Protein AF-A0A8J4TSK2-F1 (afdb_monomer_lite)

Organism: Clarias magur (NCBI:txid1594786)

pLDDT: mean 74.2, std 23.14, range [19.8, 95.62]

Secondary structure (DSSP, 8-state):
-EEEE-SS-EEEEEEEE-TTS-EEEEEEEEE-S---SSGGG-EEE--HHHHHHHHH-SSPPPBTTB-----EEETTS-HHHHHHHHHHTB---S-GGG--THHHHHHHHHHHTT-B----TTSS-HHHHHHHHHHHHHHHH--SHHHHHHHHHHHHHHH-TT-HHHHHHHHHHHHHHHHHH--TT-HHHHHHHHHHHHHHHHHHHHTTS----GGG----PPPPTT---SS------------------------------------------------------SSSHHHHHHHHHHHHTTGGGTTTTSTT-S-SHHHHHHHHHHHHHHHHHHHHHHTSPPP--HHHHHHHHHHHHHHHHHHHHHHHHHHHHTT--SSSPPP--S--HHHHHHHHHHHHHHHHHHHTHHHHHHHHHTT-GGG--HHHHHHHHHHHHHHHHHHHH--STTHHHHHHHHHHHHHHHHHHHHHHHH-HHHHTT-TTHHHHHHHH-

Foldseek 3Di:
DDADDDPQFGKDWDWDDDPQLDIDIDIGGPGDPDQDDWLLGQKDKDCPQVVVCCVVCVDDDDDPVRDTDIDMDGPQPDPVVSVVCNVQLETDHPCLLPDALCVLLVVLVSVLVVRYHDQDPPDPGVLLVSLLNNLVRNCVNQVDLVSLLVVLVVSCSNPQRVNLVSLLVSLVSSLVSLVRRYDPPCVPVSVSSNVSSVVSSVVSVCVVPPPDDPPPDDDDDDDDPPDPDDDDPDDDDPDDDDDDDDDDDDDDDDDDDDDDDDDDDDDDDDDDDDDDDDDDDDDDDPPPVVVVVVVVVVVVVVLLPLCCPPPPLVDCVVLVVLLVVLVVCVVVLLVVCPPDAADPCLVVLLVLLVVLLVLLVVLLVLLVVLCVVVVADLPFWAFDSDPDPSSSSLLVSLVSLLVSLSSCSVVVVNCSSRVVCVVVDPCNSCCSSVVNSVSSVCSSPPSDTNVSNVSNLVSVLSSVVSVLSSQPSVDPVSVVVSPCPVVSVVSVD

Structure (mmCIF, N/CA/C/O backbone):
data_AF-A0A8J4TSK2-F1
#
_entry.id   AF-A0A8J4TSK2-F1
#
loop_
_atom_site.group_PDB
_atom_site.id
_atom_site.type_symbol
_atom_site.label_atom_id
_atom_site.label_alt_id
_atom_site.label_comp_id
_atom_site.label_asym_id
_atom_site.label_entity_id
_atom_site.label_seq_id
_atom_site.pdbx_PDB_ins_code
_atom_site.Cartn_x
_atom_site.Cartn_y
_atom_site.Cartn_z
_atom_site.occupancy
_atom_site.B_iso_or_equiv
_atom_site.auth_seq_id
_atom_site.auth_comp_id
_atom_site.auth_asym_id
_atom_site.auth_atom_id
_atom_site.pdbx_PDB_model_num
ATOM 1 N N . MET A 1 1 ? 19.609 20.188 -20.836 1.00 82.44 1 MET A N 1
ATOM 2 C CA . MET A 1 1 ? 21.041 19.849 -20.684 1.00 82.44 1 MET A CA 1
ATOM 3 C C . MET A 1 1 ? 21.299 19.488 -19.230 1.00 82.44 1 MET A C 1
ATOM 5 O O . MET A 1 1 ? 20.788 20.181 -18.360 1.00 82.44 1 MET A O 1
ATOM 9 N N . VAL A 1 2 ? 22.039 18.411 -18.973 1.00 88.75 2 VAL A N 1
ATOM 10 C CA . VAL A 1 2 ? 22.407 17.943 -17.626 1.00 88.75 2 VAL A CA 1
ATOM 11 C C . VAL A 1 2 ? 23.926 17.802 -17.558 1.00 88.75 2 VAL A C 1
ATOM 13 O O . VAL A 1 2 ? 24.539 17.287 -18.491 1.00 88.75 2 VAL A O 1
ATOM 16 N N . LYS A 1 3 ? 24.533 18.256 -16.459 1.00 92.75 3 LYS A N 1
ATOM 17 C CA . LYS A 1 3 ? 25.964 18.100 -16.175 1.00 92.75 3 LYS A CA 1
ATOM 18 C C . LYS A 1 3 ? 26.123 17.514 -14.776 1.00 92.75 3 LYS A C 1
ATOM 20 O O . LYS A 1 3 ? 25.557 18.057 -13.831 1.00 92.75 3 LYS A O 1
ATOM 25 N N . VAL A 1 4 ? 26.893 16.436 -14.654 1.00 89.69 4 VAL A N 1
ATOM 26 C CA . VAL A 1 4 ? 27.194 15.767 -13.383 1.00 89.69 4 VAL A CA 1
ATOM 27 C C . VAL A 1 4 ? 28.707 15.653 -13.240 1.00 89.69 4 VAL A C 1
ATOM 29 O O . VAL A 1 4 ? 29.391 15.209 -14.160 1.00 89.69 4 VAL A O 1
ATOM 32 N N . CYS A 1 5 ? 29.234 16.110 -12.106 1.00 92.38 5 CYS A N 1
ATOM 33 C CA . CYS A 1 5 ? 30.663 16.101 -11.816 1.00 92.38 5 CYS A CA 1
ATOM 34 C C . CYS A 1 5 ? 30.876 15.893 -10.313 1.00 92.38 5 CYS A C 1
ATOM 36 O O . CYS A 1 5 ? 31.034 16.856 -9.566 1.00 92.38 5 CYS A O 1
ATOM 38 N N . ASN A 1 6 ? 30.860 14.629 -9.900 1.00 90.19 6 ASN A N 1
ATOM 39 C CA . ASN A 1 6 ? 31.092 14.169 -8.534 1.00 90.19 6 ASN A CA 1
ATOM 40 C C . ASN A 1 6 ? 32.278 13.184 -8.518 1.00 90.19 6 ASN A C 1
ATOM 42 O O . ASN A 1 6 ? 32.716 12.731 -9.574 1.00 90.19 6 ASN A O 1
ATOM 46 N N . ASP A 1 7 ? 32.743 12.784 -7.331 1.00 85.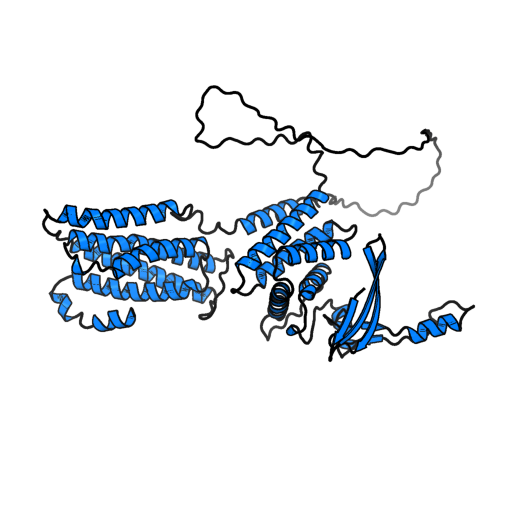81 7 ASP A N 1
ATOM 47 C CA . ASP A 1 7 ? 33.896 11.873 -7.179 1.00 85.81 7 ASP A CA 1
ATOM 48 C C . ASP A 1 7 ? 33.697 10.496 -7.837 1.00 85.81 7 ASP A C 1
ATOM 50 O O . ASP A 1 7 ? 34.663 9.832 -8.197 1.00 85.81 7 ASP A O 1
ATOM 54 N N . SER A 1 8 ? 32.442 10.064 -8.005 1.00 84.44 8 SER A N 1
ATOM 55 C CA . SER A 1 8 ? 32.084 8.765 -8.599 1.00 84.44 8 SER A CA 1
ATOM 56 C C . SER A 1 8 ? 31.408 8.849 -9.969 1.00 84.44 8 SER A C 1
ATOM 58 O O . SER A 1 8 ? 31.419 7.860 -10.693 1.00 84.44 8 SER A O 1
ATOM 60 N N . ASP A 1 9 ? 30.843 10.002 -10.339 1.00 89.69 9 ASP A N 1
ATOM 61 C CA . ASP A 1 9 ? 30.072 10.178 -11.574 1.00 89.69 9 ASP A CA 1
ATOM 62 C C . ASP A 1 9 ? 30.518 11.459 -12.293 1.00 89.69 9 ASP A C 1
ATOM 64 O O . ASP A 1 9 ? 30.344 12.567 -11.775 1.00 89.69 9 ASP A O 1
ATOM 68 N N . ARG A 1 10 ? 31.036 11.320 -13.516 1.00 93.25 10 ARG A N 1
ATOM 69 C CA . ARG A 1 10 ? 31.421 12.423 -14.403 1.00 93.25 10 ARG A CA 1
ATOM 70 C C . ARG A 1 10 ? 30.858 12.203 -15.805 1.00 93.25 10 ARG A C 1
ATOM 72 O O . ARG A 1 10 ? 31.369 11.398 -16.580 1.00 93.25 10 ARG A O 1
ATOM 79 N N . TRP A 1 11 ? 29.791 12.927 -16.131 1.00 94.19 11 TRP A N 1
ATOM 80 C CA . TRP A 1 11 ? 29.119 12.821 -17.426 1.00 94.19 11 TRP A CA 1
ATOM 81 C C . TRP A 1 11 ? 28.260 14.053 -17.741 1.00 94.19 11 TRP A C 1
ATOM 83 O O . TRP A 1 11 ? 27.876 14.827 -16.857 1.00 94.19 11 TRP A O 1
ATOM 93 N N . SER A 1 12 ? 27.935 14.238 -19.018 1.00 94.19 12 SER A N 1
ATOM 94 C CA . SER A 1 12 ? 26.994 15.252 -19.495 1.00 94.19 12 SER A CA 1
ATOM 95 C C . SER A 1 12 ? 25.954 14.638 -20.433 1.00 94.19 12 SER A C 1
ATOM 97 O O . SER A 1 12 ? 26.185 13.601 -21.053 1.00 94.19 12 SER A O 1
ATOM 99 N N . LEU A 1 13 ? 24.772 15.252 -20.499 1.00 92.75 13 LEU A N 1
ATOM 100 C CA . LEU A 1 13 ? 23.679 14.809 -21.360 1.00 92.75 13 LEU A CA 1
ATOM 101 C C . LEU A 1 13 ? 22.985 15.998 -22.019 1.00 92.75 13 LEU A C 1
ATOM 103 O O . LEU A 1 13 ? 22.557 16.958 -21.363 1.00 92.75 13 LEU A O 1
ATOM 107 N N . ILE A 1 14 ? 22.834 15.899 -23.333 1.00 91.56 14 ILE A N 1
ATOM 108 C CA . ILE A 1 14 ? 22.077 16.819 -24.174 1.00 91.56 14 ILE A CA 1
ATOM 109 C C . ILE A 1 14 ? 20.924 16.016 -24.772 1.00 91.56 14 ILE A C 1
ATOM 111 O O . ILE A 1 14 ? 21.148 14.997 -25.410 1.00 91.56 14 ILE A O 1
ATOM 115 N N . SER A 1 15 ? 19.691 16.455 -24.533 1.00 88.06 15 SER A N 1
ATOM 116 C CA . SER A 1 15 ? 18.493 15.803 -25.065 1.00 88.06 15 SER A CA 1
ATOM 117 C C . SER A 1 15 ? 17.885 16.706 -26.128 1.00 88.06 15 SER A C 1
ATOM 119 O O . SER A 1 15 ? 17.655 17.891 -25.871 1.00 88.06 15 SER A O 1
ATOM 121 N N . LEU A 1 16 ? 17.679 16.149 -27.316 1.00 86.56 16 LEU A N 1
ATOM 122 C CA . LEU A 1 16 ? 17.013 16.771 -28.450 1.00 86.56 16 LEU A CA 1
ATOM 123 C C . LEU A 1 16 ? 15.651 16.092 -28.599 1.00 86.56 16 LEU A C 1
ATOM 125 O O . LEU A 1 16 ? 15.584 14.884 -28.819 1.00 86.56 16 LEU A O 1
ATOM 129 N N . SER A 1 17 ? 14.572 16.852 -28.449 1.00 78.25 17 SER A N 1
ATOM 130 C CA . SER A 1 17 ? 13.204 16.340 -28.571 1.00 78.25 17 SER A CA 1
ATOM 131 C C . SER A 1 17 ? 12.635 16.682 -29.943 1.00 78.25 17 SER A C 1
ATOM 133 O O . SER A 1 17 ? 12.805 17.806 -30.417 1.00 78.25 17 SER A O 1
ATOM 135 N N . ASN A 1 18 ? 11.968 15.720 -30.579 1.00 75.94 18 ASN A N 1
ATOM 136 C CA . ASN A 1 18 ? 11.147 15.957 -31.762 1.00 75.94 18 ASN A CA 1
ATOM 137 C C . ASN A 1 18 ? 9.663 16.036 -31.357 1.00 75.94 18 ASN A C 1
ATOM 139 O O . ASN A 1 18 ? 9.217 15.313 -30.465 1.00 75.94 18 ASN A O 1
ATOM 143 N N . ASN A 1 19 ? 8.866 16.820 -32.089 1.00 70.56 19 ASN A N 1
ATOM 144 C CA . ASN A 1 19 ? 7.416 16.971 -31.899 1.00 70.56 19 ASN A CA 1
ATOM 145 C C . ASN A 1 19 ? 6.633 15.648 -32.052 1.00 70.56 19 ASN A C 1
ATOM 147 O O . ASN A 1 19 ? 5.446 15.591 -31.751 1.00 70.56 19 ASN A O 1
ATOM 151 N N . SER A 1 20 ? 7.289 14.572 -32.499 1.00 68.19 20 SER A N 1
ATOM 152 C CA . SER A 1 20 ? 6.730 13.223 -32.615 1.00 68.19 20 SER A CA 1
ATOM 153 C C . SER A 1 20 ? 6.949 12.335 -31.375 1.00 68.19 20 SER A C 1
ATOM 155 O O . SER A 1 20 ? 6.785 11.120 -31.474 1.00 68.19 20 SER A O 1
ATOM 157 N N . GLY A 1 21 ? 7.433 12.879 -30.250 1.00 63.09 21 GLY A N 1
ATOM 158 C CA . GLY A 1 21 ? 7.692 12.116 -29.017 1.00 63.09 21 GLY A CA 1
ATOM 159 C C . GLY A 1 21 ? 8.953 11.244 -29.030 1.00 63.09 21 GLY A C 1
ATOM 160 O O . GLY A 1 21 ? 9.181 10.470 -28.103 1.00 63.09 21 GLY A O 1
ATOM 161 N N . LYS A 1 22 ? 9.782 11.341 -30.077 1.00 76.19 22 LYS A N 1
ATOM 162 C CA . LYS A 1 22 ? 11.091 10.677 -30.135 1.00 76.19 22 LYS A CA 1
ATOM 163 C C . LYS A 1 22 ? 12.159 11.650 -29.656 1.00 76.19 22 LYS A C 1
ATOM 165 O O . LYS A 1 22 ? 12.255 12.756 -30.186 1.00 76.19 22 LYS A O 1
ATOM 170 N N . ASN A 1 23 ? 12.981 11.202 -28.713 1.00 81.62 23 ASN A N 1
ATOM 171 C CA . ASN A 1 23 ? 14.086 11.984 -28.171 1.00 81.62 23 ASN A CA 1
ATOM 172 C C . ASN A 1 23 ? 15.417 11.359 -28.595 1.00 81.62 23 ASN A C 1
ATOM 174 O O . ASN A 1 23 ? 15.590 10.144 -28.499 1.00 81.62 23 ASN A O 1
ATOM 178 N N . VAL A 1 24 ? 16.351 12.191 -29.046 1.00 88.00 24 VAL A N 1
ATOM 179 C CA . VAL A 1 24 ? 17.747 11.817 -29.278 1.00 88.00 24 VAL A CA 1
ATOM 180 C C . VAL A 1 24 ? 18.565 12.350 -28.112 1.00 88.00 24 VAL A C 1
ATOM 182 O O . VAL A 1 24 ? 18.636 13.558 -27.889 1.00 88.00 24 VAL A O 1
ATOM 185 N N . GLU A 1 25 ? 19.177 11.448 -27.352 1.00 90.06 25 GLU A N 1
ATOM 186 C CA . GLU A 1 25 ? 20.007 11.803 -26.204 1.00 90.06 25 GLU A CA 1
ATOM 187 C C . GLU A 1 25 ? 21.483 11.599 -26.536 1.00 90.06 25 GLU A C 1
ATOM 189 O O . GLU A 1 25 ? 21.943 10.484 -26.769 1.00 90.06 25 GLU A O 1
ATOM 194 N N . LEU A 1 26 ? 22.235 12.696 -26.538 1.00 92.31 26 LEU A N 1
ATOM 195 C CA . LEU A 1 26 ? 23.684 12.702 -26.671 1.00 92.31 26 LEU A CA 1
ATOM 196 C C . LEU A 1 26 ? 24.284 12.710 -25.266 1.00 92.31 26 LEU A C 1
ATOM 198 O O . LEU A 1 26 ? 24.243 13.727 -24.564 1.00 92.31 26 LEU A O 1
ATOM 202 N N . LYS A 1 27 ? 24.800 11.557 -24.839 1.00 93.25 27 LYS A N 1
ATOM 203 C CA . LYS A 1 27 ? 25.384 11.358 -23.511 1.00 93.25 27 LYS A CA 1
ATOM 204 C C . LYS A 1 27 ? 26.897 11.191 -23.625 1.00 93.25 27 LYS A C 1
ATOM 206 O O . LYS A 1 27 ? 27.367 10.272 -24.284 1.00 93.25 27 LYS A O 1
ATOM 211 N N . PHE A 1 28 ? 27.646 12.054 -22.948 1.00 93.75 28 PHE A N 1
ATOM 212 C CA . PHE A 1 28 ? 29.107 12.021 -22.901 1.00 93.75 28 PHE A CA 1
ATOM 213 C C . PHE A 1 28 ? 29.527 11.521 -21.523 1.00 93.75 28 PHE A C 1
ATOM 215 O O . PHE A 1 28 ? 29.271 12.189 -20.518 1.00 93.75 28 PHE A O 1
ATOM 222 N N . VAL A 1 29 ? 30.115 10.329 -21.463 1.00 92.50 29 VAL A N 1
ATOM 223 C CA . VAL A 1 29 ? 30.443 9.645 -20.208 1.00 92.50 29 VAL A CA 1
ATOM 224 C C . VAL A 1 29 ? 31.956 9.529 -20.070 1.00 92.50 29 VAL A C 1
ATOM 226 O O . VAL A 1 29 ? 32.592 8.937 -20.931 1.00 92.50 29 VAL A O 1
ATOM 229 N N . ASP A 1 30 ? 32.505 10.079 -18.985 1.00 92.94 30 ASP A N 1
ATOM 230 C CA . ASP A 1 30 ? 33.890 9.833 -18.558 1.00 92.94 30 ASP A CA 1
ATOM 231 C C . ASP A 1 30 ? 33.914 8.730 -17.490 1.00 92.94 30 ASP A C 1
ATOM 233 O O . ASP A 1 30 ? 34.530 7.685 -17.666 1.00 92.94 30 ASP A O 1
ATOM 237 N N . SER A 1 31 ? 33.125 8.905 -16.425 1.00 89.25 31 SER A N 1
ATOM 238 C CA . SER A 1 31 ? 32.892 7.878 -15.407 1.00 89.25 31 SER A CA 1
ATOM 239 C C . SER A 1 31 ? 31.420 7.844 -15.008 1.00 89.25 31 SER A C 1
ATOM 241 O O . SER A 1 31 ? 30.785 8.887 -14.824 1.00 89.25 31 SER A O 1
ATOM 243 N N . LEU A 1 32 ? 30.854 6.646 -14.890 1.00 85.25 32 LEU A N 1
ATOM 244 C CA . LEU A 1 32 ? 29.464 6.454 -14.495 1.00 85.25 32 LEU A CA 1
ATOM 245 C C . LEU A 1 32 ? 29.337 5.184 -13.660 1.00 85.25 32 LEU A C 1
ATOM 247 O O . LEU A 1 32 ? 29.484 4.074 -14.176 1.00 85.25 32 LEU A O 1
ATOM 251 N N . ARG A 1 33 ? 29.008 5.361 -12.380 1.00 80.44 33 ARG A N 1
ATOM 252 C CA . ARG A 1 33 ? 28.820 4.270 -11.423 1.00 80.44 33 ARG A CA 1
ATOM 253 C C . ARG A 1 33 ? 27.643 3.370 -11.798 1.00 80.44 33 ARG A C 1
ATOM 255 O O . ARG A 1 33 ? 27.711 2.166 -11.586 1.00 80.44 33 ARG A O 1
ATOM 262 N N . ARG A 1 34 ? 26.559 3.942 -12.339 1.00 75.31 34 ARG A N 1
ATOM 263 C CA . ARG A 1 34 ? 25.338 3.210 -12.729 1.00 75.31 34 ARG A CA 1
ATOM 264 C C . ARG A 1 34 ? 25.056 3.346 -14.212 1.00 75.31 34 ARG A C 1
ATOM 266 O O . ARG A 1 34 ? 24.604 4.396 -14.664 1.00 75.31 34 ARG A O 1
ATOM 273 N N . GLN A 1 35 ? 25.294 2.270 -14.952 1.00 77.12 35 GLN A N 1
ATOM 274 C CA . GLN A 1 35 ? 25.146 2.261 -16.408 1.00 77.12 35 GLN A CA 1
ATOM 275 C C . GLN A 1 35 ? 23.835 1.629 -16.897 1.00 77.12 35 GLN A C 1
ATOM 277 O O . GLN A 1 35 ? 23.458 1.864 -18.040 1.00 77.12 35 GLN A O 1
ATOM 282 N N . PHE A 1 36 ? 23.127 0.884 -16.042 1.00 82.94 36 PHE A N 1
ATOM 283 C CA . PHE A 1 36 ? 21.859 0.228 -16.371 1.00 82.94 36 PHE A CA 1
ATOM 284 C C . PHE A 1 36 ? 20.908 0.202 -15.167 1.00 82.94 36 PHE A C 1
ATOM 286 O O . PHE A 1 36 ? 21.326 0.404 -14.025 1.00 82.94 36 PHE A O 1
ATOM 293 N N . GLU A 1 37 ? 19.625 -0.047 -15.430 1.00 82.75 37 GLU A N 1
ATOM 294 C CA . GLU A 1 37 ? 18.598 -0.230 -14.392 1.00 82.75 37 GLU A CA 1
ATOM 295 C C . GLU A 1 37 ? 18.103 -1.684 -14.367 1.00 82.75 37 GLU A C 1
ATOM 297 O O . GLU A 1 37 ? 17.981 -2.287 -13.295 1.00 82.75 37 GLU A O 1
ATOM 302 N N . PHE A 1 38 ? 17.888 -2.273 -15.548 1.00 90.38 38 PHE A N 1
ATOM 303 C CA . PHE A 1 38 ? 17.500 -3.669 -15.741 1.00 90.38 38 PHE A CA 1
ATOM 304 C C . PHE A 1 38 ? 18.377 -4.333 -16.806 1.00 90.38 38 PHE A C 1
ATOM 306 O O . PHE A 1 38 ? 18.846 -3.690 -17.735 1.00 90.38 38 PHE A O 1
ATOM 313 N N . SER A 1 39 ? 18.538 -5.654 -16.741 1.00 90.81 39 SER A N 1
ATOM 314 C CA . SER A 1 39 ? 19.278 -6.420 -17.767 1.00 90.81 39 SER A CA 1
ATOM 315 C C . SER A 1 39 ? 18.786 -6.187 -19.204 1.00 90.81 39 SER A C 1
ATOM 317 O O . SER A 1 39 ? 19.554 -6.269 -20.152 1.00 90.81 39 SER A O 1
ATOM 319 N N . VAL A 1 40 ? 17.508 -5.856 -19.391 1.00 90.44 40 VAL A N 1
ATOM 320 C CA . VAL A 1 40 ? 16.924 -5.609 -20.720 1.00 90.44 40 VAL A CA 1
ATOM 321 C C . VAL A 1 40 ? 17.323 -4.259 -21.328 1.00 90.44 40 VAL A C 1
ATOM 323 O O . VAL A 1 40 ? 17.083 -4.036 -22.511 1.00 90.44 40 VAL A O 1
ATOM 326 N N . ASP A 1 41 ? 17.915 -3.360 -20.538 1.00 87.81 41 ASP A N 1
ATOM 327 C CA . ASP A 1 41 ? 18.386 -2.038 -20.969 1.00 87.81 41 ASP A CA 1
ATOM 328 C C . ASP A 1 41 ? 19.909 -1.866 -20.888 1.00 87.81 41 ASP A C 1
ATOM 330 O O . ASP A 1 41 ? 20.417 -0.767 -21.102 1.00 87.81 41 ASP A O 1
ATOM 334 N N . SER A 1 42 ? 20.646 -2.950 -20.635 1.00 91.69 42 SER A N 1
ATOM 335 C CA . SER A 1 42 ? 22.096 -2.917 -20.431 1.00 91.69 42 SER A CA 1
ATOM 336 C C . SER A 1 42 ? 22.931 -3.084 -21.705 1.00 91.69 42 SER A C 1
ATOM 338 O O . SER A 1 42 ? 24.155 -3.163 -21.617 1.00 91.69 42 SER A O 1
ATOM 340 N N . PHE A 1 43 ? 22.316 -3.182 -22.883 1.00 94.38 43 PHE A N 1
ATOM 341 C CA . PHE A 1 43 ? 23.045 -3.403 -24.134 1.00 94.38 43 PHE A CA 1
ATOM 342 C C . PHE A 1 43 ? 23.649 -2.106 -24.676 1.00 94.38 43 PHE A C 1
ATOM 344 O O . PHE A 1 43 ? 22.948 -1.110 -24.856 1.00 94.38 43 PHE A O 1
ATOM 351 N N . GLN A 1 44 ? 24.938 -2.145 -25.002 1.00 93.56 44 GLN A N 1
ATOM 352 C CA . GLN A 1 44 ? 25.667 -1.071 -25.668 1.00 93.56 44 GLN A CA 1
ATOM 353 C C . GLN A 1 44 ? 26.290 -1.617 -26.952 1.00 93.56 44 GLN A C 1
ATOM 355 O O . GLN A 1 44 ? 27.037 -2.591 -26.929 1.00 93.56 44 GLN A O 1
ATOM 360 N N . ILE A 1 45 ? 25.960 -1.008 -28.089 1.00 94.94 45 ILE A N 1
ATOM 361 C CA . ILE A 1 45 ? 26.471 -1.412 -29.402 1.00 94.94 45 ILE A CA 1
ATOM 362 C C . ILE A 1 45 ? 27.531 -0.397 -29.817 1.00 94.94 45 ILE A C 1
ATOM 364 O O . ILE A 1 45 ? 27.230 0.793 -29.921 1.00 94.94 45 ILE A O 1
ATOM 368 N N . ARG A 1 46 ? 28.765 -0.853 -30.053 1.00 94.06 46 ARG A N 1
ATOM 369 C CA . ARG A 1 46 ? 29.852 0.016 -30.513 1.00 94.06 46 ARG A CA 1
ATOM 370 C C . ARG A 1 46 ? 29.667 0.331 -31.989 1.00 94.06 46 ARG A C 1
ATOM 372 O O . ARG A 1 46 ? 29.606 -0.574 -32.817 1.00 94.06 46 ARG A O 1
ATOM 379 N N . LEU A 1 47 ? 29.582 1.617 -32.314 1.00 94.94 47 LEU A N 1
ATOM 380 C CA . LEU A 1 47 ? 29.297 2.077 -33.674 1.00 94.94 47 LEU A CA 1
ATOM 381 C C . LEU A 1 47 ? 30.563 2.363 -34.494 1.00 94.94 47 LEU A C 1
ATOM 383 O O . LEU A 1 47 ? 30.445 2.578 -35.693 1.00 94.94 47 LEU A O 1
ATOM 387 N N . ASP A 1 48 ? 31.757 2.312 -33.900 1.00 93.94 48 ASP A N 1
ATOM 388 C CA . ASP A 1 48 ? 33.027 2.686 -34.547 1.00 93.94 48 ASP A CA 1
ATOM 389 C C . ASP A 1 48 ? 33.253 1.948 -35.876 1.00 93.94 48 ASP A C 1
ATOM 391 O O . ASP A 1 48 ? 33.516 2.565 -36.905 1.00 93.94 48 ASP A O 1
ATOM 395 N N . SER A 1 49 ? 33.069 0.624 -35.883 1.00 92.38 49 SER A N 1
ATOM 396 C CA . SER A 1 49 ? 33.223 -0.207 -37.084 1.00 92.38 49 SER A CA 1
ATOM 397 C C . SER A 1 49 ? 32.183 0.109 -38.163 1.00 92.38 49 SER A C 1
ATOM 399 O O . SER A 1 49 ? 32.464 -0.030 -39.351 1.00 92.38 49 SER A O 1
ATOM 401 N N . LEU A 1 50 ? 30.984 0.536 -37.756 1.00 91.88 50 LEU A N 1
ATOM 402 C CA . LEU A 1 50 ? 29.909 0.925 -38.665 1.00 91.88 50 LEU A CA 1
ATOM 403 C C . LEU A 1 50 ? 30.178 2.301 -39.284 1.00 91.88 50 LEU A C 1
ATOM 405 O O . LEU A 1 50 ? 29.970 2.484 -40.480 1.00 91.88 50 LEU A O 1
ATOM 409 N N . LEU A 1 51 ? 30.654 3.252 -38.481 1.00 91.81 51 LEU A N 1
ATOM 410 C CA . LEU A 1 51 ? 31.015 4.593 -38.935 1.00 91.81 51 LEU A CA 1
ATOM 411 C C . LEU A 1 51 ? 32.195 4.535 -39.913 1.00 91.81 51 LEU A C 1
ATOM 413 O O . LEU A 1 51 ? 32.093 5.080 -41.009 1.00 91.81 51 LEU A O 1
ATOM 417 N N . LEU A 1 52 ? 33.244 3.771 -39.584 1.00 90.88 52 LEU A N 1
ATOM 418 C CA . LEU A 1 52 ? 34.395 3.558 -40.468 1.00 90.88 52 LEU A CA 1
ATOM 419 C C . LEU A 1 52 ? 33.986 2.920 -41.805 1.00 90.88 52 LEU A C 1
ATOM 421 O O . LEU A 1 52 ? 34.493 3.293 -42.860 1.00 90.88 52 LEU A O 1
ATOM 425 N N . PHE A 1 53 ? 33.047 1.970 -41.777 1.00 89.88 53 PHE A N 1
ATOM 426 C CA . PHE A 1 53 ? 32.525 1.359 -42.997 1.00 89.88 53 PHE A CA 1
ATOM 427 C C . PHE A 1 53 ? 31.886 2.397 -43.926 1.00 89.88 53 PHE A C 1
ATOM 429 O O . PHE A 1 53 ? 32.169 2.382 -45.120 1.00 89.88 53 PHE A O 1
ATOM 436 N N . TYR A 1 54 ? 31.072 3.315 -43.397 1.00 87.75 54 TYR A N 1
ATOM 437 C CA . TYR A 1 54 ? 30.454 4.371 -44.205 1.00 87.75 54 TYR A CA 1
ATOM 438 C C . TYR A 1 54 ? 31.447 5.432 -44.689 1.00 87.75 54 TYR A C 1
ATOM 440 O O . TYR A 1 54 ? 31.250 5.990 -45.764 1.00 87.75 54 TYR A O 1
ATOM 448 N N . GLU A 1 55 ? 32.519 5.696 -43.940 1.00 88.56 55 GLU A N 1
ATOM 449 C CA . GLU A 1 55 ? 33.585 6.602 -44.383 1.00 88.56 55 GLU A CA 1
ATOM 450 C C . GLU A 1 55 ? 34.410 6.010 -45.535 1.00 88.56 55 GLU A C 1
ATOM 452 O O . GLU A 1 55 ? 34.804 6.732 -46.449 1.00 88.56 55 GLU A O 1
ATOM 457 N N . CYS A 1 56 ? 34.662 4.697 -45.518 1.00 86.56 56 CYS A N 1
ATOM 458 C CA . CYS A 1 56 ? 35.496 4.033 -46.522 1.00 86.56 56 CYS A CA 1
ATOM 459 C C . CYS A 1 56 ? 34.714 3.459 -47.719 1.00 86.56 56 CYS A C 1
ATOM 461 O O . CYS A 1 56 ? 35.271 3.343 -48.809 1.00 86.56 56 CYS A O 1
ATOM 463 N N . SER A 1 57 ? 33.446 3.076 -47.541 1.00 79.38 57 SER A N 1
ATOM 464 C CA . SER A 1 57 ? 32.611 2.435 -48.568 1.00 79.38 57 SER A CA 1
ATOM 465 C C . SER A 1 57 ? 31.574 3.413 -49.125 1.00 79.38 57 SER A C 1
ATOM 467 O O . SER A 1 57 ? 30.386 3.318 -48.824 1.00 79.38 57 SER A O 1
ATOM 469 N N . LEU A 1 58 ? 32.032 4.359 -49.952 1.00 69.56 58 LEU A N 1
ATOM 470 C CA . LEU A 1 58 ? 31.181 5.393 -50.564 1.00 69.56 58 LEU A CA 1
ATOM 471 C C . LEU A 1 58 ? 30.295 4.868 -51.711 1.00 69.56 58 LEU A C 1
ATOM 473 O O . LEU A 1 58 ? 29.244 5.443 -51.977 1.00 69.56 58 LEU A O 1
ATOM 477 N N . GLU A 1 59 ? 30.700 3.783 -52.382 1.00 69.75 59 GLU A N 1
ATOM 478 C CA . GLU A 1 59 ? 30.011 3.259 -53.577 1.00 69.75 59 GLU A CA 1
ATOM 479 C C . GLU A 1 59 ? 29.241 1.951 -53.333 1.00 69.75 59 GLU A C 1
ATOM 481 O O . GLU A 1 59 ? 28.236 1.693 -53.995 1.00 69.75 59 GLU A O 1
ATOM 486 N N . ASN A 1 60 ? 29.670 1.124 -52.373 1.00 77.06 60 ASN A N 1
ATOM 487 C CA . ASN A 1 60 ? 29.042 -0.170 -52.108 1.00 77.06 60 ASN A CA 1
ATOM 488 C C . ASN A 1 60 ? 28.059 -0.081 -50.939 1.00 77.06 60 ASN A C 1
ATOM 490 O O . ASN A 1 60 ? 28.435 0.238 -49.808 1.00 77.06 60 ASN A O 1
ATOM 494 N N . VAL A 1 61 ? 26.799 -0.423 -51.214 1.00 81.88 61 VAL A N 1
ATOM 495 C CA . VAL A 1 61 ? 25.741 -0.515 -50.204 1.00 81.88 61 VAL A CA 1
ATOM 496 C C . VAL A 1 61 ? 25.936 -1.780 -49.367 1.00 81.88 61 VAL A C 1
ATOM 498 O O . VAL A 1 61 ? 26.304 -2.840 -49.879 1.00 81.88 61 VAL A O 1
ATOM 501 N N . MET A 1 62 ? 25.672 -1.672 -48.066 1.00 88.56 62 MET A N 1
ATOM 502 C CA . MET A 1 62 ? 25.743 -2.800 -47.141 1.00 88.56 62 MET A CA 1
ATOM 503 C C . MET A 1 62 ? 24.828 -3.948 -47.589 1.00 88.56 62 MET A C 1
ATOM 505 O O . MET A 1 62 ? 23.656 -3.740 -47.905 1.00 88.56 62 MET A O 1
ATOM 509 N N . SER A 1 63 ? 25.357 -5.171 -47.577 1.00 87.81 63 SER A N 1
ATOM 510 C CA . SER A 1 63 ? 24.623 -6.389 -47.931 1.00 87.81 63 SER A CA 1
ATOM 511 C C . SER A 1 63 ? 24.944 -7.529 -46.963 1.00 87.81 63 SER A C 1
ATOM 513 O O . SER A 1 63 ? 25.879 -7.447 -46.171 1.00 87.81 63 SER A O 1
ATOM 515 N N . VAL A 1 64 ? 24.184 -8.625 -47.029 1.00 88.88 64 VAL A N 1
ATOM 516 C CA . VAL A 1 64 ? 24.384 -9.801 -46.156 1.00 88.88 64 VAL A CA 1
ATOM 517 C C . VAL A 1 64 ? 25.778 -10.420 -46.326 1.00 88.88 64 VAL A C 1
ATOM 519 O O . VAL A 1 64 ? 26.323 -10.968 -45.378 1.00 88.88 64 VAL A O 1
ATOM 522 N N . SER A 1 65 ? 26.378 -10.312 -47.512 1.00 89.38 65 SER A N 1
ATOM 523 C CA . SER A 1 65 ? 27.746 -10.772 -47.785 1.00 89.38 65 SER A CA 1
ATOM 524 C C . SER A 1 65 ? 28.814 -9.695 -47.570 1.00 89.38 65 SER A C 1
ATOM 526 O O . SER A 1 65 ? 30.001 -9.999 -47.637 1.00 89.38 65 SER A O 1
ATOM 528 N N . PHE A 1 66 ? 28.413 -8.439 -47.355 1.00 87.50 66 PHE A N 1
ATOM 529 C CA . PHE A 1 66 ? 29.316 -7.297 -47.243 1.00 87.50 66 PHE A CA 1
ATOM 530 C C . PHE A 1 66 ? 28.811 -6.318 -46.180 1.00 87.50 66 PHE A C 1
ATOM 532 O O . PHE A 1 66 ? 28.075 -5.370 -46.467 1.00 87.50 66 PHE A O 1
ATOM 539 N N . HIS A 1 67 ? 29.201 -6.580 -44.934 1.00 90.00 67 HIS A N 1
ATOM 540 C CA . HIS A 1 67 ? 28.874 -5.759 -43.776 1.00 90.00 67 HIS A CA 1
ATOM 541 C C . HIS A 1 67 ? 30.044 -5.744 -42.781 1.00 90.00 67 HIS A C 1
ATOM 543 O O . HIS A 1 67 ? 30.809 -6.712 -42.714 1.00 90.00 67 HIS A O 1
ATOM 549 N N . PRO A 1 68 ? 30.197 -4.675 -41.981 1.00 91.88 68 PRO A N 1
ATOM 550 C CA . PRO A 1 68 ? 31.194 -4.656 -40.922 1.00 91.88 68 PRO A CA 1
ATOM 551 C C . PRO A 1 68 ? 30.807 -5.619 -39.792 1.00 91.88 68 PRO A C 1
ATOM 553 O O . PRO A 1 68 ? 29.627 -5.893 -39.547 1.00 91.88 68 PRO A O 1
ATOM 556 N N . SER A 1 69 ? 31.809 -6.107 -39.065 1.00 92.38 69 SER A N 1
ATOM 557 C CA . SER A 1 69 ? 31.599 -6.774 -37.779 1.00 92.38 69 SER A CA 1
ATOM 558 C C . SER A 1 69 ? 31.343 -5.717 -36.708 1.00 92.38 69 SER A C 1
ATOM 560 O O . SER A 1 69 ? 32.155 -4.812 -36.533 1.00 92.38 69 SER A O 1
ATOM 562 N N . VAL A 1 70 ? 30.224 -5.829 -35.991 1.00 94.31 70 VAL A N 1
ATOM 563 C CA . VAL A 1 70 ? 29.819 -4.880 -34.944 1.00 94.31 70 VAL A CA 1
ATOM 564 C C . VAL A 1 70 ? 29.897 -5.562 -33.583 1.00 94.31 70 VAL A C 1
ATOM 566 O O . VAL A 1 70 ? 29.361 -6.656 -33.402 1.00 94.31 70 VAL A O 1
ATOM 569 N N . LEU A 1 71 ? 30.553 -4.912 -32.621 1.00 93.81 71 LEU A N 1
ATOM 570 C CA . LEU A 1 71 ? 30.658 -5.405 -31.250 1.00 93.81 71 LEU A CA 1
ATOM 571 C C . LEU A 1 71 ? 29.496 -4.875 -30.402 1.00 93.81 71 LEU A C 1
ATOM 573 O O . LEU A 1 71 ? 29.251 -3.668 -30.356 1.00 93.81 71 LEU A O 1
ATOM 577 N N . ALA A 1 72 ? 28.812 -5.775 -29.700 1.00 93.38 72 ALA A N 1
ATOM 578 C CA . ALA A 1 72 ? 27.815 -5.435 -28.694 1.00 93.38 72 ALA A CA 1
ATOM 579 C C . ALA A 1 72 ? 28.261 -5.961 -27.326 1.00 93.38 72 ALA A C 1
ATOM 581 O O . ALA A 1 72 ? 28.673 -7.112 -27.198 1.00 93.38 72 ALA A O 1
ATOM 582 N N . GLU A 1 73 ? 28.162 -5.114 -26.310 1.00 93.12 73 GLU A N 1
ATOM 583 C CA . GLU A 1 73 ? 28.544 -5.401 -24.930 1.00 93.12 73 GLU A CA 1
ATOM 584 C C . GLU A 1 73 ? 27.315 -5.247 -24.022 1.00 93.12 73 GLU A C 1
ATOM 586 O O . GLU A 1 73 ? 26.386 -4.494 -24.325 1.00 93.12 73 GLU A O 1
ATOM 591 N N . SER A 1 74 ? 27.281 -5.984 -22.911 1.00 93.44 74 SER A N 1
ATOM 592 C CA . SER A 1 74 ? 26.230 -5.857 -21.898 1.00 93.44 74 SER A CA 1
ATOM 593 C C . SER A 1 74 ? 26.843 -5.378 -20.594 1.00 93.44 74 SER A C 1
ATOM 595 O O . SER A 1 74 ? 27.625 -6.094 -19.972 1.00 93.44 74 SER A O 1
ATOM 597 N N . VAL A 1 75 ? 26.445 -4.192 -20.135 1.00 90.44 75 VAL A N 1
ATOM 598 C CA . VAL A 1 75 ? 26.933 -3.635 -18.860 1.00 90.44 75 VAL A CA 1
ATOM 599 C C . VAL A 1 75 ? 26.304 -4.298 -17.631 1.00 90.44 75 VAL A C 1
ATOM 601 O O . VAL A 1 75 ? 26.679 -3.981 -16.508 1.00 90.44 75 VAL A O 1
ATOM 604 N N . TYR A 1 76 ? 25.371 -5.234 -17.836 1.00 87.81 76 TYR A N 1
ATOM 605 C CA . TYR A 1 76 ? 24.830 -6.102 -16.787 1.00 87.81 76 TYR A CA 1
ATOM 606 C C . TYR A 1 76 ? 25.871 -7.123 -16.297 1.00 87.81 76 TYR A C 1
ATOM 608 O O . TYR A 1 76 ? 25.781 -7.580 -15.164 1.00 87.81 76 TYR A O 1
ATOM 616 N N . GLY A 1 77 ? 26.882 -7.437 -17.118 1.00 87.38 77 GLY A N 1
ATOM 617 C CA . GLY A 1 77 ? 27.941 -8.400 -16.813 1.00 87.38 77 GLY A CA 1
ATOM 618 C C . GLY A 1 77 ? 28.019 -9.480 -17.887 1.00 87.38 77 GLY A C 1
ATOM 619 O O . GLY A 1 77 ? 28.915 -9.450 -18.726 1.00 87.38 77 GLY A O 1
ATOM 620 N N . ASP A 1 78 ? 27.059 -10.408 -17.893 1.00 91.38 78 ASP A N 1
ATOM 621 C CA . ASP A 1 78 ? 26.973 -11.471 -18.901 1.00 91.38 78 ASP A CA 1
ATOM 622 C C . ASP A 1 78 ? 26.024 -11.077 -20.049 1.00 91.38 78 ASP A C 1
ATOM 624 O O . ASP A 1 78 ? 24.835 -10.791 -19.855 1.00 91.38 78 ASP A O 1
ATOM 628 N N . PHE A 1 79 ? 26.557 -11.059 -21.274 1.00 93.62 79 PHE A N 1
ATOM 629 C CA . PHE A 1 79 ? 25.794 -10.763 -22.485 1.00 93.62 79 PHE A CA 1
ATOM 630 C C . PHE A 1 79 ? 24.768 -11.853 -22.812 1.00 93.62 79 PHE A C 1
ATOM 632 O O . PHE A 1 79 ? 23.648 -11.534 -23.214 1.00 93.62 79 PHE A O 1
ATOM 639 N N . ALA A 1 80 ? 25.122 -13.129 -22.640 1.00 94.62 80 ALA A N 1
ATOM 640 C CA . ALA A 1 80 ? 24.240 -14.247 -22.954 1.00 94.62 80 ALA A CA 1
ATOM 641 C C . ALA A 1 80 ? 23.057 -14.306 -21.979 1.00 94.62 80 ALA A C 1
ATOM 643 O O . ALA A 1 80 ? 21.923 -14.518 -22.414 1.00 94.62 80 ALA A O 1
ATOM 644 N N . GLU A 1 81 ? 23.301 -14.048 -20.691 1.00 92.88 81 GLU A N 1
ATOM 645 C CA . GLU A 1 81 ? 22.250 -13.967 -19.669 1.00 92.88 81 GLU A CA 1
ATOM 646 C C . GLU A 1 81 ? 21.290 -12.801 -19.946 1.00 92.88 81 GLU A C 1
ATOM 648 O O . GLU A 1 81 ? 20.075 -12.995 -20.012 1.00 92.88 81 GLU A O 1
ATOM 653 N N . ALA A 1 82 ? 21.817 -11.596 -20.193 1.00 93.00 82 ALA A N 1
ATOM 654 C CA . ALA A 1 82 ? 20.987 -10.437 -20.526 1.00 93.00 82 ALA A CA 1
ATOM 655 C C . ALA A 1 82 ? 20.161 -10.672 -21.803 1.00 93.00 82 ALA A C 1
ATOM 657 O O . ALA A 1 82 ? 18.993 -10.277 -21.885 1.00 93.00 82 ALA A O 1
ATOM 658 N N . LEU A 1 83 ? 20.737 -11.352 -22.801 1.00 94.19 83 LEU A N 1
ATOM 659 C CA . LEU A 1 83 ? 20.039 -11.701 -24.037 1.00 94.19 83 LEU A CA 1
ATOM 660 C C . LEU A 1 83 ? 18.935 -12.740 -23.803 1.00 94.19 83 LEU A C 1
ATOM 662 O O . LEU A 1 83 ? 17.867 -12.636 -24.410 1.00 94.19 83 LEU A O 1
ATOM 666 N N . ASP A 1 84 ? 19.150 -13.715 -22.916 1.00 94.06 84 ASP A N 1
ATOM 667 C CA . ASP A 1 84 ? 18.107 -14.655 -22.495 1.00 94.06 84 ASP A CA 1
ATOM 668 C C . ASP A 1 84 ? 16.971 -13.928 -21.761 1.00 94.06 84 ASP A C 1
ATOM 670 O O . ASP A 1 84 ? 15.800 -14.137 -22.089 1.00 94.06 84 ASP A O 1
ATOM 674 N N . HIS A 1 85 ? 17.290 -12.985 -20.868 1.00 93.38 85 HIS A N 1
ATOM 675 C CA . HIS A 1 85 ? 16.289 -12.140 -20.214 1.00 93.38 85 HIS A CA 1
ATOM 676 C C . HIS A 1 85 ? 15.468 -11.332 -21.222 1.00 93.38 85 HIS A C 1
ATOM 678 O O . HIS A 1 85 ? 14.241 -11.282 -21.111 1.00 93.38 85 HIS A O 1
ATOM 684 N N . LEU A 1 86 ? 16.105 -10.756 -22.244 1.00 93.31 86 LEU A N 1
ATOM 685 C CA . LEU A 1 86 ? 15.403 -10.035 -23.304 1.00 93.31 86 LEU A CA 1
ATOM 686 C C . LEU A 1 86 ? 14.483 -10.963 -24.115 1.00 93.31 86 LEU A C 1
ATOM 688 O O . LEU A 1 86 ? 13.322 -10.626 -24.349 1.00 93.31 86 LEU A O 1
ATOM 692 N N . ARG A 1 87 ? 14.963 -12.156 -24.494 1.00 93.19 87 ARG A N 1
ATOM 693 C CA . ARG A 1 87 ? 14.186 -13.157 -25.251 1.00 93.19 87 ARG A CA 1
ATOM 694 C C . ARG A 1 87 ? 12.985 -13.682 -24.467 1.00 93.19 87 ARG A C 1
ATOM 696 O O . ARG A 1 87 ? 11.905 -13.837 -25.031 1.00 93.19 87 ARG A O 1
ATOM 703 N N . ARG A 1 88 ? 13.160 -13.932 -23.169 1.00 91.19 88 ARG A N 1
ATOM 704 C CA . ARG A 1 88 ? 12.115 -14.450 -22.270 1.00 91.19 88 ARG A CA 1
ATOM 705 C C . ARG A 1 88 ? 11.250 -13.362 -21.640 1.00 91.19 88 ARG A C 1
ATOM 707 O O . ARG A 1 88 ? 10.311 -13.685 -20.917 1.00 91.19 88 ARG A O 1
ATOM 714 N N . ARG A 1 89 ? 11.538 -12.088 -21.921 1.00 91.19 89 ARG A N 1
ATOM 715 C CA . ARG A 1 89 ? 10.867 -10.919 -21.337 1.00 91.19 89 ARG A CA 1
ATOM 716 C C . ARG A 1 89 ? 10.932 -10.902 -19.804 1.00 91.19 89 ARG A C 1
ATOM 718 O O . ARG A 1 89 ? 9.924 -10.694 -19.131 1.00 91.19 89 ARG A O 1
ATOM 725 N N . LEU A 1 90 ? 12.118 -11.124 -19.247 1.00 91.12 90 LEU A N 1
ATOM 726 C CA . LEU A 1 90 ? 12.355 -11.129 -17.805 1.00 91.12 90 LEU A CA 1
ATOM 727 C C . LEU A 1 90 ? 12.806 -9.755 -17.299 1.00 91.12 90 LEU A C 1
ATOM 729 O O . LEU A 1 90 ? 13.593 -9.067 -17.943 1.00 91.12 90 LEU A O 1
ATOM 733 N N . ILE A 1 91 ? 12.320 -9.366 -16.119 1.00 91.69 91 ILE A N 1
ATOM 734 C CA . ILE A 1 91 ? 12.751 -8.158 -15.407 1.00 91.69 91 ILE A CA 1
ATOM 735 C C . ILE A 1 91 ? 13.702 -8.575 -14.290 1.00 91.69 91 ILE A C 1
ATOM 737 O O . ILE A 1 91 ? 13.265 -9.065 -13.247 1.00 91.69 91 ILE A O 1
ATOM 741 N N . VAL A 1 92 ? 15.001 -8.378 -14.517 1.00 90.56 92 VAL A N 1
ATOM 742 C CA . VAL A 1 92 ? 16.061 -8.750 -13.571 1.00 90.56 92 VAL A CA 1
ATOM 743 C C . VAL A 1 92 ? 17.048 -7.604 -13.405 1.00 90.56 92 VAL A C 1
ATOM 745 O O . VAL A 1 92 ? 17.428 -6.954 -14.382 1.00 90.56 92 VAL A O 1
ATOM 748 N N . THR A 1 93 ? 17.459 -7.381 -12.160 1.00 89.62 93 THR A N 1
ATOM 749 C CA . THR A 1 93 ? 18.502 -6.439 -11.746 1.00 89.62 93 THR A CA 1
ATOM 750 C C . THR A 1 93 ? 19.360 -7.074 -10.645 1.00 89.62 93 THR A C 1
ATOM 752 O O . THR A 1 93 ? 18.831 -7.825 -9.815 1.00 89.62 93 THR A O 1
ATOM 755 N N . HIS A 1 94 ? 20.665 -6.785 -10.628 1.00 84.62 94 HIS A N 1
ATOM 756 C CA . HIS A 1 94 ? 21.586 -7.281 -9.597 1.00 84.62 94 HIS A CA 1
ATOM 757 C C . HIS A 1 94 ? 21.451 -6.517 -8.274 1.00 84.62 94 HIS A C 1
ATOM 759 O O . HIS A 1 94 ? 21.492 -7.127 -7.208 1.00 84.62 94 HIS A O 1
ATOM 765 N N . ASN A 1 95 ? 21.244 -5.200 -8.350 1.00 83.06 95 ASN A N 1
ATOM 766 C CA . ASN A 1 95 ? 21.280 -4.287 -7.208 1.00 83.06 95 ASN A CA 1
ATOM 767 C C . ASN A 1 95 ? 19.992 -3.443 -7.140 1.00 83.06 95 ASN A C 1
ATOM 769 O O . ASN A 1 95 ? 19.980 -2.283 -7.562 1.00 83.06 95 ASN A O 1
ATOM 773 N N . PRO A 1 96 ? 18.871 -3.992 -6.640 1.00 83.81 96 PRO A N 1
ATOM 774 C CA . PRO A 1 96 ? 17.599 -3.266 -6.564 1.00 83.81 96 PRO A CA 1
ATOM 775 C C . PRO A 1 96 ? 17.661 -2.005 -5.683 1.00 83.81 96 PRO A C 1
ATOM 777 O O . PRO A 1 96 ? 16.949 -1.036 -5.940 1.00 83.81 96 PRO A O 1
ATOM 780 N N . GLU A 1 97 ? 18.534 -1.974 -4.676 1.00 80.81 97 GLU A N 1
ATOM 781 C CA . GLU A 1 97 ? 18.813 -0.814 -3.819 1.00 80.81 97 GLU A CA 1
ATOM 782 C C . GLU A 1 97 ? 19.433 0.369 -4.574 1.00 80.81 97 GLU A C 1
ATOM 784 O O . GLU A 1 97 ? 19.386 1.518 -4.124 1.00 80.81 97 GLU A O 1
ATOM 789 N N . GLU A 1 98 ? 20.011 0.087 -5.739 1.00 83.56 98 GLU A N 1
ATOM 790 C CA . GLU A 1 98 ? 20.626 1.068 -6.610 1.00 83.56 98 GLU A CA 1
ATOM 791 C C . GLU A 1 98 ? 19.644 1.680 -7.623 1.00 83.56 98 GLU A C 1
ATOM 793 O O . GLU A 1 98 ? 19.969 2.630 -8.339 1.00 83.56 98 GLU A O 1
ATOM 798 N N . ILE A 1 99 ? 18.396 1.230 -7.646 1.00 84.50 99 ILE A N 1
ATOM 799 C CA . ILE A 1 99 ? 17.380 1.814 -8.516 1.00 84.50 99 ILE A CA 1
ATOM 800 C C . ILE A 1 99 ? 16.898 3.139 -7.917 1.00 84.50 99 ILE A C 1
ATOM 802 O O . ILE A 1 99 ? 16.603 3.220 -6.728 1.00 84.50 99 ILE A O 1
ATOM 806 N N . ARG A 1 100 ? 16.844 4.203 -8.732 1.00 86.94 100 ARG A N 1
ATOM 807 C CA . ARG A 1 100 ? 16.278 5.519 -8.360 1.00 86.94 100 ARG A CA 1
ATOM 808 C C . ARG A 1 100 ? 14.759 5.530 -8.533 1.00 86.94 100 ARG A C 1
ATOM 810 O O . ARG A 1 100 ? 14.198 4.645 -9.168 1.00 86.94 100 ARG A O 1
ATOM 817 N N . GLY A 1 101 ? 14.079 6.560 -8.031 1.00 81.44 101 GLY A N 1
ATOM 818 C CA . GLY A 1 101 ? 12.617 6.666 -8.085 1.00 81.44 101 GLY A CA 1
ATOM 819 C C . GLY A 1 101 ? 12.018 6.504 -9.491 1.00 81.44 101 GLY A C 1
ATOM 820 O O . GLY A 1 101 ? 10.951 5.919 -9.641 1.00 81.44 101 GLY A O 1
ATOM 821 N N . GLY A 1 102 ? 12.726 6.935 -10.542 1.00 86.31 102 GLY A N 1
ATOM 822 C CA . GLY A 1 102 ? 12.301 6.731 -11.935 1.00 86.31 102 GLY A CA 1
ATOM 823 C C . GLY A 1 102 ? 12.199 5.261 -12.370 1.00 86.31 102 GLY A C 1
ATOM 824 O O . GLY A 1 102 ? 11.402 4.947 -13.254 1.00 86.31 102 GLY A O 1
ATOM 825 N N . GLY A 1 103 ? 12.924 4.352 -11.713 1.00 89.69 103 GLY A N 1
ATOM 826 C CA . GLY A 1 103 ? 12.900 2.927 -12.031 1.00 89.69 103 GLY A CA 1
ATOM 827 C C . GLY A 1 103 ? 11.549 2.264 -11.769 1.00 89.69 103 GLY A C 1
ATOM 828 O O . GLY A 1 103 ? 11.199 1.334 -12.487 1.00 89.69 103 GLY A O 1
ATOM 829 N N . LEU A 1 104 ? 10.737 2.790 -10.838 1.00 91.75 104 LEU A N 1
ATOM 830 C CA . LEU A 1 104 ? 9.351 2.339 -10.642 1.00 91.75 104 LEU A CA 1
ATOM 831 C C . LEU A 1 104 ? 8.505 2.549 -11.907 1.00 91.75 104 LEU A C 1
ATOM 833 O O . LEU A 1 104 ? 7.727 1.679 -12.298 1.00 91.75 104 LEU A O 1
ATOM 837 N N . LEU A 1 105 ? 8.667 3.706 -12.554 1.00 93.19 105 LEU A N 1
ATOM 838 C CA . LEU A 1 105 ? 7.918 4.060 -13.761 1.00 93.19 105 LEU A CA 1
ATOM 839 C C . LEU A 1 105 ? 8.319 3.146 -14.922 1.00 93.19 105 LEU A C 1
ATOM 841 O O . LEU A 1 105 ? 7.474 2.562 -15.599 1.00 93.19 105 LEU A O 1
ATOM 845 N N . LYS A 1 106 ? 9.627 2.932 -15.087 1.00 91.50 106 LYS A N 1
ATOM 846 C CA . LYS A 1 106 ? 10.163 2.014 -16.095 1.00 91.50 106 LYS A CA 1
ATOM 847 C C . LYS A 1 106 ? 9.749 0.566 -15.846 1.00 91.50 106 LYS A C 1
ATOM 849 O O . LYS A 1 106 ? 9.379 -0.121 -16.790 1.00 91.50 106 LYS A O 1
ATOM 854 N N . TYR A 1 107 ? 9.744 0.123 -14.592 1.00 92.50 107 TYR A N 1
ATOM 855 C CA . TYR A 1 107 ? 9.252 -1.196 -14.205 1.00 92.50 107 TYR A CA 1
ATOM 856 C C . TYR A 1 107 ? 7.799 -1.410 -14.646 1.00 92.50 107 TYR A C 1
ATOM 858 O O . TYR A 1 107 ? 7.501 -2.390 -15.326 1.00 92.50 107 TYR A O 1
ATOM 866 N N . CYS A 1 108 ? 6.908 -0.460 -14.347 1.00 91.19 108 CYS A N 1
ATOM 867 C CA . CYS A 1 108 ? 5.504 -0.537 -14.763 1.00 91.19 108 CYS A CA 1
ATOM 868 C C . CYS A 1 108 ? 5.352 -0.513 -16.292 1.00 91.19 108 CYS A C 1
ATOM 870 O O . CYS A 1 108 ? 4.494 -1.196 -16.845 1.00 91.19 108 CYS A O 1
ATOM 872 N N . HIS A 1 109 ? 6.218 0.222 -16.993 1.00 89.12 109 HIS A N 1
ATOM 873 C CA . HIS A 1 109 ? 6.243 0.242 -18.454 1.00 89.12 109 HIS A CA 1
ATOM 874 C C . HIS A 1 109 ? 6.677 -1.119 -19.027 1.00 89.12 109 HIS A C 1
ATOM 876 O O . HIS A 1 109 ? 6.069 -1.622 -19.970 1.00 89.12 109 HIS A O 1
ATOM 882 N N . LEU A 1 110 ? 7.690 -1.761 -18.438 1.00 88.50 110 LEU A N 1
ATOM 883 C CA . LEU A 1 110 ? 8.109 -3.109 -18.824 1.00 88.50 110 LEU A CA 1
ATOM 884 C C . LEU A 1 110 ? 6.986 -4.131 -18.589 1.00 88.50 110 LEU A C 1
ATOM 886 O O . LEU A 1 110 ? 6.706 -4.930 -19.484 1.00 88.50 110 LEU A O 1
ATOM 890 N N . LEU A 1 111 ? 6.289 -4.056 -17.450 1.00 87.69 111 LEU A N 1
ATOM 891 C CA . LEU A 1 111 ? 5.125 -4.906 -17.179 1.00 87.69 111 LEU A CA 1
ATOM 892 C C . LEU A 1 111 ? 4.022 -4.727 -18.235 1.00 87.69 111 LEU A C 1
ATOM 894 O O . LEU A 1 111 ? 3.495 -5.716 -18.744 1.00 87.69 111 LEU A O 1
ATOM 898 N N . LEU A 1 112 ? 3.725 -3.484 -18.635 1.00 85.19 112 LEU A N 1
ATOM 899 C CA . LEU A 1 112 ? 2.739 -3.196 -19.683 1.00 85.19 112 LEU A CA 1
ATOM 900 C C . LEU A 1 112 ? 3.125 -3.813 -21.039 1.00 85.19 112 LEU A C 1
ATOM 902 O O . LEU A 1 112 ? 2.259 -4.243 -21.795 1.00 85.19 112 LEU A O 1
ATOM 906 N N . ARG A 1 113 ? 4.427 -3.912 -21.337 1.00 82.88 113 ARG A N 1
ATOM 907 C CA . ARG A 1 113 ? 4.963 -4.571 -22.546 1.00 82.88 113 ARG A CA 1
ATOM 908 C C . ARG A 1 113 ? 5.014 -6.105 -22.439 1.00 82.88 113 ARG A C 1
ATOM 910 O O . ARG A 1 113 ? 5.510 -6.776 -23.348 1.00 82.88 113 ARG A O 1
ATOM 917 N N . GLY A 1 114 ? 4.503 -6.673 -21.347 1.00 81.81 114 GLY A N 1
ATOM 918 C CA . GLY A 1 114 ? 4.457 -8.114 -21.106 1.00 81.81 114 GLY A CA 1
ATOM 919 C C . GLY A 1 114 ? 5.767 -8.701 -20.580 1.00 81.81 114 GLY A C 1
ATOM 920 O O . GLY A 1 114 ? 5.981 -9.906 -20.709 1.00 81.81 114 GLY A O 1
ATOM 921 N N . PHE A 1 115 ? 6.654 -7.876 -20.019 1.00 87.88 115 PHE A N 1
ATOM 922 C CA . PHE A 1 115 ? 7.777 -8.384 -19.236 1.00 87.88 115 PHE A CA 1
ATOM 923 C C . PHE A 1 115 ? 7.302 -8.793 -17.841 1.00 87.88 115 PHE A C 1
ATOM 925 O O . PHE A 1 115 ? 6.326 -8.255 -17.325 1.00 87.88 115 PHE A O 1
ATOM 932 N N . HIS A 1 116 ? 7.986 -9.746 -17.218 1.00 86.19 116 HIS A N 1
ATOM 933 C CA . HIS A 1 116 ? 7.626 -10.254 -15.897 1.00 86.19 116 HIS A CA 1
ATOM 934 C C . HIS A 1 116 ? 8.863 -10.529 -15.043 1.00 86.19 116 HIS A C 1
ATOM 936 O O . HIS A 1 116 ? 9.946 -10.818 -15.546 1.00 86.19 116 HIS A O 1
ATOM 942 N N . ALA A 1 117 ? 8.712 -10.421 -13.725 1.00 86.44 117 ALA A N 1
ATOM 943 C CA . ALA A 1 117 ? 9.769 -10.809 -12.799 1.00 86.44 117 ALA A CA 1
ATOM 944 C C . ALA A 1 117 ? 9.882 -12.349 -12.742 1.00 86.44 117 ALA A C 1
ATOM 946 O O . ALA A 1 117 ? 8.854 -13.031 -12.799 1.00 86.44 117 ALA A O 1
ATOM 947 N N . PRO A 1 118 ? 11.096 -12.914 -12.613 1.00 83.00 118 PRO A N 1
ATOM 948 C CA . PRO A 1 118 ? 11.279 -14.357 -12.515 1.00 83.00 118 PRO A CA 1
ATOM 949 C C . PRO A 1 118 ? 10.614 -14.919 -11.250 1.00 83.00 118 PRO A C 1
ATOM 951 O O . PRO A 1 118 ? 10.821 -14.418 -10.143 1.00 83.00 118 PRO A O 1
ATOM 954 N N . HIS A 1 119 ? 9.836 -15.992 -11.407 1.00 67.00 119 HIS A N 1
ATOM 955 C CA . HIS A 1 119 ? 9.170 -16.665 -10.294 1.00 67.00 119 HIS A CA 1
ATOM 956 C C . HIS A 1 119 ? 10.130 -17.677 -9.655 1.00 67.00 119 HIS A C 1
ATOM 958 O O . HIS A 1 119 ? 10.366 -18.756 -10.200 1.00 67.00 119 HIS A O 1
ATOM 964 N N . ARG A 1 120 ? 10.733 -17.326 -8.513 1.00 61.47 120 ARG A N 1
ATOM 965 C CA . ARG A 1 120 ? 11.683 -18.202 -7.810 1.00 61.47 120 ARG A CA 1
ATOM 966 C C . ARG A 1 120 ? 10.999 -18.831 -6.597 1.00 61.47 120 ARG A C 1
ATOM 968 O O . ARG A 1 120 ? 10.640 -18.135 -5.660 1.00 61.47 120 ARG A O 1
ATOM 975 N N . ARG A 1 121 ? 10.837 -20.158 -6.615 1.00 50.66 121 ARG A N 1
ATOM 976 C CA . ARG A 1 121 ? 10.095 -20.939 -5.601 1.00 50.66 121 ARG A CA 1
ATOM 977 C C . ARG A 1 121 ? 10.724 -20.967 -4.196 1.00 50.66 121 ARG A C 1
ATOM 979 O O . ARG A 1 121 ? 10.062 -21.429 -3.279 1.00 50.66 121 ARG A O 1
ATOM 986 N N . ASP A 1 122 ? 11.971 -20.515 -4.041 1.00 48.66 122 ASP A N 1
ATOM 987 C CA . ASP A 1 122 ? 12.831 -20.887 -2.898 1.00 48.66 122 ASP A CA 1
ATOM 988 C C . ASP A 1 122 ? 13.380 -19.695 -2.078 1.00 48.66 122 ASP A C 1
ATOM 990 O O . ASP A 1 122 ? 14.044 -19.852 -1.059 1.00 48.66 122 ASP A O 1
ATOM 994 N N . LYS A 1 123 ? 13.096 -18.462 -2.503 1.00 46.06 123 LYS A N 1
ATOM 995 C CA . LYS A 1 123 ? 13.352 -17.222 -1.751 1.00 46.06 123 LYS A CA 1
ATOM 996 C C . LYS A 1 123 ? 12.128 -16.343 -1.966 1.00 46.06 123 LYS A C 1
ATOM 998 O O . LYS A 1 123 ? 11.643 -16.316 -3.092 1.00 46.06 123 LYS A O 1
ATOM 1003 N N . GLY A 1 124 ? 11.624 -15.692 -0.912 1.00 56.16 124 GLY A N 1
ATOM 1004 C CA . GLY A 1 124 ? 10.409 -14.861 -0.952 1.00 56.16 124 GLY A CA 1
ATOM 1005 C C . GLY A 1 124 ? 10.290 -14.021 -2.230 1.00 56.16 124 GLY A C 1
ATOM 1006 O O . GLY A 1 124 ? 11.310 -13.612 -2.784 1.00 56.16 124 GLY A O 1
ATOM 1007 N N . ASP A 1 125 ? 9.056 -13.829 -2.707 1.00 72.94 125 ASP A N 1
ATOM 1008 C CA . ASP A 1 125 ? 8.730 -13.389 -4.071 1.00 72.94 125 ASP A CA 1
ATOM 1009 C C . ASP A 1 125 ? 9.627 -12.213 -4.522 1.00 72.94 125 ASP A C 1
ATOM 1011 O O . ASP A 1 125 ? 9.474 -11.077 -4.071 1.00 72.94 125 ASP A O 1
ATOM 1015 N N . TYR A 1 126 ? 10.616 -12.487 -5.391 1.00 82.38 126 TYR A N 1
ATOM 1016 C CA . TYR A 1 126 ? 11.601 -11.503 -5.889 1.00 82.38 126 TYR A CA 1
ATOM 1017 C C . TYR A 1 126 ? 10.913 -10.250 -6.445 1.00 82.38 126 TYR A C 1
ATOM 1019 O O . TYR A 1 126 ? 11.412 -9.132 -6.308 1.00 82.38 126 TYR A O 1
ATOM 1027 N N . ARG A 1 127 ? 9.721 -10.444 -7.015 1.00 84.88 127 ARG A N 1
ATOM 1028 C CA . ARG A 1 127 ? 8.818 -9.390 -7.464 1.00 84.88 127 ARG A CA 1
ATOM 1029 C C . ARG A 1 127 ? 8.427 -8.431 -6.338 1.00 84.88 127 ARG A C 1
ATOM 1031 O O . ARG A 1 127 ? 8.576 -7.226 -6.514 1.00 84.88 127 ARG A O 1
ATOM 1038 N N . GLU A 1 128 ? 7.963 -8.941 -5.199 1.00 83.69 128 GLU A N 1
ATOM 1039 C CA . GLU A 1 128 ? 7.547 -8.120 -4.053 1.00 83.69 128 GLU A CA 1
ATOM 1040 C C . GLU A 1 128 ? 8.730 -7.333 -3.483 1.00 83.69 128 GLU A C 1
ATOM 1042 O O . GLU A 1 128 ? 8.605 -6.146 -3.174 1.00 83.69 128 GLU A O 1
ATOM 1047 N N . LEU A 1 129 ? 9.904 -7.969 -3.398 1.00 85.06 129 LEU A N 1
ATOM 1048 C CA . LEU A 1 129 ? 11.133 -7.307 -2.962 1.00 85.06 129 LEU A CA 1
ATOM 1049 C C . LEU A 1 129 ? 11.469 -6.122 -3.877 1.00 85.06 129 LEU A C 1
ATOM 1051 O O . LEU A 1 129 ? 11.683 -5.005 -3.404 1.00 85.06 129 LEU A O 1
ATOM 1055 N N . LEU A 1 130 ? 11.483 -6.366 -5.187 1.00 86.75 130 LEU A N 1
ATOM 1056 C CA . LEU A 1 130 ? 11.817 -5.375 -6.201 1.00 86.75 130 LEU A CA 1
ATOM 1057 C C . LEU A 1 130 ? 10.849 -4.184 -6.161 1.00 86.75 130 LEU A C 1
ATOM 1059 O O . LEU A 1 130 ? 11.282 -3.030 -6.096 1.00 86.75 130 LEU A O 1
ATOM 1063 N N . GLN A 1 131 ? 9.544 -4.461 -6.126 1.00 88.56 131 GLN A N 1
ATOM 1064 C CA . GLN A 1 131 ? 8.524 -3.420 -6.071 1.00 88.56 131 GLN A CA 1
ATOM 1065 C C . GLN A 1 131 ? 8.611 -2.605 -4.773 1.00 88.56 131 GLN A C 1
ATOM 1067 O O . GLN A 1 131 ? 8.516 -1.377 -4.809 1.00 88.56 131 GLN A O 1
ATOM 1072 N N . ARG A 1 132 ? 8.876 -3.250 -3.628 1.00 86.50 132 ARG A N 1
ATOM 1073 C CA . ARG A 1 132 ? 9.049 -2.570 -2.336 1.00 86.50 132 ARG A CA 1
ATOM 1074 C C . ARG A 1 132 ? 10.195 -1.556 -2.364 1.00 86.50 132 ARG A C 1
ATOM 1076 O O . ARG A 1 132 ? 10.014 -0.428 -1.896 1.00 86.50 132 ARG A O 1
ATOM 1083 N N . TYR A 1 133 ? 11.357 -1.930 -2.907 1.00 87.50 133 TYR A N 1
ATOM 1084 C CA . TYR A 1 133 ? 12.503 -1.020 -3.028 1.00 87.50 133 TYR A CA 1
ATOM 1085 C C . TYR A 1 133 ? 12.203 0.148 -3.968 1.00 87.50 133 TYR A C 1
ATOM 1087 O O . TYR A 1 133 ? 12.432 1.301 -3.600 1.00 87.50 133 TYR A O 1
ATOM 1095 N N . MET A 1 134 ? 11.629 -0.129 -5.141 1.00 89.56 134 MET A N 1
ATOM 1096 C CA . MET A 1 134 ? 11.279 0.907 -6.117 1.00 89.56 134 MET A CA 1
ATOM 1097 C C . MET A 1 134 ? 10.250 1.895 -5.576 1.00 89.56 134 MET A C 1
ATOM 1099 O O . MET A 1 134 ? 10.437 3.103 -5.709 1.00 89.56 134 MET A O 1
ATOM 1103 N N . CYS A 1 135 ? 9.187 1.403 -4.932 1.00 89.06 135 CYS A N 1
ATOM 1104 C CA . CYS A 1 135 ? 8.180 2.256 -4.311 1.00 89.06 135 CYS A CA 1
ATOM 1105 C C . CYS A 1 135 ? 8.794 3.107 -3.200 1.00 89.06 135 CYS A C 1
ATOM 1107 O O . CYS A 1 135 ? 8.616 4.322 -3.205 1.00 89.06 135 CYS A O 1
ATOM 1109 N N . SER A 1 136 ? 9.572 2.511 -2.290 1.00 87.62 136 SER A N 1
ATOM 1110 C CA . SER A 1 136 ? 10.245 3.268 -1.228 1.00 87.62 136 SER A CA 1
ATOM 1111 C C . SER A 1 136 ? 11.157 4.356 -1.800 1.00 87.62 136 SER A C 1
ATOM 1113 O O . SER A 1 136 ? 11.095 5.503 -1.358 1.00 87.62 136 SER A O 1
ATOM 1115 N N . ARG A 1 137 ? 11.950 4.036 -2.829 1.00 89.00 137 ARG A N 1
ATOM 1116 C CA . ARG A 1 137 ? 12.841 5.005 -3.465 1.00 89.00 137 ARG A CA 1
ATOM 1117 C C . ARG A 1 137 ? 12.086 6.105 -4.209 1.00 89.00 137 ARG A C 1
ATOM 1119 O O . ARG A 1 137 ? 12.518 7.251 -4.168 1.00 89.00 137 ARG A O 1
ATOM 1126 N N . PHE A 1 138 ? 10.957 5.789 -4.842 1.00 90.56 138 PHE A N 1
ATOM 1127 C CA . PHE A 1 138 ? 10.099 6.782 -5.488 1.00 90.56 138 PHE A CA 1
ATOM 1128 C C . PHE A 1 138 ? 9.627 7.850 -4.497 1.00 90.56 138 PHE A C 1
ATOM 1130 O O . PHE A 1 138 ? 9.740 9.035 -4.794 1.00 90.56 138 PHE A O 1
ATOM 1137 N N . PHE A 1 139 ? 9.184 7.457 -3.299 1.00 88.69 139 PHE A N 1
ATOM 1138 C CA . PHE A 1 139 ? 8.777 8.423 -2.274 1.00 88.69 139 PHE A CA 1
ATOM 1139 C C . PHE A 1 139 ? 9.952 9.215 -1.683 1.00 88.69 139 PHE A C 1
ATOM 1141 O O . PHE A 1 139 ? 9.787 10.384 -1.351 1.00 88.69 139 PHE A O 1
ATOM 1148 N N . ILE A 1 140 ? 11.138 8.606 -1.573 1.00 87.62 140 ILE A N 1
ATOM 1149 C CA . ILE A 1 140 ? 12.350 9.292 -1.092 1.00 87.62 140 ILE A CA 1
ATOM 1150 C C . ILE A 1 140 ? 12.830 10.338 -2.103 1.00 87.62 140 ILE A C 1
ATOM 1152 O O . ILE A 1 140 ? 13.172 11.453 -1.720 1.00 87.62 140 ILE A O 1
ATOM 1156 N N . ASP A 1 141 ? 12.879 9.973 -3.385 1.00 88.75 141 ASP A N 1
ATOM 1157 C CA . ASP A 1 141 ? 13.386 10.851 -4.438 1.00 88.75 141 ASP A CA 1
ATOM 1158 C C . ASP A 1 141 ? 12.335 11.917 -4.842 1.00 88.75 141 ASP A C 1
ATOM 1160 O O . ASP A 1 141 ? 12.713 12.994 -5.301 1.00 88.75 141 ASP A O 1
ATOM 1164 N N . PHE A 1 142 ? 11.034 11.653 -4.633 1.00 89.94 142 PHE A N 1
ATOM 1165 C CA . PHE A 1 142 ? 9.921 12.584 -4.884 1.00 89.94 142 PHE A CA 1
ATOM 1166 C C . PHE A 1 142 ? 8.987 12.688 -3.660 1.00 89.94 142 PHE A C 1
ATOM 1168 O O . PHE A 1 142 ? 7.904 12.093 -3.649 1.00 89.94 142 PHE A O 1
ATOM 1175 N N . PRO A 1 143 ? 9.360 13.446 -2.615 1.00 87.44 143 PRO A N 1
ATOM 1176 C CA . PRO A 1 143 ? 8.597 13.502 -1.365 1.00 87.44 143 PRO A CA 1
ATOM 1177 C C . PRO A 1 143 ? 7.298 14.316 -1.467 1.00 87.44 143 PRO A C 1
ATOM 1179 O O . PRO A 1 143 ? 6.377 14.133 -0.670 1.00 87.44 143 PRO A O 1
ATOM 1182 N N . ARG A 1 144 ? 7.191 15.244 -2.429 1.00 89.38 144 ARG A N 1
ATOM 1183 C CA . ARG A 1 144 ? 6.024 16.131 -2.568 1.00 89.38 144 ARG A CA 1
ATOM 1184 C C . ARG A 1 144 ? 5.053 15.646 -3.641 1.00 89.38 144 ARG A C 1
ATOM 1186 O O . ARG A 1 144 ? 5.454 15.282 -4.741 1.00 89.38 144 ARG A O 1
ATOM 1193 N N . ALA A 1 145 ? 3.756 15.779 -3.360 1.00 85.81 145 ALA A N 1
ATOM 1194 C CA . ALA A 1 145 ? 2.672 15.448 -4.291 1.00 85.81 145 ALA A CA 1
ATOM 1195 C C . ALA A 1 145 ? 2.770 16.193 -5.637 1.00 85.81 145 ALA A C 1
ATOM 1197 O O . ALA A 1 145 ? 2.527 15.609 -6.689 1.00 85.81 145 ALA A O 1
ATOM 1198 N N . SER A 1 146 ? 3.171 17.468 -5.622 1.00 89.38 146 SER A N 1
ATOM 1199 C CA . SER A 1 146 ? 3.372 18.260 -6.843 1.00 89.38 146 SER A CA 1
ATOM 1200 C C . SER A 1 146 ? 4.530 17.740 -7.699 1.00 89.38 146 SER A C 1
ATOM 1202 O O . SER A 1 146 ? 4.428 17.702 -8.923 1.00 89.38 146 SER A O 1
ATOM 1204 N N . GLU A 1 147 ? 5.621 17.297 -7.068 1.00 90.56 147 GLU A N 1
ATOM 1205 C CA . GLU A 1 147 ? 6.773 16.708 -7.757 1.00 90.56 147 GLU A CA 1
ATOM 1206 C C . GLU A 1 147 ? 6.415 15.348 -8.362 1.00 90.56 147 GLU A C 1
ATOM 1208 O O . GLU A 1 147 ? 6.761 15.090 -9.514 1.00 90.56 147 GLU A O 1
ATOM 1213 N N . GLN A 1 148 ? 5.663 14.525 -7.625 1.00 90.44 148 GLN A N 1
ATOM 1214 C CA . GLN A 1 148 ? 5.141 13.243 -8.102 1.00 90.44 148 GLN A CA 1
ATOM 1215 C C . GLN A 1 148 ? 4.212 13.434 -9.306 1.00 90.44 148 GLN A C 1
ATOM 1217 O O . GLN A 1 148 ? 4.412 12.788 -10.332 1.00 90.44 148 GLN A O 1
ATOM 1222 N N . HIS A 1 149 ? 3.247 14.358 -9.217 1.00 91.44 149 HIS A N 1
ATOM 1223 C CA . HIS A 1 149 ? 2.327 14.664 -10.313 1.00 91.44 149 HIS A CA 1
ATOM 1224 C C . HIS A 1 149 ? 3.074 15.131 -11.566 1.00 91.44 149 HIS A C 1
ATOM 1226 O O . HIS A 1 149 ? 2.926 14.524 -12.624 1.00 91.44 149 HIS A O 1
ATOM 1232 N N . ARG A 1 150 ? 3.960 16.129 -11.432 1.00 91.31 150 ARG A N 1
ATOM 1233 C CA . ARG A 1 150 ? 4.769 16.643 -12.548 1.00 91.31 150 ARG A CA 1
ATOM 1234 C C . ARG A 1 150 ? 5.638 15.553 -13.173 1.00 91.31 150 ARG A C 1
ATOM 1236 O O . ARG A 1 150 ? 5.807 15.512 -14.389 1.00 91.31 150 ARG A O 1
ATOM 1243 N N . LYS A 1 151 ? 6.218 14.669 -12.353 1.00 91.50 151 LYS A N 1
ATOM 1244 C CA . LYS A 1 151 ? 7.064 13.580 -12.852 1.00 91.50 151 LYS A CA 1
ATOM 1245 C C . LYS A 1 151 ? 6.250 12.542 -13.622 1.00 91.50 151 LYS A C 1
ATOM 1247 O O . LYS A 1 151 ? 6.714 12.094 -14.668 1.00 91.50 151 LYS A O 1
ATOM 1252 N N . LEU A 1 152 ? 5.065 12.184 -13.129 1.00 91.88 152 LEU A N 1
ATOM 1253 C CA . LEU A 1 152 ? 4.144 11.275 -13.813 1.00 91.88 152 LEU A CA 1
ATOM 1254 C C . LEU A 1 152 ? 3.645 11.871 -15.128 1.00 91.88 152 LEU A C 1
ATOM 1256 O O . LEU A 1 152 ? 3.712 11.203 -16.153 1.00 91.88 152 LEU A O 1
ATOM 1260 N N . GLU A 1 153 ? 3.214 13.129 -15.120 1.00 90.44 153 GLU A N 1
ATOM 1261 C CA . GLU A 1 153 ? 2.737 13.831 -16.312 1.00 90.44 153 GLU A CA 1
ATOM 1262 C C . GLU A 1 153 ? 3.826 13.914 -17.387 1.00 90.44 153 GLU A C 1
ATOM 1264 O O . GLU A 1 153 ? 3.612 13.483 -18.519 1.00 90.44 153 GLU A O 1
ATOM 1269 N N . SER A 1 154 ? 5.032 14.349 -17.008 1.00 87.81 154 SER A N 1
ATOM 1270 C CA . SER A 1 154 ? 6.187 14.389 -17.910 1.00 87.81 154 SER A CA 1
ATOM 1271 C C . SER A 1 154 ? 6.535 13.003 -18.468 1.00 87.81 154 SER A C 1
ATOM 1273 O O . SER A 1 154 ? 6.862 12.882 -19.650 1.00 87.81 154 SER A O 1
ATOM 1275 N N . TYR A 1 155 ? 6.434 11.943 -17.655 1.00 89.31 155 TYR A N 1
ATOM 1276 C CA . TYR A 1 155 ? 6.675 10.571 -18.112 1.00 89.31 155 TYR A CA 1
ATOM 1277 C C . TYR A 1 155 ? 5.625 10.122 -19.134 1.00 89.31 155 TYR A C 1
ATOM 1279 O O . TYR A 1 155 ? 5.980 9.563 -20.171 1.00 89.31 155 TYR A O 1
ATOM 1287 N N . LEU A 1 156 ? 4.343 10.402 -18.879 1.00 88.06 156 LEU A N 1
ATOM 1288 C CA . LEU A 1 156 ? 3.255 10.053 -19.792 1.00 88.06 156 LEU A CA 1
ATOM 1289 C C . LEU A 1 156 ? 3.382 10.776 -21.133 1.00 88.06 156 LEU A C 1
ATOM 1291 O O . LEU A 1 156 ? 3.270 10.147 -22.183 1.00 88.06 156 LEU A O 1
ATOM 1295 N N . GLN A 1 157 ? 3.669 12.077 -21.091 1.00 83.81 157 GLN A N 1
ATOM 1296 C CA . GLN A 1 157 ? 3.888 12.895 -22.283 1.00 83.81 157 GLN A CA 1
ATOM 1297 C C . GLN A 1 157 ? 5.114 12.442 -23.080 1.00 83.81 157 GLN A C 1
ATOM 1299 O O . GLN A 1 157 ? 5.112 12.554 -24.296 1.00 83.81 157 GLN A O 1
ATOM 1304 N N . SER A 1 158 ? 6.148 11.904 -22.427 1.00 82.94 158 SER A N 1
ATOM 1305 C CA . SER A 1 158 ? 7.365 11.457 -23.121 1.00 82.94 158 SER A CA 1
ATOM 1306 C C . SER A 1 158 ? 7.233 10.060 -23.734 1.00 82.94 158 SER A C 1
ATOM 1308 O O . SER A 1 158 ? 7.849 9.781 -24.756 1.00 82.94 158 SER A O 1
ATOM 1310 N N . HIS A 1 159 ? 6.471 9.159 -23.107 1.00 80.94 159 HIS A N 1
ATOM 1311 C CA . HIS A 1 159 ? 6.448 7.741 -23.485 1.00 80.94 159 HIS A CA 1
ATOM 1312 C C . HIS A 1 159 ? 5.183 7.285 -24.221 1.00 80.94 159 HIS A C 1
ATOM 1314 O O . HIS A 1 159 ? 5.216 6.220 -24.833 1.00 80.94 159 HIS A O 1
ATOM 1320 N N . PHE A 1 160 ? 4.095 8.060 -24.180 1.00 80.12 160 PHE A N 1
ATOM 1321 C CA . PHE A 1 160 ? 2.787 7.660 -24.717 1.00 80.12 160 PHE A CA 1
ATOM 1322 C C . PHE A 1 160 ? 2.186 8.702 -25.678 1.00 80.12 160 PHE A C 1
ATOM 1324 O O . PHE A 1 160 ? 0.971 8.895 -25.713 1.00 80.12 160 PHE A O 1
ATOM 1331 N N . VAL A 1 161 ? 3.024 9.388 -26.464 1.00 73.88 161 VAL A N 1
ATOM 1332 C CA . VAL A 1 161 ? 2.565 10.343 -27.491 1.00 73.88 161 VAL A CA 1
ATOM 1333 C C . VAL A 1 161 ? 1.719 9.618 -28.540 1.00 73.88 161 VAL A C 1
ATOM 1335 O O . VAL A 1 161 ? 2.195 8.682 -29.180 1.00 73.88 161 VAL A O 1
ATOM 1338 N N . GLY A 1 162 ? 0.458 10.033 -28.699 1.00 65.50 162 GLY A N 1
ATOM 1339 C CA . GLY A 1 162 ? -0.489 9.427 -29.643 1.00 65.50 162 GLY A CA 1
ATOM 1340 C C . GLY A 1 162 ? -1.001 8.035 -29.244 1.00 65.50 162 GLY A C 1
ATOM 1341 O O . GLY A 1 162 ? -1.667 7.386 -30.043 1.00 65.50 162 GLY A O 1
ATOM 1342 N N . GLN A 1 163 ? -0.698 7.565 -28.027 1.00 70.06 163 GLN A N 1
ATOM 1343 C CA . GLN A 1 163 ? -1.140 6.272 -27.489 1.00 70.06 163 GLN A CA 1
ATOM 1344 C C . GLN A 1 163 ? -1.893 6.466 -26.174 1.00 70.06 163 GLN A C 1
ATOM 1346 O O . GLN A 1 163 ? -1.486 5.980 -25.115 1.00 70.06 163 GLN A O 1
ATOM 1351 N N . GLU A 1 164 ? -2.997 7.198 -26.245 1.00 70.25 164 GLU A N 1
ATOM 1352 C CA . GLU A 1 164 ? -3.826 7.504 -25.083 1.00 70.25 164 GLU A CA 1
ATOM 1353 C C . GLU A 1 164 ? -4.322 6.203 -24.382 1.00 70.25 164 GLU A C 1
ATOM 1355 O O . GLU A 1 164 ? -4.384 6.144 -23.150 1.00 70.25 164 GLU A O 1
ATOM 1360 N N . GLU A 1 165 ? -4.559 5.101 -25.126 1.00 68.75 165 GLU A N 1
ATOM 1361 C CA . GLU A 1 165 ? -5.183 3.886 -24.552 1.00 68.75 165 GLU A CA 1
ATOM 1362 C C . GLU A 1 165 ? -4.189 3.188 -23.622 1.00 68.75 165 GLU A C 1
ATOM 1364 O O . GLU A 1 165 ? -4.517 2.673 -22.544 1.00 68.75 165 GLU A O 1
ATOM 1369 N N . CYS A 1 166 ? -2.922 3.253 -24.027 1.00 75.25 166 CYS A N 1
ATOM 1370 C CA . CYS A 1 166 ? -1.789 2.775 -23.268 1.00 75.25 166 CYS A CA 1
ATOM 1371 C C . CYS A 1 166 ? -1.554 3.621 -22.009 1.00 75.25 166 CYS A C 1
ATOM 1373 O O . CYS A 1 166 ? -1.082 3.063 -21.018 1.00 75.25 166 CYS A O 1
ATOM 1375 N N . LYS A 1 167 ? -1.918 4.918 -21.985 1.00 82.75 167 LYS A N 1
ATOM 1376 C CA . LYS A 1 167 ? -1.793 5.755 -20.775 1.00 82.75 167 LYS A CA 1
ATOM 1377 C C . LYS A 1 167 ? -2.702 5.259 -19.662 1.00 82.75 167 LYS A C 1
ATOM 1379 O O . LYS A 1 167 ? -2.246 5.111 -18.529 1.00 82.75 167 LYS A O 1
ATOM 1384 N N . PHE A 1 168 ? -3.965 4.959 -19.973 1.00 82.31 168 PHE A N 1
ATOM 1385 C CA . PHE A 1 168 ? -4.898 4.424 -18.979 1.00 82.31 168 PHE A CA 1
ATOM 1386 C C . PHE A 1 168 ? -4.426 3.065 -18.447 1.00 82.31 168 PHE A C 1
ATOM 1388 O O . PHE A 1 168 ? -4.380 2.851 -17.234 1.00 82.31 168 PHE A O 1
ATOM 1395 N N . ALA A 1 169 ? -4.014 2.160 -19.342 1.00 78.94 169 ALA A N 1
ATOM 1396 C CA . ALA A 1 169 ? -3.500 0.847 -18.958 1.00 78.94 169 ALA A CA 1
ATOM 1397 C C . ALA A 1 169 ? -2.226 0.946 -18.096 1.00 78.94 169 ALA A C 1
ATOM 1399 O O . ALA A 1 169 ? -2.109 0.253 -17.084 1.00 78.94 169 ALA A O 1
ATOM 1400 N N . TYR A 1 170 ? -1.307 1.847 -18.453 1.00 88.06 170 TYR A N 1
ATOM 1401 C CA . TYR A 1 170 ? -0.096 2.133 -17.686 1.00 88.06 170 TYR A CA 1
ATOM 1402 C C . TYR A 1 170 ? -0.412 2.671 -16.287 1.00 88.06 170 TYR A C 1
ATOM 1404 O O . TYR A 1 170 ? 0.138 2.186 -15.299 1.00 88.06 170 TYR A O 1
ATOM 1412 N N . LEU A 1 171 ? -1.316 3.652 -16.184 1.00 89.94 171 LEU A N 1
ATOM 1413 C CA . LEU A 1 171 ? -1.712 4.235 -14.902 1.00 89.94 171 LEU A CA 1
ATOM 1414 C C . LEU A 1 171 ? -2.420 3.216 -14.007 1.00 89.94 171 LEU A C 1
ATOM 1416 O O . LEU A 1 171 ? -2.167 3.195 -12.805 1.00 89.94 171 LEU A O 1
ATOM 1420 N N . GLY A 1 172 ? -3.236 2.329 -14.583 1.00 86.00 172 GLY A N 1
ATOM 1421 C CA . GLY A 1 172 ? -3.816 1.195 -13.861 1.00 86.00 172 GLY A CA 1
ATOM 1422 C C . GLY A 1 172 ? -2.745 0.254 -13.302 1.00 86.00 172 GLY A C 1
ATOM 1423 O O . GLY A 1 172 ? -2.778 -0.084 -12.121 1.00 86.00 172 GLY A O 1
ATOM 1424 N N . MET A 1 173 ? -1.745 -0.098 -14.115 1.00 87.19 173 MET A N 1
ATOM 1425 C CA . MET A 1 173 ? -0.632 -0.950 -13.686 1.00 87.19 173 MET A CA 1
ATOM 1426 C C . MET A 1 173 ? 0.197 -0.307 -12.570 1.00 87.19 173 MET A C 1
ATOM 1428 O O . MET A 1 173 ? 0.503 -0.954 -11.570 1.00 87.19 173 MET A O 1
ATOM 1432 N N . LEU A 1 174 ? 0.516 0.982 -12.705 1.00 91.44 174 LEU A N 1
ATOM 1433 C CA . LEU A 1 174 ? 1.230 1.739 -11.682 1.00 91.44 174 LEU A CA 1
ATOM 1434 C C . LEU A 1 174 ? 0.423 1.831 -10.380 1.00 91.44 174 LEU A C 1
ATOM 1436 O O . LEU A 1 174 ? 0.984 1.665 -9.298 1.00 91.44 174 LEU A O 1
ATOM 1440 N N . HIS A 1 175 ? -0.888 2.066 -10.476 1.00 90.62 175 HIS A N 1
ATOM 1441 C CA . HIS A 1 175 ? -1.782 2.089 -9.322 1.00 90.62 175 HIS A CA 1
ATOM 1442 C C . HIS A 1 175 ? -1.762 0.749 -8.575 1.00 90.62 175 HIS A C 1
ATOM 1444 O O . HIS A 1 175 ? -1.628 0.732 -7.351 1.00 90.62 175 HIS A O 1
ATOM 1450 N N . ASP A 1 176 ? -1.862 -0.370 -9.294 1.00 87.88 176 ASP A N 1
ATOM 1451 C CA . ASP A 1 176 ? -1.853 -1.706 -8.698 1.00 87.88 176 ASP A CA 1
ATOM 1452 C C . ASP A 1 176 ? -0.511 -2.018 -8.013 1.00 87.88 176 ASP A C 1
ATOM 1454 O O . ASP A 1 176 ? -0.505 -2.410 -6.845 1.00 87.88 176 ASP A O 1
ATOM 1458 N N . VAL A 1 177 ? 0.622 -1.727 -8.667 1.00 88.56 177 VAL A N 1
ATOM 1459 C CA . VAL A 1 177 ? 1.962 -1.918 -8.079 1.00 88.56 177 VAL A CA 1
ATOM 1460 C C . VAL A 1 177 ? 2.141 -1.072 -6.814 1.00 88.56 177 VAL A C 1
ATOM 1462 O O . VAL A 1 177 ? 2.579 -1.586 -5.785 1.00 88.56 177 VAL A O 1
ATOM 1465 N N . VAL A 1 178 ? 1.770 0.214 -6.840 1.00 88.50 178 VAL A N 1
ATOM 1466 C CA . VAL A 1 178 ? 1.886 1.099 -5.664 1.00 88.50 178 VAL A CA 1
ATOM 1467 C C . VAL A 1 178 ? 0.952 0.655 -4.534 1.00 88.50 178 VAL A C 1
ATOM 1469 O O . VAL A 1 178 ? 1.318 0.765 -3.363 1.00 88.50 178 VAL A O 1
ATOM 1472 N N . ARG A 1 179 ? -0.237 0.133 -4.861 1.00 85.75 179 ARG A N 1
ATOM 1473 C CA . ARG A 1 179 ? -1.199 -0.379 -3.876 1.00 85.75 179 ARG A CA 1
ATOM 1474 C C . ARG A 1 179 ? -0.670 -1.617 -3.150 1.00 85.75 179 ARG A C 1
ATOM 1476 O O . ARG A 1 179 ? -0.898 -1.722 -1.946 1.00 85.75 179 ARG A O 1
ATOM 1483 N N . GLU A 1 180 ? -0.012 -2.525 -3.867 1.00 82.31 180 GLU A N 1
ATOM 1484 C CA . GLU A 1 180 ? 0.461 -3.820 -3.353 1.00 82.31 180 GLU A CA 1
ATOM 1485 C C . GLU A 1 180 ? 1.793 -3.724 -2.591 1.00 82.31 180 GLU A C 1
ATOM 1487 O O . GLU A 1 180 ? 2.004 -4.449 -1.622 1.00 82.31 180 GLU A O 1
ATOM 1492 N N . SER A 1 181 ? 2.674 -2.795 -2.969 1.00 74.25 181 SER A N 1
ATOM 1493 C CA . SER A 1 181 ? 4.106 -2.861 -2.605 1.00 74.25 181 SER A CA 1
ATOM 1494 C C . SER A 1 181 ? 4.538 -1.914 -1.485 1.00 74.25 181 SER A C 1
ATOM 1496 O O . SER A 1 181 ? 5.685 -1.913 -1.030 1.00 74.25 181 SER A O 1
ATOM 1498 N N . SER A 1 182 ? 3.641 -1.037 -1.057 1.00 63.31 182 SER A N 1
ATOM 1499 C CA . SER A 1 182 ? 3.936 0.031 -0.109 1.00 63.31 182 SER A CA 1
ATOM 1500 C C . SER A 1 182 ? 4.009 -0.481 1.333 1.00 63.31 182 SER A C 1
ATOM 1502 O O . SER A 1 182 ? 3.027 -0.963 1.896 1.00 63.31 182 SER A O 1
ATOM 1504 N N . VAL A 1 183 ? 5.179 -0.306 1.945 1.00 58.56 183 VAL A N 1
ATOM 1505 C CA . VAL A 1 183 ? 5.469 -0.597 3.355 1.00 58.56 183 VAL A CA 1
ATOM 1506 C C . VAL A 1 183 ? 4.492 0.139 4.287 1.00 58.56 183 VAL A C 1
ATOM 1508 O O . VAL A 1 183 ? 4.171 1.305 4.057 1.00 58.56 183 VAL A O 1
ATOM 1511 N N . CYS A 1 184 ? 4.086 -0.507 5.389 1.00 53.06 184 CYS A N 1
ATOM 1512 C CA . CYS A 1 184 ? 3.121 -0.010 6.387 1.00 53.06 184 CYS A CA 1
ATOM 1513 C C . CYS A 1 184 ? 3.391 1.405 6.955 1.00 53.06 184 CYS A C 1
ATOM 1515 O O . CYS A 1 184 ? 2.501 1.994 7.564 1.00 53.06 184 CYS A O 1
ATOM 1517 N N . LEU A 1 185 ? 4.592 1.961 6.769 1.00 50.09 185 LEU A N 1
ATOM 1518 C CA . LEU A 1 185 ? 5.035 3.239 7.338 1.00 50.09 185 LEU A CA 1
ATOM 1519 C C . LEU A 1 185 ? 4.599 4.491 6.549 1.00 50.09 185 LEU A C 1
ATOM 1521 O O . LEU A 1 185 ? 4.703 5.585 7.091 1.00 50.09 185 LEU A O 1
ATOM 1525 N N . MET A 1 186 ? 4.083 4.367 5.318 1.00 63.59 186 MET A N 1
ATOM 1526 C CA . MET A 1 186 ? 3.797 5.527 4.440 1.00 63.59 186 MET A CA 1
ATOM 1527 C C . MET A 1 186 ? 2.336 5.598 3.970 1.00 63.59 186 MET A C 1
ATOM 1529 O O . MET A 1 186 ? 2.038 5.951 2.831 1.00 63.59 186 MET A O 1
ATOM 1533 N N . ASN A 1 187 ? 1.381 5.249 4.838 1.00 69.62 187 ASN A N 1
ATOM 1534 C CA . ASN A 1 187 ? -0.011 5.055 4.416 1.00 69.62 187 ASN A CA 1
ATOM 1535 C C . ASN A 1 187 ? -0.675 6.337 3.860 1.00 69.62 187 ASN A C 1
ATOM 1537 O O . ASN A 1 187 ? -1.422 6.279 2.888 1.00 69.62 187 ASN A O 1
ATOM 1541 N N . ARG A 1 188 ? -0.358 7.513 4.420 1.00 75.12 188 ARG A N 1
ATOM 1542 C CA . ARG A 1 188 ? -0.898 8.805 3.953 1.00 75.12 188 ARG A CA 1
ATOM 1543 C C . ARG A 1 188 ? -0.310 9.245 2.608 1.00 75.12 188 ARG A C 1
ATOM 1545 O O . ARG A 1 188 ? -1.046 9.751 1.765 1.00 75.12 188 ARG A O 1
ATOM 1552 N N . GLU A 1 189 ? 0.995 9.080 2.409 1.00 75.88 189 GLU A N 1
ATOM 1553 C CA . GLU A 1 189 ? 1.666 9.416 1.141 1.00 75.88 189 GLU A CA 1
ATOM 1554 C C . GLU A 1 189 ? 1.235 8.467 0.028 1.00 75.88 189 GLU A C 1
ATOM 1556 O O . GLU A 1 189 ? 0.976 8.902 -1.092 1.00 75.88 189 GLU A O 1
ATOM 1561 N N . ARG A 1 190 ? 1.040 7.192 0.372 1.00 78.81 190 ARG A N 1
ATOM 1562 C CA . ARG A 1 190 ? 0.455 6.191 -0.512 1.00 78.81 190 ARG A CA 1
ATOM 1563 C C . ARG A 1 190 ? -0.943 6.579 -0.980 1.00 78.81 190 ARG A C 1
ATOM 1565 O O . ARG A 1 190 ? -1.164 6.612 -2.184 1.00 78.81 190 ARG A O 1
ATOM 1572 N N . CYS A 1 191 ? -1.872 6.886 -0.068 1.00 81.06 191 CYS A N 1
ATOM 1573 C CA . CYS A 1 191 ? -3.232 7.273 -0.464 1.00 81.06 191 CYS A CA 1
ATOM 1574 C C . CYS A 1 191 ? -3.219 8.489 -1.400 1.00 81.06 191 CYS A C 1
ATOM 1576 O O . CYS A 1 191 ? -3.887 8.468 -2.426 1.00 81.06 191 CYS A O 1
ATOM 1578 N N . ARG A 1 192 ? -2.380 9.493 -1.113 1.00 82.69 192 ARG A N 1
ATOM 1579 C CA . ARG A 1 192 ? -2.229 10.676 -1.974 1.00 82.69 192 ARG A CA 1
ATOM 1580 C C . ARG A 1 192 ? -1.708 10.341 -3.369 1.00 82.69 192 ARG A C 1
ATOM 1582 O O . ARG A 1 192 ? -2.233 10.857 -4.347 1.00 82.69 192 ARG A O 1
ATOM 1589 N N .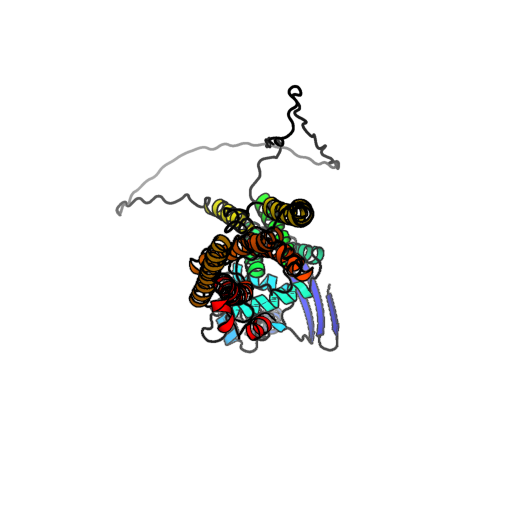 VAL A 1 193 ? -0.687 9.490 -3.484 1.00 85.31 193 VAL A N 1
ATOM 1590 C CA . VAL A 1 193 ? -0.173 9.073 -4.800 1.00 85.31 193 VAL A CA 1
ATOM 1591 C C . VAL A 1 193 ? -1.212 8.272 -5.571 1.00 85.31 193 VAL A C 1
ATOM 1593 O O . VAL A 1 193 ? -1.390 8.510 -6.762 1.00 85.31 193 VAL A O 1
ATOM 1596 N N . LEU A 1 194 ? -1.933 7.367 -4.907 1.00 87.12 194 LEU A N 1
ATOM 1597 C CA . LEU A 1 194 ? -3.010 6.604 -5.539 1.00 87.12 194 LEU A CA 1
ATOM 1598 C C . LEU A 1 194 ? -4.133 7.524 -6.041 1.00 87.12 194 LEU A C 1
ATOM 1600 O O . LEU A 1 194 ? -4.601 7.336 -7.160 1.00 87.12 194 LEU A O 1
ATOM 1604 N N . GLU A 1 195 ? -4.506 8.556 -5.276 1.00 85.38 195 GLU A N 1
ATOM 1605 C CA . GLU A 1 195 ? -5.462 9.588 -5.704 1.00 85.38 195 GLU A CA 1
ATOM 1606 C C . GLU A 1 195 ? -4.968 10.360 -6.936 1.00 85.38 195 GLU A C 1
ATOM 1608 O O . GLU A 1 195 ? -5.733 10.554 -7.879 1.00 85.38 195 GLU A O 1
ATOM 1613 N N . ILE A 1 196 ? -3.688 10.754 -6.972 1.00 87.31 196 ILE A N 1
ATOM 1614 C CA . ILE A 1 196 ? -3.087 11.434 -8.132 1.00 87.31 196 ILE A CA 1
ATOM 1615 C C . ILE A 1 196 ? -3.137 10.532 -9.369 1.00 87.31 196 ILE A C 1
ATOM 1617 O O . ILE A 1 196 ? -3.579 10.974 -10.430 1.00 87.31 196 ILE A O 1
ATOM 1621 N N . ILE A 1 197 ? -2.716 9.270 -9.241 1.00 89.75 197 ILE A N 1
ATOM 1622 C CA . ILE A 1 197 ? -2.716 8.306 -10.350 1.00 89.75 197 ILE A CA 1
ATOM 1623 C C . ILE A 1 197 ? -4.146 8.073 -10.849 1.00 89.75 197 ILE A C 1
ATOM 1625 O O . ILE A 1 197 ? -4.385 8.101 -12.055 1.00 89.75 197 ILE A O 1
ATOM 1629 N N . ALA A 1 198 ? -5.107 7.897 -9.938 1.00 85.94 198 ALA A N 1
ATOM 1630 C CA . ALA A 1 198 ? -6.511 7.705 -10.284 1.00 85.94 198 ALA A CA 1
ATOM 1631 C C . ALA A 1 198 ? -7.100 8.931 -10.997 1.00 85.94 198 ALA A C 1
ATOM 1633 O O . ALA A 1 198 ? -7.772 8.781 -12.017 1.00 85.94 198 ALA A O 1
ATOM 1634 N N . ALA A 1 199 ? -6.810 10.144 -10.520 1.00 85.38 199 ALA A N 1
ATOM 1635 C CA . ALA A 1 199 ? -7.259 11.378 -11.159 1.00 85.38 199 ALA A CA 1
ATOM 1636 C C . ALA A 1 199 ? -6.688 11.528 -12.579 1.00 85.38 199 ALA A C 1
ATOM 1638 O O . ALA A 1 199 ? -7.416 11.884 -13.504 1.00 85.38 199 ALA A O 1
ATOM 1639 N N . MET A 1 200 ? -5.404 11.209 -12.771 1.00 87.81 200 MET A N 1
ATOM 1640 C CA . MET A 1 200 ? -4.775 11.207 -14.095 1.00 87.81 200 MET A CA 1
ATOM 1641 C C . MET A 1 200 ? -5.371 10.134 -15.015 1.00 87.81 200 MET A C 1
ATOM 1643 O O . MET A 1 200 ? -5.569 10.393 -16.198 1.00 87.81 200 MET A O 1
ATOM 1647 N N . ALA A 1 201 ? -5.714 8.957 -14.480 1.00 85.75 201 ALA A N 1
ATOM 1648 C CA . ALA A 1 201 ? -6.332 7.883 -15.255 1.00 85.75 201 ALA A CA 1
ATOM 1649 C C . ALA A 1 201 ? -7.742 8.262 -15.730 1.00 85.75 201 ALA A C 1
ATOM 1651 O O . ALA A 1 201 ? -8.105 7.982 -16.868 1.00 85.75 201 ALA A O 1
ATOM 1652 N N . VAL A 1 202 ? -8.526 8.940 -14.884 1.00 82.38 202 VAL A N 1
ATOM 1653 C CA . VAL A 1 202 ? -9.851 9.454 -15.261 1.00 82.38 202 VAL A CA 1
ATOM 1654 C C . VAL A 1 202 ? -9.739 10.512 -16.358 1.00 82.38 202 VAL A C 1
ATOM 1656 O O . VAL A 1 202 ? -10.516 10.463 -17.306 1.00 82.38 202 VAL A O 1
ATOM 1659 N N . ARG A 1 203 ? -8.762 11.427 -16.273 1.00 84.00 203 ARG A N 1
ATOM 1660 C CA . ARG A 1 203 ? -8.509 12.420 -17.333 1.00 84.00 203 ARG A CA 1
ATOM 1661 C C . ARG A 1 203 ? -8.151 11.758 -18.661 1.00 84.00 203 ARG A C 1
ATOM 1663 O O . ARG A 1 203 ? -8.805 12.038 -19.655 1.00 84.00 203 ARG A O 1
ATOM 1670 N N . ALA A 1 204 ? -7.213 10.809 -18.647 1.00 78.94 204 ALA A N 1
ATOM 1671 C CA . ALA A 1 204 ? -6.817 10.072 -19.849 1.00 78.94 204 ALA A CA 1
ATOM 1672 C C . ALA A 1 204 ? -7.990 9.306 -20.489 1.00 78.94 204 ALA A C 1
ATOM 1674 O O . ALA A 1 204 ? -8.039 9.140 -21.700 1.00 78.94 204 ALA A O 1
ATOM 1675 N N . LEU A 1 205 ? -8.957 8.845 -19.687 1.00 77.62 205 LEU A N 1
ATOM 1676 C CA . LEU A 1 205 ? -10.159 8.185 -20.196 1.00 77.62 205 LEU A CA 1
ATOM 1677 C C . LEU A 1 205 ? -11.202 9.171 -20.748 1.00 77.62 205 LEU A C 1
ATOM 1679 O O . LEU A 1 205 ? -11.905 8.843 -21.704 1.00 77.62 205 LEU A O 1
ATOM 1683 N N . ALA A 1 206 ? -11.311 10.356 -20.145 1.00 74.62 206 ALA A N 1
ATOM 1684 C CA . ALA A 1 206 ? -12.208 11.424 -20.583 1.00 74.62 206 ALA A CA 1
ATOM 1685 C C . ALA A 1 206 ? -11.740 12.089 -21.886 1.00 74.62 206 ALA A C 1
ATOM 1687 O O . ALA A 1 206 ? -12.569 12.479 -22.690 1.00 74.62 206 ALA A O 1
ATOM 1688 N N . GLU A 1 207 ? -10.429 12.177 -22.114 1.00 70.88 207 GLU A N 1
ATOM 1689 C CA . GLU A 1 207 ? -9.850 12.625 -23.393 1.00 70.88 207 GLU A CA 1
ATOM 1690 C C . GLU A 1 207 ? -10.073 11.603 -24.519 1.00 70.88 207 GLU A C 1
ATOM 1692 O O . GLU A 1 207 ? -10.027 11.934 -25.698 1.00 70.88 207 GLU A O 1
ATOM 1697 N N . HIS A 1 208 ? -10.325 10.351 -24.144 1.00 63.53 208 HIS A N 1
ATOM 1698 C CA . HIS A 1 208 ? -10.481 9.227 -25.055 1.00 63.53 208 HIS A CA 1
ATOM 1699 C C . HIS A 1 208 ? -11.902 8.930 -25.485 1.00 63.53 208 HIS A C 1
ATOM 1701 O O . HIS A 1 208 ? -12.157 8.486 -26.602 1.00 63.53 208 HIS A O 1
ATOM 1707 N N . SER A 1 209 ? -12.808 9.059 -24.527 1.00 53.72 209 SER A N 1
ATOM 1708 C CA . SER A 1 209 ? -14.227 8.922 -24.759 1.00 53.72 209 SER A CA 1
ATOM 1709 C C . SER A 1 209 ? -14.663 10.327 -25.116 1.00 53.72 209 SER A C 1
ATOM 1711 O O . SER A 1 209 ? -14.740 11.132 -24.197 1.00 53.72 209 SER A O 1
ATOM 1713 N N . ASP A 1 210 ? -14.884 10.645 -26.394 1.00 44.16 210 ASP A N 1
ATOM 1714 C CA . ASP A 1 210 ? -15.576 11.880 -26.779 1.00 44.16 210 ASP A CA 1
ATOM 1715 C C . ASP A 1 210 ? -16.824 12.007 -25.894 1.00 44.16 210 ASP A C 1
ATOM 1717 O O . ASP A 1 210 ? -17.843 11.346 -26.111 1.00 44.16 210 ASP A O 1
ATOM 1721 N N . VAL A 1 211 ? -16.731 12.802 -24.828 1.00 40.38 211 VAL A N 1
ATOM 1722 C CA . VAL A 1 211 ? -17.902 13.206 -24.071 1.00 40.38 211 VAL A CA 1
ATOM 1723 C C . VAL A 1 211 ? -18.626 14.124 -25.044 1.00 40.38 211 VAL A C 1
ATOM 1725 O O . VAL A 1 211 ? -18.034 15.130 -25.446 1.00 40.38 211 VAL A O 1
ATOM 1728 N N . PRO A 1 212 ? -19.852 13.791 -25.488 1.00 36.00 212 PRO A N 1
ATOM 1729 C CA . PRO A 1 212 ? -20.567 14.665 -26.396 1.00 36.00 212 PRO A CA 1
ATOM 1730 C C . PRO A 1 212 ? -20.645 16.040 -25.739 1.00 36.00 212 PRO A C 1
ATOM 1732 O O . PRO A 1 212 ? -20.957 16.138 -24.551 1.00 36.00 212 PRO A O 1
ATOM 1735 N N . ASN A 1 213 ? -20.280 17.051 -26.527 1.00 35.69 213 ASN A N 1
ATOM 1736 C CA . ASN A 1 213 ? -20.387 18.480 -26.266 1.00 35.69 213 ASN A CA 1
ATOM 1737 C C . ASN A 1 213 ? -21.292 18.801 -25.055 1.00 35.69 213 ASN A C 1
ATOM 1739 O O . ASN A 1 213 ? -22.484 18.483 -25.055 1.00 35.69 213 ASN A O 1
ATOM 1743 N N . VAL A 1 214 ? -20.713 19.419 -24.019 1.00 41.41 214 VAL A N 1
ATOM 1744 C CA . VAL A 1 214 ? -21.303 19.648 -22.680 1.00 41.41 214 VAL A CA 1
ATOM 1745 C C . VAL A 1 214 ? -22.545 20.564 -22.710 1.00 41.41 214 VAL A C 1
ATOM 1747 O O . VAL A 1 214 ? -23.137 20.854 -21.676 1.00 41.41 214 VAL A O 1
ATOM 1750 N N . GLU A 1 215 ? -23.020 20.969 -23.885 1.00 40.47 215 GLU A N 1
ATOM 1751 C CA . GLU A 1 215 ? -24.233 21.771 -24.050 1.00 40.47 215 GLU A CA 1
ATOM 1752 C C . GLU A 1 215 ? -25.529 21.044 -23.644 1.00 40.47 215 GLU A C 1
ATOM 1754 O O . GLU A 1 215 ? -26.493 21.715 -23.292 1.00 40.47 215 GLU A O 1
ATOM 1759 N N . ASN A 1 216 ? -25.562 19.702 -23.596 1.00 39.75 216 ASN A N 1
ATOM 1760 C CA . ASN A 1 216 ? -26.806 18.948 -23.343 1.00 39.75 216 ASN A CA 1
ATOM 1761 C C . ASN A 1 216 ? -26.782 17.968 -22.152 1.00 39.75 216 ASN A C 1
ATOM 1763 O O . ASN A 1 216 ? -27.654 17.103 -22.051 1.00 39.75 216 ASN A O 1
ATOM 1767 N N . VAL A 1 217 ? -25.840 18.086 -21.208 1.00 35.88 217 VAL A N 1
ATOM 1768 C CA . VAL A 1 217 ? -25.875 17.261 -19.983 1.00 35.88 217 VAL A CA 1
ATOM 1769 C C . VAL A 1 217 ? -26.605 18.005 -18.864 1.00 35.88 217 VAL A C 1
ATOM 1771 O O . VAL A 1 217 ? -26.003 18.670 -18.023 1.00 35.88 217 VAL A O 1
ATOM 1774 N N . THR A 1 218 ? -27.931 17.871 -18.817 1.00 36.94 218 THR A N 1
ATOM 1775 C CA . THR A 1 218 ? -28.724 18.257 -17.641 1.00 36.94 218 THR A CA 1
ATOM 1776 C C . THR A 1 218 ? -28.454 17.287 -16.489 1.00 36.94 218 THR A C 1
ATOM 1778 O O . THR A 1 218 ? -29.000 16.185 -16.438 1.00 36.94 218 THR A O 1
ATOM 1781 N N . CYS A 1 219 ? -27.607 17.692 -15.543 1.00 35.12 219 CYS A N 1
ATOM 1782 C CA . CYS A 1 219 ? -27.417 16.985 -14.279 1.00 35.12 219 CYS A CA 1
ATOM 1783 C C . CYS A 1 219 ? -28.611 17.235 -13.346 1.00 35.12 219 CYS A C 1
ATOM 1785 O O . CYS A 1 219 ? -28.769 18.328 -12.803 1.00 35.12 219 CYS A O 1
ATOM 1787 N N . TYR A 1 220 ? -29.434 16.213 -13.113 1.00 31.27 220 TYR A N 1
ATOM 1788 C CA . TYR A 1 220 ? -30.475 16.259 -12.087 1.00 31.27 220 TYR A CA 1
ATOM 1789 C C . TYR A 1 220 ? -29.850 16.060 -10.701 1.00 31.27 220 TYR A C 1
ATOM 1791 O O . TYR A 1 220 ? -29.461 14.950 -10.340 1.00 31.27 220 TYR A O 1
ATOM 1799 N N . TYR A 1 221 ? -29.764 17.130 -9.910 1.00 33.09 221 TYR A N 1
ATOM 1800 C CA . TYR A 1 221 ? -29.483 17.038 -8.477 1.00 33.09 221 TYR A CA 1
ATOM 1801 C C . TYR A 1 221 ? -30.810 17.016 -7.713 1.00 33.09 221 TYR A C 1
ATOM 1803 O O . TYR A 1 221 ? -31.604 17.949 -7.823 1.00 33.09 221 TYR A O 1
ATOM 1811 N N . GLN A 1 222 ? -31.059 15.971 -6.922 1.00 31.09 222 GLN A N 1
ATOM 1812 C CA . GLN A 1 222 ? -32.107 16.024 -5.902 1.00 31.09 222 GLN A CA 1
ATOM 1813 C C . GLN A 1 222 ? -31.576 16.808 -4.690 1.00 31.09 222 GLN A C 1
ATOM 1815 O O . GLN A 1 222 ? -30.500 16.473 -4.185 1.00 31.09 222 GLN A O 1
ATOM 1820 N N . PRO A 1 223 ? -32.285 17.843 -4.207 1.00 34.34 223 PRO A N 1
ATOM 1821 C CA . PRO A 1 223 ? -31.866 18.570 -3.017 1.00 34.34 223 PRO A CA 1
ATOM 1822 C C . PRO A 1 223 ? -32.014 17.707 -1.755 1.00 34.34 223 PRO A C 1
ATOM 1824 O O . PRO A 1 223 ? -32.816 16.773 -1.695 1.00 34.34 223 PRO A O 1
ATOM 1827 N N . ALA A 1 224 ? -31.207 18.020 -0.740 1.00 34.94 224 ALA A N 1
ATOM 1828 C CA . ALA A 1 224 ? -31.142 17.271 0.509 1.00 34.94 224 ALA A CA 1
ATOM 1829 C C . ALA A 1 224 ? -32.470 17.313 1.310 1.00 34.94 224 ALA A C 1
ATOM 1831 O O . ALA A 1 224 ? -33.203 18.302 1.233 1.00 34.94 224 ALA A O 1
ATOM 1832 N N . PRO A 1 225 ? -32.774 16.289 2.139 1.00 40.88 225 PRO A N 1
ATOM 1833 C CA . PRO A 1 225 ? -34.130 16.006 2.644 1.00 40.88 225 PRO A CA 1
ATOM 1834 C C . PRO A 1 225 ? -34.725 17.002 3.657 1.00 40.88 225 PRO A C 1
ATOM 1836 O O . PRO A 1 225 ? -35.814 16.759 4.175 1.00 40.88 225 PRO A O 1
ATOM 1839 N N . TYR A 1 226 ? -34.022 18.083 3.997 1.00 40.94 226 TYR A N 1
ATOM 1840 C CA . TYR A 1 226 ? -34.405 19.014 5.067 1.00 40.94 226 TYR A CA 1
ATOM 1841 C C . TYR A 1 226 ? -34.899 20.381 4.573 1.00 40.94 226 TYR A C 1
ATOM 1843 O O . TYR A 1 226 ? -35.242 21.226 5.394 1.00 40.94 226 TYR A O 1
ATOM 1851 N N . VAL A 1 227 ? -34.996 20.599 3.258 1.00 41.41 227 VAL A N 1
ATOM 1852 C CA . VAL A 1 227 ? -35.645 21.795 2.700 1.00 41.41 227 VAL A CA 1
ATOM 1853 C C . VAL A 1 227 ? -37.107 21.456 2.403 1.00 41.41 227 VAL A C 1
ATOM 1855 O O . VAL A 1 227 ? -37.433 20.907 1.354 1.00 41.41 227 VAL A O 1
ATOM 1858 N N . LYS A 1 228 ? -37.996 21.735 3.360 1.00 47.19 228 LYS A N 1
ATOM 1859 C CA . LYS A 1 228 ? -39.450 21.7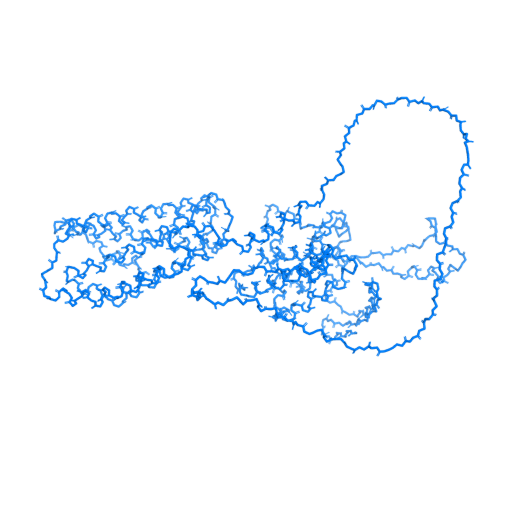34 3.149 1.00 47.19 228 LYS A CA 1
ATOM 1860 C C . LYS A 1 228 ? -39.941 23.176 3.104 1.00 47.19 228 LYS A C 1
ATOM 1862 O O . LYS A 1 228 ? -40.551 23.636 4.058 1.00 47.19 228 LYS A O 1
ATOM 1867 N N . ASP A 1 229 ? -39.704 23.852 1.986 1.00 37.06 229 ASP A N 1
ATOM 1868 C CA . ASP A 1 229 ? -40.410 25.093 1.668 1.00 37.06 229 ASP A CA 1
ATOM 1869 C C . ASP A 1 229 ? -41.267 24.867 0.424 1.00 37.06 229 ASP A C 1
ATOM 1871 O O . ASP A 1 229 ? -40.776 24.572 -0.664 1.00 37.06 229 ASP A O 1
ATOM 1875 N N . GLY A 1 230 ? -42.583 24.943 0.614 1.00 47.03 230 GLY A N 1
ATOM 1876 C CA . GLY A 1 230 ? -43.595 24.565 -0.370 1.00 47.03 230 GLY A CA 1
ATOM 1877 C C . GLY A 1 230 ? -43.930 25.632 -1.408 1.00 47.03 230 GLY A C 1
ATOM 1878 O O . GLY A 1 230 ? -45.061 25.624 -1.880 1.00 47.03 230 GLY A O 1
ATOM 1879 N N . ASN A 1 231 ? -43.033 26.571 -1.739 1.00 42.31 231 ASN A N 1
ATOM 1880 C CA . ASN A 1 231 ? -43.391 27.608 -2.714 1.00 42.31 231 ASN A CA 1
ATOM 1881 C C . ASN A 1 231 ? -42.230 28.334 -3.422 1.00 42.31 231 ASN A C 1
ATOM 1883 O O . ASN A 1 231 ? -42.258 29.555 -3.548 1.00 42.31 231 ASN A O 1
ATOM 1887 N N . PHE A 1 232 ? -41.218 27.615 -3.917 1.00 34.12 232 PHE A N 1
ATOM 1888 C CA . PHE A 1 232 ? -40.236 28.205 -4.838 1.00 34.12 232 PHE A CA 1
ATOM 1889 C C . PHE A 1 232 ? -39.866 27.252 -5.980 1.00 34.12 232 PHE A C 1
ATOM 1891 O O . PHE A 1 232 ? -39.123 26.287 -5.803 1.00 34.12 232 PHE A O 1
ATOM 1898 N N . SER A 1 233 ? -40.358 27.567 -7.178 1.00 37.75 233 SER A N 1
ATOM 1899 C CA . SER A 1 233 ? -39.868 27.046 -8.455 1.00 37.75 233 SER A CA 1
ATOM 1900 C C . SER A 1 233 ? -38.504 27.675 -8.763 1.00 37.75 233 SER A C 1
ATOM 1902 O O . SER A 1 233 ? -38.443 28.716 -9.408 1.00 37.75 233 SER A O 1
ATOM 1904 N N . ASN A 1 234 ? -37.409 27.077 -8.288 1.00 29.98 234 ASN A N 1
ATOM 1905 C CA . ASN A 1 234 ? -36.052 27.579 -8.531 1.00 29.98 234 ASN A CA 1
ATOM 1906 C C . ASN A 1 234 ? -35.224 26.567 -9.338 1.00 29.98 234 ASN A C 1
ATOM 1908 O O . ASN A 1 234 ? -34.614 25.662 -8.771 1.00 29.98 234 ASN A O 1
ATOM 1912 N N . TYR A 1 235 ? -35.145 26.765 -10.656 1.00 30.72 235 TYR A N 1
ATOM 1913 C CA . TYR A 1 235 ? -34.009 26.300 -11.455 1.00 30.72 235 TYR A CA 1
ATOM 1914 C C . TYR A 1 235 ? -33.035 27.472 -11.587 1.00 30.72 235 TYR A C 1
ATOM 1916 O O . TYR A 1 235 ? -33.286 28.399 -12.352 1.00 30.72 235 TYR A O 1
ATOM 1924 N N . ASN A 1 236 ? -31.929 27.450 -10.843 1.00 30.86 236 ASN A N 1
ATOM 1925 C CA . ASN A 1 236 ? -30.809 28.346 -11.122 1.00 30.86 236 ASN A CA 1
ATOM 1926 C C . ASN A 1 236 ? -29.894 27.664 -12.141 1.00 30.86 236 ASN A C 1
ATOM 1928 O O . ASN A 1 236 ? -29.172 26.725 -11.808 1.00 30.86 236 ASN A O 1
ATOM 1932 N N . VAL A 1 237 ? -29.940 28.139 -13.385 1.00 33.88 237 VAL A N 1
ATOM 1933 C CA . VAL A 1 237 ? -28.941 27.832 -14.412 1.00 33.88 237 VAL A CA 1
ATOM 1934 C C . VAL A 1 237 ? -27.739 28.731 -14.143 1.00 33.88 237 VAL A C 1
ATOM 1936 O O . VAL A 1 237 ? -27.807 29.942 -14.342 1.00 33.88 237 VAL A O 1
ATOM 1939 N N . ALA A 1 238 ? -26.638 28.163 -13.659 1.00 26.02 238 ALA A N 1
ATOM 1940 C CA . ALA A 1 238 ? -25.378 28.891 -13.592 1.00 26.02 238 ALA A CA 1
ATOM 1941 C C . ALA A 1 238 ? -24.798 28.994 -15.012 1.00 26.02 238 ALA A C 1
ATOM 1943 O O . ALA A 1 238 ? -24.217 28.034 -15.514 1.00 26.02 238 ALA A O 1
ATOM 1944 N N . GLN A 1 239 ? -24.968 30.143 -15.672 1.00 26.75 239 GLN A N 1
ATOM 1945 C CA . GLN A 1 239 ? -24.209 30.459 -16.882 1.00 26.75 239 GLN A CA 1
ATOM 1946 C C . GLN A 1 239 ? -22.765 30.776 -16.484 1.00 26.75 239 GLN A C 1
ATOM 1948 O O . GLN A 1 239 ? -22.483 31.822 -15.902 1.00 26.75 239 GLN A O 1
ATOM 1953 N N . VAL A 1 240 ? -21.844 29.864 -16.791 1.00 27.70 240 VAL A N 1
ATOM 1954 C CA . VAL A 1 240 ? -20.411 30.159 -16.754 1.00 27.70 240 VAL A CA 1
ATOM 1955 C C . VAL A 1 240 ? -20.056 30.828 -18.078 1.00 27.70 240 VAL A C 1
ATOM 1957 O O . VAL A 1 240 ? -20.162 30.224 -19.141 1.00 27.70 240 VAL A O 1
ATOM 1960 N N . GLN A 1 241 ? -19.684 32.103 -18.004 1.00 25.11 241 GLN A N 1
ATOM 1961 C CA . GLN A 1 241 ? -19.233 32.911 -19.134 1.00 25.11 241 GLN A CA 1
ATOM 1962 C C . GLN A 1 241 ? -17.946 32.319 -19.731 1.00 25.11 241 GLN A C 1
ATOM 1964 O O . GLN A 1 241 ? -16.957 32.127 -19.023 1.00 25.11 241 GLN A O 1
ATOM 1969 N N . SER A 1 242 ? -17.947 32.054 -21.038 1.00 26.56 242 SER A N 1
ATOM 1970 C CA . SER A 1 242 ? -16.752 31.691 -21.799 1.00 26.56 242 SER A CA 1
ATOM 1971 C C . SER A 1 242 ? -15.875 32.927 -22.004 1.00 26.56 242 SER A C 1
ATOM 1973 O O . SER A 1 242 ? -16.258 33.850 -22.723 1.00 26.56 242 SER A O 1
ATOM 1975 N N . VAL A 1 243 ? -14.687 32.946 -21.404 1.00 24.70 243 VAL A N 1
ATOM 1976 C CA . VAL A 1 243 ? -13.644 33.916 -21.752 1.00 24.70 243 VAL A CA 1
ATOM 1977 C C . VAL A 1 243 ? -12.713 33.259 -22.766 1.00 24.70 243 VAL A C 1
ATOM 1979 O O . VAL A 1 243 ? -11.832 32.489 -22.398 1.00 24.70 243 VAL A O 1
ATOM 1982 N N . TYR A 1 244 ? -12.907 33.584 -24.042 1.00 26.27 244 TYR A N 1
ATOM 1983 C CA . TYR A 1 244 ? -11.860 33.537 -25.058 1.00 26.27 244 TYR A CA 1
ATOM 1984 C C . TYR A 1 244 ? -11.894 34.847 -25.837 1.00 26.27 244 TYR A C 1
ATOM 1986 O O . TYR A 1 244 ? -12.936 35.212 -26.371 1.00 26.27 244 TYR A O 1
ATOM 1994 N N . THR A 1 245 ? -10.742 35.501 -25.962 1.00 20.39 245 THR A N 1
ATOM 1995 C CA . THR A 1 245 ? -10.449 36.384 -27.095 1.00 20.39 245 THR A CA 1
ATOM 1996 C C . THR A 1 245 ? -8.972 36.275 -27.441 1.00 20.39 245 THR A C 1
ATOM 1998 O O . THR A 1 245 ? -8.122 36.668 -26.642 1.00 20.39 245 THR A O 1
ATOM 2001 N N . CYS A 1 246 ? -8.689 35.768 -28.639 1.00 20.41 246 CYS A N 1
ATOM 2002 C CA . CYS A 1 246 ? -7.607 36.260 -29.486 1.00 20.41 246 CYS A CA 1
ATOM 2003 C C . CYS A 1 246 ? -7.933 35.880 -30.947 1.00 20.41 246 CYS A C 1
ATOM 2005 O O . CYS A 1 246 ? -7.691 34.751 -31.366 1.00 20.41 246 CYS A O 1
ATOM 2007 N N . GLU A 1 247 ? -8.561 36.807 -31.677 1.00 21.44 247 GLU A N 1
ATOM 2008 C CA . GLU A 1 247 ? -8.397 36.968 -33.136 1.00 21.44 247 GLU A CA 1
ATOM 2009 C C . GLU A 1 247 ? -7.077 37.750 -33.339 1.00 21.44 247 GLU A C 1
ATOM 2011 O O . GLU A 1 247 ? -6.680 38.479 -32.432 1.00 21.44 247 GLU A O 1
ATOM 2016 N N . THR A 1 248 ? -6.277 37.654 -34.400 1.00 23.97 248 THR A N 1
ATOM 2017 C CA . THR A 1 248 ? -6.469 37.580 -35.863 1.00 23.97 248 THR A CA 1
ATOM 2018 C C . THR A 1 248 ? -5.211 36.887 -36.460 1.00 23.97 248 THR A C 1
ATOM 2020 O O . THR A 1 248 ? -4.185 36.803 -35.792 1.00 23.97 248 THR A O 1
ATOM 2023 N N . ASP A 1 249 ? -5.186 36.290 -37.656 1.00 22.73 249 ASP A N 1
ATOM 2024 C CA . ASP A 1 249 ? -5.181 36.999 -38.941 1.00 22.73 249 ASP A CA 1
ATOM 2025 C C . ASP A 1 249 ? -5.363 36.048 -40.146 1.00 22.73 249 ASP A C 1
ATOM 2027 O O . ASP A 1 249 ? -5.183 34.832 -40.064 1.00 22.73 249 ASP A O 1
ATOM 2031 N N . GLN A 1 250 ? -5.772 36.656 -41.254 1.00 24.86 250 GLN A N 1
ATOM 2032 C CA . GLN A 1 250 ? -6.417 36.111 -42.440 1.00 24.86 250 GLN A CA 1
ATOM 2033 C C . GLN A 1 250 ? -5.459 35.567 -43.511 1.00 24.86 250 GLN A C 1
ATOM 2035 O O . GLN A 1 250 ? -4.421 36.146 -43.813 1.00 24.86 250 GLN A O 1
ATOM 2040 N N . SER A 1 251 ? -5.895 34.504 -44.189 1.00 24.12 251 SER A N 1
ATOM 2041 C CA . SER A 1 251 ? -5.906 34.302 -45.658 1.00 24.12 251 SER A CA 1
ATOM 2042 C C . SER A 1 251 ? -6.218 32.815 -45.883 1.00 24.12 251 SER A C 1
ATOM 2044 O O . SER A 1 251 ? -5.595 31.954 -45.284 1.00 24.12 251 SER A O 1
ATOM 2046 N N . GLY A 1 252 ? -7.234 32.366 -46.614 1.00 24.11 252 GLY A N 1
ATOM 2047 C CA . GLY A 1 252 ? -7.954 32.929 -47.744 1.00 24.11 252 GLY A CA 1
ATOM 2048 C C . GLY A 1 252 ? -7.808 31.923 -48.890 1.00 24.11 252 GLY A C 1
ATOM 2049 O O . GLY A 1 252 ? -6.705 31.805 -49.400 1.00 24.11 252 GLY A O 1
ATOM 2050 N N . GLN A 1 253 ? -8.898 31.217 -49.242 1.00 24.98 253 GLN A N 1
ATOM 2051 C CA . GLN A 1 253 ? -9.235 30.550 -50.529 1.00 24.98 253 GLN A CA 1
ATOM 2052 C C . GLN A 1 253 ? -9.964 29.207 -50.297 1.00 24.98 253 GLN A C 1
ATOM 2054 O O . GLN A 1 253 ? -9.413 28.283 -49.718 1.00 24.98 253 GLN A O 1
ATOM 2059 N N . VAL A 1 254 ? -11.292 29.158 -50.468 1.00 24.88 254 VAL A N 1
ATOM 2060 C CA . V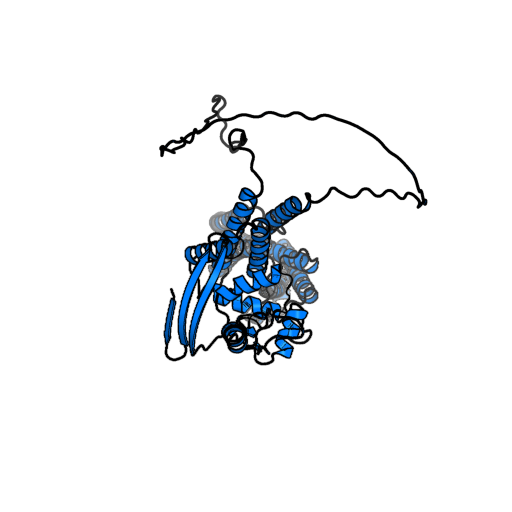AL A 1 254 ? -12.064 28.922 -51.717 1.00 24.88 254 VAL A CA 1
ATOM 2061 C C . VAL A 1 254 ? -12.215 27.417 -52.028 1.00 24.88 254 VAL A C 1
ATOM 2063 O O . VAL A 1 254 ? -11.290 26.743 -52.458 1.00 24.88 254 VAL A O 1
ATOM 2066 N N . TRP A 1 255 ? -13.436 26.928 -51.778 1.00 22.14 255 TRP A N 1
ATOM 2067 C CA . TRP A 1 255 ? -14.081 25.696 -52.278 1.00 22.14 255 TRP A CA 1
ATOM 2068 C C . TRP A 1 255 ? -14.222 25.740 -53.824 1.00 22.14 255 TRP A C 1
ATOM 2070 O O . TRP A 1 255 ? -14.259 26.858 -54.339 1.00 22.14 255 TRP A O 1
ATOM 2080 N N . PRO A 1 256 ? -14.388 24.621 -54.582 1.00 31.05 256 PRO A N 1
ATOM 2081 C CA . PRO A 1 256 ? -15.479 23.667 -54.343 1.00 31.05 256 PRO A CA 1
ATOM 2082 C C . PRO A 1 256 ? -15.263 22.184 -54.706 1.00 31.05 256 PRO A C 1
ATOM 2084 O O . PRO A 1 256 ? -14.283 21.762 -55.311 1.00 31.05 256 PRO A O 1
ATOM 2087 N N . ARG A 1 257 ? -16.264 21.409 -54.265 1.00 27.94 257 ARG A N 1
ATOM 2088 C CA . ARG A 1 257 ? -16.627 20.054 -54.698 1.00 27.94 257 ARG A CA 1
ATOM 2089 C C . ARG A 1 257 ? -16.809 20.002 -56.213 1.00 27.94 257 ARG A C 1
ATOM 2091 O O . ARG A 1 257 ? -17.287 20.979 -56.765 1.00 27.94 257 ARG A O 1
ATOM 2098 N N . ASP A 1 258 ? -16.579 18.828 -56.796 1.00 24.08 258 ASP A N 1
ATOM 2099 C CA . ASP A 1 258 ? -17.554 18.162 -57.669 1.00 24.08 258 ASP A CA 1
ATOM 2100 C C . ASP A 1 258 ? -17.178 16.680 -57.862 1.00 24.08 258 ASP A C 1
ATOM 2102 O O . ASP A 1 258 ? -16.020 16.324 -58.070 1.00 24.08 258 ASP A O 1
ATOM 2106 N N . SER A 1 259 ? -18.175 15.800 -57.727 1.00 26.59 259 SER A N 1
ATOM 2107 C CA . SER A 1 259 ? -18.171 14.432 -58.280 1.00 26.59 259 SER A CA 1
ATOM 2108 C C . SER A 1 259 ? -18.623 14.513 -59.749 1.00 26.59 259 SER A C 1
ATOM 2110 O O . SER A 1 259 ? -19.300 15.486 -60.085 1.00 26.59 259 SER A O 1
ATOM 2112 N N . PRO A 1 260 ? -18.332 13.531 -60.628 1.00 29.88 260 PRO A N 1
ATOM 2113 C CA . PRO A 1 260 ? -19.174 12.323 -60.669 1.00 29.88 260 PRO A CA 1
ATOM 2114 C C . PRO A 1 260 ? -18.464 11.024 -61.137 1.00 29.88 260 PRO A C 1
ATOM 2116 O O . PRO A 1 260 ? -17.412 11.044 -61.768 1.00 29.88 260 PRO A O 1
ATOM 2119 N N . ALA A 1 261 ? -19.086 9.875 -60.845 1.00 28.38 261 ALA A N 1
ATOM 2120 C CA . ALA A 1 261 ? -18.866 8.600 -61.549 1.00 28.38 261 ALA A CA 1
ATOM 2121 C C . ALA A 1 261 ? -19.450 8.658 -62.983 1.00 28.38 261 ALA A C 1
ATOM 2123 O O . ALA A 1 261 ? -20.285 9.533 -63.235 1.00 28.38 261 ALA A O 1
ATOM 2124 N N . PRO A 1 262 ? -19.056 7.767 -63.924 1.00 33.19 262 PRO A N 1
ATOM 2125 C CA . PRO A 1 262 ? -19.854 6.540 -64.188 1.00 33.19 262 PRO A CA 1
ATOM 2126 C C . PRO A 1 262 ? -18.989 5.332 -64.703 1.00 33.19 262 PRO A C 1
ATOM 2128 O O . PRO A 1 262 ? -17.891 5.531 -65.206 1.00 33.19 262 PRO A O 1
ATOM 2131 N N . SER A 1 263 ? -19.254 4.062 -64.349 1.00 23.20 263 SER A N 1
ATOM 2132 C CA . SER A 1 263 ? -20.158 3.038 -64.944 1.00 23.20 263 SER A CA 1
ATOM 2133 C C . SER A 1 263 ? -19.526 2.046 -65.960 1.00 23.20 263 SER A C 1
ATOM 2135 O O . SER A 1 263 ? -19.040 2.494 -66.991 1.00 23.20 263 SER A O 1
ATOM 2137 N N . HIS A 1 264 ? -19.715 0.735 -65.691 1.00 24.58 264 HIS A N 1
ATOM 2138 C CA . HIS A 1 264 ? -19.730 -0.463 -66.584 1.00 24.58 264 HIS A CA 1
ATOM 2139 C C . HIS A 1 264 ? -18.417 -0.841 -67.330 1.00 24.58 264 HIS A C 1
ATOM 2141 O O . HIS A 1 264 ? -17.618 0.025 -67.640 1.00 24.58 264 HIS A O 1
ATOM 2147 N N . GLU A 1 265 ? -18.052 -2.105 -67.609 1.00 23.39 265 GLU A N 1
ATOM 2148 C CA . GLU A 1 265 ? -18.837 -3.302 -67.965 1.00 23.39 265 GLU A CA 1
ATOM 2149 C C . GLU A 1 265 ? -18.000 -4.617 -67.875 1.00 23.39 265 GLU A C 1
ATOM 2151 O O . GLU A 1 265 ? -16.793 -4.587 -67.643 1.00 23.39 265 GLU A O 1
ATOM 2156 N N . ASP A 1 266 ? -18.684 -5.753 -68.052 1.00 22.50 266 ASP A N 1
ATOM 2157 C CA . ASP A 1 266 ? -18.365 -7.167 -67.770 1.00 22.50 266 ASP A CA 1
ATOM 2158 C C . ASP A 1 266 ? -17.226 -7.886 -68.534 1.00 22.50 266 ASP A C 1
ATOM 2160 O O . ASP A 1 266 ? -16.851 -7.524 -69.646 1.00 22.50 266 ASP A O 1
ATOM 2164 N N . THR A 1 267 ? -16.759 -9.003 -67.941 1.00 24.58 267 THR A N 1
ATOM 2165 C CA . THR A 1 267 ? -16.527 -10.380 -68.491 1.00 24.58 267 THR A CA 1
ATOM 2166 C C . THR A 1 267 ? -15.563 -11.120 -67.533 1.00 24.58 267 THR A C 1
ATOM 2168 O O . THR A 1 267 ? -14.561 -10.556 -67.121 1.00 24.58 267 THR A O 1
ATOM 2171 N N . GLY A 1 268 ? -15.722 -12.349 -67.034 1.00 22.03 268 GLY A N 1
ATOM 2172 C CA . GLY A 1 268 ? -16.564 -13.497 -67.349 1.00 22.03 268 GLY A CA 1
ATOM 2173 C C . GLY A 1 268 ? -15.663 -14.733 -67.527 1.00 22.03 268 GLY A C 1
ATOM 2174 O O . GLY A 1 268 ? -15.110 -14.875 -68.605 1.00 22.03 268 GLY A O 1
ATOM 2175 N N . SER A 1 269 ? -15.503 -15.595 -66.506 1.00 24.17 269 SER A N 1
ATOM 2176 C CA . SER A 1 269 ? -15.449 -17.076 -66.631 1.00 24.17 269 SER A CA 1
ATOM 2177 C C . SER A 1 269 ? -14.965 -17.780 -65.352 1.00 24.17 269 SER A C 1
ATOM 2179 O O . SER A 1 269 ? -13.870 -17.529 -64.851 1.00 24.17 269 SER A O 1
ATOM 2181 N N . ASP A 1 270 ? -15.809 -18.706 -64.899 1.00 21.00 270 ASP A N 1
ATOM 2182 C CA . ASP A 1 270 ? -15.693 -19.653 -63.791 1.00 21.00 270 ASP A CA 1
ATOM 2183 C C . ASP A 1 270 ? -14.421 -20.516 -63.753 1.00 21.00 270 ASP A C 1
ATOM 2185 O O . ASP A 1 270 ? -13.992 -21.074 -64.761 1.00 21.00 270 ASP A O 1
ATOM 2189 N N . THR A 1 271 ? -13.972 -20.842 -62.535 1.00 24.97 271 THR A N 1
ATOM 2190 C CA . THR A 1 271 ? -13.741 -22.251 -62.161 1.00 24.97 271 THR A CA 1
ATOM 2191 C C . THR A 1 271 ? -13.988 -22.446 -60.658 1.00 24.97 271 THR A C 1
ATOM 2193 O O . THR A 1 271 ? -13.192 -22.042 -59.813 1.00 24.97 271 THR A O 1
ATOM 2196 N N . ARG A 1 272 ? -15.130 -23.058 -60.319 1.00 21.14 272 ARG A N 1
ATOM 2197 C CA . ARG A 1 272 ? -15.491 -23.517 -58.966 1.00 21.14 272 ARG A CA 1
ATOM 2198 C C . ARG A 1 272 ? -14.681 -24.755 -58.574 1.00 21.14 272 ARG A C 1
ATOM 2200 O O . ARG A 1 272 ? -14.695 -25.743 -59.302 1.00 21.14 272 ARG A O 1
ATOM 2207 N N . VAL A 1 273 ? -14.146 -24.760 -57.353 1.00 23.02 273 VAL A N 1
ATOM 2208 C CA . VAL A 1 273 ? -13.997 -25.980 -56.545 1.00 23.02 273 VAL A CA 1
ATOM 2209 C C . VAL A 1 273 ? -14.604 -25.709 -55.171 1.00 23.02 273 VAL A C 1
ATOM 2211 O O . VAL A 1 273 ? -14.266 -24.745 -54.490 1.00 23.02 273 VAL A O 1
ATOM 2214 N N . SER A 1 274 ? -15.573 -26.548 -54.831 1.00 19.80 274 SER A N 1
ATOM 2215 C CA . SER A 1 274 ? -16.453 -26.482 -53.672 1.00 19.80 274 SER A CA 1
ATOM 2216 C C . SER A 1 274 ? -15.721 -26.790 -52.369 1.00 19.80 274 SER A C 1
ATOM 2218 O O . SER A 1 274 ? -15.102 -27.845 -52.273 1.00 19.80 274 SER A O 1
ATOM 2220 N N . LEU A 1 275 ? -15.901 -25.965 -51.334 1.00 22.39 275 LEU A N 1
ATOM 2221 C CA . LEU A 1 275 ? -15.749 -26.393 -49.943 1.00 22.39 275 LEU A CA 1
ATOM 2222 C C . LEU A 1 275 ? -16.865 -25.795 -49.073 1.00 22.39 275 LEU A C 1
ATOM 2224 O O . LEU A 1 275 ? -17.197 -24.616 -49.133 1.00 22.39 275 LEU A O 1
ATOM 2228 N N . VAL A 1 276 ? -17.466 -26.724 -48.342 1.00 22.72 276 VAL A N 1
ATOM 2229 C CA . VAL A 1 276 ? -18.618 -26.696 -47.443 1.00 22.72 276 VAL A CA 1
ATOM 2230 C C . VAL A 1 276 ? -18.695 -25.473 -46.519 1.00 22.72 276 VAL A C 1
ATOM 2232 O O . VAL A 1 276 ? -17.717 -25.046 -45.915 1.00 22.72 276 VAL A O 1
ATOM 2235 N N . SER A 1 277 ? -19.922 -24.967 -46.392 1.00 20.02 277 SER A N 1
ATOM 2236 C CA . SER A 1 277 ? -20.360 -23.916 -45.477 1.00 20.02 277 SER A CA 1
ATOM 2237 C C . SER A 1 277 ? -20.358 -24.398 -44.020 1.00 20.02 277 SER A C 1
ATOM 2239 O O . SER A 1 277 ? -21.066 -25.343 -43.680 1.00 20.02 277 SER A O 1
ATOM 2241 N N . THR A 1 278 ? -19.625 -23.699 -43.155 1.00 23.03 278 THR A N 1
ATOM 2242 C CA . THR A 1 278 ? -19.948 -23.573 -41.727 1.00 23.03 278 THR A CA 1
ATOM 2243 C C . THR A 1 278 ? -19.830 -22.103 -41.353 1.00 23.03 278 THR A C 1
ATOM 2245 O O . THR A 1 278 ? -18.747 -21.522 -41.354 1.00 23.03 278 THR A O 1
ATOM 2248 N N . SER A 1 279 ? -20.983 -21.496 -41.114 1.00 22.47 279 SER A N 1
ATOM 2249 C CA . SER A 1 279 ? -21.179 -20.139 -40.624 1.00 22.47 279 SER A CA 1
ATOM 2250 C C . SER A 1 279 ? -20.811 -20.021 -39.143 1.00 22.47 279 SER A C 1
ATOM 2252 O O . SER A 1 279 ? -21.430 -20.701 -38.330 1.00 22.47 279 SER A O 1
ATOM 2254 N N . ASP A 1 280 ? -19.917 -19.096 -38.796 1.00 22.56 280 ASP A N 1
ATOM 2255 C CA . ASP A 1 280 ? -19.788 -18.534 -37.445 1.00 22.56 280 ASP A CA 1
ATOM 2256 C C . ASP A 1 280 ? -19.644 -17.003 -37.550 1.00 22.56 280 ASP A C 1
ATOM 2258 O O . ASP A 1 280 ? -18.669 -16.523 -38.135 1.00 22.56 280 ASP A O 1
ATOM 2262 N N . PRO A 1 281 ? -20.580 -16.199 -37.008 1.00 27.25 281 PRO A N 1
ATOM 2263 C CA . PRO A 1 281 ? -20.416 -14.760 -36.885 1.00 27.25 281 PRO A CA 1
ATOM 2264 C C . PRO A 1 281 ? -20.007 -14.407 -35.447 1.00 27.25 281 PRO A C 1
ATOM 2266 O O . PRO A 1 281 ? -20.835 -14.390 -34.538 1.00 27.25 281 PRO A O 1
ATOM 2269 N N . GLN A 1 282 ? -18.736 -14.067 -35.227 1.00 24.66 282 GLN A N 1
ATOM 2270 C CA . GLN A 1 282 ? -18.312 -13.324 -34.033 1.00 24.66 282 GLN A CA 1
ATOM 2271 C C . GLN A 1 282 ? -17.361 -12.181 -34.398 1.00 24.66 282 GLN A C 1
ATOM 2273 O O . GLN A 1 282 ? -16.159 -12.220 -34.161 1.00 24.66 282 GLN A O 1
ATOM 2278 N N . THR A 1 283 ? -17.941 -11.103 -34.914 1.00 31.03 283 THR A N 1
ATOM 2279 C CA . THR A 1 283 ? -17.377 -9.752 -34.852 1.00 31.03 283 THR A CA 1
ATOM 2280 C C . THR A 1 283 ? -18.432 -8.846 -34.240 1.00 31.03 283 THR A C 1
ATOM 2282 O O . THR A 1 283 ? -19.328 -8.381 -34.930 1.00 31.03 283 THR A O 1
ATOM 2285 N N . ASN A 1 284 ? -18.372 -8.694 -32.914 1.00 28.14 284 ASN A N 1
ATOM 2286 C CA . ASN A 1 284 ? -18.837 -7.541 -32.131 1.00 28.14 284 ASN A CA 1
ATOM 2287 C C . ASN A 1 284 ? -18.825 -7.932 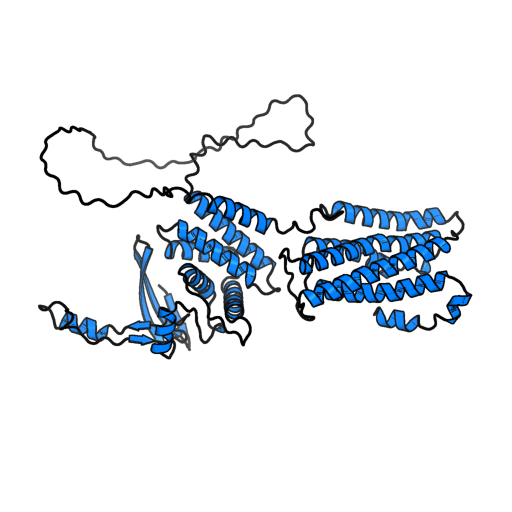-30.652 1.00 28.14 284 ASN A C 1
ATOM 2289 O O . ASN A 1 284 ? -19.757 -8.580 -30.198 1.00 28.14 284 ASN A O 1
ATOM 2293 N N . ASN A 1 285 ? -17.763 -7.578 -29.918 1.00 27.91 285 ASN A N 1
ATOM 2294 C CA . ASN A 1 285 ? -17.776 -7.420 -28.453 1.00 27.91 285 ASN A CA 1
ATOM 2295 C C . ASN A 1 285 ? -16.407 -6.922 -27.948 1.00 27.91 285 ASN A C 1
ATOM 2297 O O . ASN A 1 285 ? -15.656 -7.663 -27.315 1.00 27.91 285 ASN A O 1
ATOM 2301 N N . LEU A 1 286 ? -16.073 -5.649 -28.200 1.00 32.69 286 LEU A N 1
ATOM 2302 C CA . LEU A 1 286 ? -14.944 -4.978 -27.531 1.00 32.69 286 LEU A CA 1
ATOM 2303 C C . LEU A 1 286 ? -15.367 -3.880 -26.540 1.00 32.69 286 LEU A C 1
ATOM 2305 O O . LEU A 1 286 ? -14.515 -3.173 -26.014 1.00 32.69 286 LEU A O 1
ATOM 2309 N N . GLN A 1 287 ? -16.660 -3.773 -26.218 1.00 33.72 287 GLN A N 1
ATOM 2310 C CA . GLN A 1 287 ? -17.203 -2.685 -25.395 1.00 33.72 287 GLN A CA 1
ATOM 2311 C C . GLN A 1 287 ? -17.789 -3.027 -23.998 1.00 33.72 287 GLN A C 1
ATOM 2313 O O . GLN A 1 287 ? -18.158 -2.079 -23.309 1.00 33.72 287 GLN A O 1
ATOM 2318 N N . PRO A 1 288 ? -17.796 -4.274 -23.456 1.00 30.61 288 PRO A N 1
ATOM 2319 C CA . PRO A 1 288 ? -18.198 -4.480 -22.051 1.00 30.61 288 PRO A CA 1
ATOM 2320 C C . PRO A 1 288 ? -17.045 -4.358 -21.030 1.00 30.61 288 PRO A C 1
ATOM 2322 O O . PRO A 1 288 ? -17.271 -4.115 -19.848 1.00 30.61 288 PRO A O 1
ATOM 2325 N N . ARG A 1 289 ? -15.775 -4.493 -21.450 1.00 36.84 289 ARG A N 1
ATOM 2326 C CA . ARG A 1 289 ? -14.626 -4.638 -20.523 1.00 36.84 289 ARG A CA 1
ATOM 2327 C C . ARG A 1 289 ? -14.160 -3.353 -19.831 1.00 36.84 289 ARG A C 1
ATOM 2329 O O . ARG A 1 289 ? -13.430 -3.451 -18.842 1.00 36.84 289 ARG A O 1
ATOM 2336 N N . ALA A 1 290 ? -14.519 -2.179 -20.350 1.00 37.25 290 ALA A N 1
ATOM 2337 C CA . ALA A 1 290 ? -14.161 -0.886 -19.761 1.00 37.25 290 ALA A CA 1
ATOM 2338 C C . ALA A 1 290 ? -15.159 -0.467 -18.668 1.00 37.25 290 ALA A C 1
ATOM 2340 O O . ALA A 1 290 ? -14.737 -0.020 -17.603 1.00 37.25 290 ALA A O 1
ATOM 2341 N N . ALA A 1 291 ? -16.457 -0.717 -18.878 1.00 34.78 291 ALA A N 1
ATOM 2342 C CA . ALA A 1 291 ? -17.501 -0.503 -17.875 1.00 34.78 291 ALA A CA 1
ATOM 2343 C C . ALA A 1 291 ? -17.366 -1.482 -16.696 1.00 34.78 291 ALA A C 1
ATOM 2345 O O . ALA A 1 291 ? -17.417 -1.054 -15.545 1.00 34.78 291 ALA A O 1
ATOM 2346 N N . ASP A 1 292 ? -17.052 -2.758 -16.958 1.00 37.34 292 ASP A N 1
ATOM 2347 C CA . ASP A 1 292 ? -16.744 -3.736 -15.903 1.00 37.34 292 ASP A CA 1
ATOM 2348 C C . ASP A 1 292 ? -15.475 -3.375 -15.116 1.00 37.34 292 ASP A C 1
ATOM 2350 O O . ASP A 1 292 ? -15.401 -3.607 -13.909 1.00 37.34 292 ASP A O 1
ATOM 2354 N N . ARG A 1 293 ? -14.473 -2.756 -15.761 1.00 40.41 293 ARG A N 1
ATOM 2355 C CA . ARG A 1 293 ? -13.270 -2.255 -15.073 1.00 40.41 293 ARG A CA 1
ATOM 2356 C C . ARG A 1 293 ? -13.539 -0.986 -14.278 1.00 40.41 293 ARG A C 1
ATOM 2358 O O . ARG A 1 293 ? -13.033 -0.885 -13.167 1.00 40.41 293 ARG A O 1
ATOM 2365 N N . GLN A 1 294 ? -14.362 -0.064 -14.774 1.00 36.81 294 GLN A N 1
ATOM 2366 C CA . GLN A 1 294 ? -14.823 1.079 -13.987 1.00 36.81 294 GLN A CA 1
ATOM 2367 C C . GLN A 1 294 ? -15.678 0.642 -12.795 1.00 36.81 294 GLN A C 1
ATOM 2369 O O . GLN A 1 294 ? -15.507 1.189 -11.708 1.00 36.81 294 GLN A O 1
ATOM 2374 N N . LEU A 1 295 ? -16.529 -0.378 -12.947 1.00 39.47 295 LEU A N 1
ATOM 2375 C CA . LEU A 1 295 ? -17.273 -0.980 -11.842 1.00 39.47 295 LEU A CA 1
ATOM 2376 C C . LEU A 1 295 ? -16.312 -1.603 -10.821 1.00 39.47 295 LEU A C 1
ATOM 2378 O O . LEU A 1 295 ? -16.481 -1.381 -9.627 1.00 39.47 295 LEU A O 1
ATOM 2382 N N . LYS A 1 296 ? -15.245 -2.280 -11.274 1.00 35.41 296 LYS A N 1
ATOM 2383 C CA . LYS A 1 296 ? -14.177 -2.829 -10.415 1.00 35.41 296 LYS A CA 1
ATOM 2384 C C . LYS A 1 296 ? -13.357 -1.742 -9.710 1.00 35.41 296 LYS A C 1
ATOM 2386 O O . LYS A 1 296 ? -13.066 -1.883 -8.528 1.00 35.41 296 LYS A O 1
ATOM 2391 N N . ILE A 1 297 ? -13.030 -0.636 -10.380 1.00 39.34 297 ILE A N 1
ATOM 2392 C CA . ILE A 1 297 ? -12.288 0.511 -9.817 1.00 39.34 297 ILE A CA 1
ATOM 2393 C C . ILE A 1 297 ? -13.162 1.273 -8.806 1.00 39.34 297 ILE A C 1
ATOM 2395 O O . ILE A 1 297 ? -12.710 1.576 -7.700 1.00 39.34 297 ILE A O 1
ATOM 2399 N N . LYS A 1 298 ? -14.450 1.475 -9.112 1.00 29.02 298 LYS A N 1
ATOM 2400 C CA . LYS A 1 298 ? -15.438 2.064 -8.194 1.00 29.02 298 LYS A CA 1
ATOM 2401 C C . LYS A 1 298 ? -15.767 1.126 -7.027 1.00 29.02 298 LYS A C 1
ATOM 2403 O O . LYS A 1 298 ? -16.025 1.621 -5.936 1.00 29.02 298 LYS A O 1
ATOM 2408 N N . HIS A 1 299 ? -15.693 -0.199 -7.213 1.00 33.44 299 HIS A N 1
ATOM 2409 C CA . HIS A 1 299 ? -15.763 -1.205 -6.141 1.00 33.44 299 HIS A CA 1
ATOM 2410 C C . HIS A 1 299 ? -14.502 -1.233 -5.272 1.00 33.44 299 HIS A C 1
ATOM 2412 O O . HIS A 1 299 ? -14.621 -1.375 -4.062 1.00 33.44 299 HIS A O 1
ATOM 2418 N N . THR A 1 300 ? -13.310 -1.026 -5.839 1.00 35.62 300 THR A N 1
ATOM 2419 C CA . THR A 1 300 ? -12.047 -1.104 -5.083 1.00 35.62 300 THR A CA 1
ATOM 2420 C C . THR A 1 300 ? -11.839 0.125 -4.188 1.00 35.62 300 THR A C 1
ATOM 2422 O O . THR A 1 300 ? -11.379 -0.022 -3.059 1.00 35.62 300 THR A O 1
ATOM 2425 N N . CYS A 1 301 ? -12.284 1.317 -4.609 1.00 34.00 301 CYS A N 1
ATOM 2426 C CA . CYS A 1 301 ? -12.421 2.478 -3.712 1.00 34.00 301 CYS A CA 1
ATOM 2427 C C . CYS A 1 301 ? -13.637 2.380 -2.763 1.00 34.00 301 CYS A C 1
ATOM 2429 O O . CYS A 1 301 ? -13.688 3.094 -1.766 1.00 34.00 301 CYS A O 1
ATOM 2431 N N . ASN A 1 302 ? -14.582 1.466 -3.023 1.00 33.16 302 ASN A N 1
ATOM 2432 C CA . ASN A 1 302 ? -15.673 1.087 -2.112 1.00 33.16 302 ASN A CA 1
ATOM 2433 C C . ASN A 1 302 ? -15.347 -0.136 -1.232 1.00 33.16 302 ASN A C 1
ATOM 2435 O O . ASN A 1 302 ? -16.230 -0.585 -0.501 1.00 33.16 302 ASN A O 1
ATOM 2439 N N . ASN A 1 303 ? -14.115 -0.669 -1.225 1.00 33.22 303 ASN A N 1
ATOM 2440 C CA . ASN A 1 303 ? -13.737 -1.824 -0.387 1.00 33.22 303 ASN A CA 1
ATOM 2441 C C . ASN A 1 303 ? -13.799 -1.547 1.136 1.00 33.22 303 ASN A C 1
ATOM 2443 O O . ASN A 1 303 ? -13.468 -2.411 1.943 1.00 33.22 303 ASN A O 1
ATOM 2447 N N . HIS A 1 304 ? -14.334 -0.395 1.550 1.00 39.94 304 HIS A N 1
ATOM 2448 C CA . HIS A 1 304 ? -14.846 -0.130 2.898 1.00 39.94 304 HIS A CA 1
ATOM 2449 C C . HIS A 1 304 ? -16.107 -0.938 3.283 1.00 39.94 304 HIS A C 1
ATOM 2451 O O . HIS A 1 304 ? -16.638 -0.767 4.383 1.00 39.94 304 HIS A O 1
ATOM 2457 N N . LYS A 1 305 ? -16.598 -1.830 2.410 1.00 43.88 305 LYS A N 1
ATOM 2458 C CA . LYS A 1 305 ? -17.953 -2.396 2.496 1.00 43.88 305 LYS A CA 1
ATOM 2459 C C . LYS A 1 305 ? -18.115 -3.805 3.059 1.00 43.88 305 LYS A C 1
ATOM 2461 O O . LYS A 1 305 ? -19.250 -4.263 3.108 1.00 43.88 305 LYS A O 1
ATOM 2466 N N . ARG A 1 306 ? -17.077 -4.493 3.554 1.00 54.75 306 ARG A N 1
ATOM 2467 C CA . ARG A 1 306 ? -17.316 -5.803 4.211 1.00 54.75 306 ARG A CA 1
ATOM 2468 C C . ARG A 1 306 ? -18.143 -5.659 5.490 1.00 54.75 306 ARG A C 1
ATOM 2470 O O . ARG A 1 306 ? -19.037 -6.454 5.749 1.00 54.75 306 ARG A O 1
ATOM 2477 N N . VAL A 1 307 ? -17.832 -4.629 6.273 1.00 53.44 307 VAL A N 1
ATOM 2478 C CA . VAL A 1 307 ? -18.416 -4.397 7.601 1.00 53.44 307 VAL A CA 1
ATOM 2479 C C . VAL A 1 307 ? -19.504 -3.329 7.584 1.00 53.44 307 VAL A C 1
ATOM 2481 O O . VAL A 1 307 ? -20.247 -3.219 8.543 1.00 53.44 307 VAL A O 1
ATOM 2484 N N . GLU A 1 308 ? -19.635 -2.542 6.512 1.00 56.97 308 GLU A N 1
ATOM 2485 C CA . GLU A 1 308 ? -20.573 -1.409 6.446 1.00 56.97 308 GLU A CA 1
ATOM 2486 C C . GLU A 1 308 ? -22.048 -1.814 6.584 1.00 56.97 308 GLU A C 1
ATOM 2488 O O . GLU A 1 308 ? -22.845 -1.043 7.114 1.00 56.97 308 GLU A O 1
ATOM 2493 N N . GLN A 1 309 ? -22.395 -3.033 6.163 1.00 57.44 309 GLN A N 1
ATOM 2494 C CA . GLN A 1 309 ? -23.738 -3.598 6.324 1.00 57.44 309 GLN A CA 1
ATOM 2495 C C . GLN A 1 309 ? -23.971 -4.217 7.711 1.00 57.44 309 GLN A C 1
ATOM 2497 O O . GLN A 1 309 ? -25.100 -4.582 8.035 1.00 57.44 309 GLN A O 1
ATOM 2502 N N . TRP A 1 310 ? -22.928 -4.367 8.534 1.00 70.06 310 TRP A N 1
ATOM 2503 C CA . TRP A 1 310 ? -23.064 -4.963 9.860 1.00 70.06 310 TRP A CA 1
ATOM 2504 C C . TRP A 1 310 ? -23.618 -3.944 10.861 1.00 70.06 310 TRP A C 1
ATOM 2506 O O . TRP A 1 310 ? -23.372 -2.737 10.734 1.00 70.06 310 TRP A O 1
ATOM 2516 N N . PRO A 1 311 ? -24.373 -4.399 11.877 1.00 69.44 311 PRO A N 1
ATOM 2517 C CA . PRO A 1 311 ? -24.979 -3.492 12.841 1.00 69.44 311 PRO A CA 1
ATOM 2518 C C . PRO A 1 311 ? -23.930 -2.574 13.492 1.00 69.44 311 PRO A C 1
ATOM 2520 O O . PRO A 1 311 ? -22.838 -3.014 13.854 1.00 69.44 311 PRO A O 1
ATOM 2523 N N . MET A 1 312 ? -24.272 -1.285 13.621 1.00 65.69 312 MET A N 1
ATOM 2524 C CA . MET A 1 312 ? -23.437 -0.204 14.184 1.00 65.69 312 MET A CA 1
ATOM 2525 C C . MET A 1 312 ? -22.165 0.184 13.402 1.00 65.69 312 MET A C 1
ATOM 2527 O O . MET A 1 312 ? -21.381 1.002 13.880 1.00 65.69 312 MET A O 1
ATOM 2531 N N . MET A 1 313 ? -21.971 -0.315 12.179 1.00 74.00 313 MET A N 1
ATOM 2532 C CA . MET A 1 313 ? -20.795 -0.002 11.345 1.00 74.00 313 MET A CA 1
ATOM 2533 C C . MET A 1 313 ? -21.076 0.987 10.197 1.00 74.00 313 MET A C 1
ATOM 2535 O O . MET A 1 313 ? -20.163 1.360 9.450 1.00 74.00 313 MET A O 1
ATOM 2539 N N . SER A 1 314 ? -22.325 1.447 10.060 1.00 69.00 314 SER A N 1
ATOM 2540 C CA . SER A 1 314 ? -22.742 2.418 9.037 1.00 69.00 314 SER A CA 1
ATOM 2541 C C . SER A 1 314 ? -22.302 3.851 9.355 1.00 69.00 314 SER A C 1
ATOM 2543 O O . SER A 1 314 ? -21.933 4.600 8.457 1.00 69.00 314 SER A O 1
ATOM 2545 N N . SER A 1 315 ? -22.291 4.239 10.631 1.00 74.19 315 SER A N 1
ATOM 2546 C CA . SER A 1 315 ? -21.838 5.559 11.079 1.00 74.19 315 SER A CA 1
ATOM 2547 C C . SER A 1 315 ? -21.210 5.478 12.476 1.00 74.19 315 SER A C 1
ATOM 2549 O O . SER A 1 315 ? -21.514 4.547 13.220 1.00 74.19 315 SER A O 1
ATOM 2551 N N . PRO A 1 316 ? -20.339 6.431 12.858 1.00 82.81 316 PRO A N 1
ATOM 2552 C CA . PRO A 1 316 ? -19.793 6.515 14.217 1.00 82.81 316 PRO A CA 1
ATOM 2553 C C . PRO A 1 316 ? -20.818 6.996 15.249 1.00 82.81 316 PRO A C 1
ATOM 2555 O O . PRO A 1 316 ? -20.597 6.844 16.450 1.00 82.81 316 PRO A O 1
ATOM 2558 N N . LEU A 1 317 ? -21.926 7.596 14.797 1.00 84.19 317 LEU A N 1
ATOM 2559 C CA . LEU A 1 317 ? -22.907 8.251 15.661 1.00 84.19 317 LEU A CA 1
ATOM 2560 C C . LEU A 1 317 ? -23.534 7.308 16.703 1.00 84.19 317 LEU A C 1
ATOM 2562 O O . LEU A 1 317 ? -23.609 7.722 17.856 1.00 84.19 317 LEU A O 1
ATOM 2566 N N . PRO A 1 318 ? -23.922 6.052 16.388 1.00 86.31 318 PRO A N 1
ATOM 2567 C CA . PRO A 1 318 ? -24.424 5.113 17.387 1.00 86.31 318 PRO A CA 1
ATOM 2568 C C . PRO A 1 318 ? -23.391 4.817 18.474 1.00 86.31 318 PRO A C 1
ATOM 2570 O O . PRO A 1 318 ? -23.715 4.906 19.653 1.00 86.31 318 PRO A O 1
ATOM 2573 N N . THR A 1 319 ? -22.139 4.531 18.103 1.00 87.88 319 THR A N 1
ATOM 2574 C CA . THR A 1 319 ? -21.049 4.254 19.057 1.00 87.88 319 THR A CA 1
ATOM 2575 C C . THR A 1 319 ? -20.823 5.436 19.994 1.00 87.88 319 THR A C 1
ATOM 2577 O O . THR A 1 319 ? -20.781 5.260 21.210 1.00 87.88 319 THR A O 1
ATOM 2580 N N . LEU A 1 320 ? -20.738 6.650 19.440 1.00 89.19 320 LEU A N 1
ATOM 2581 C CA . LEU A 1 320 ? -20.605 7.874 20.230 1.00 89.19 320 LEU A CA 1
ATOM 2582 C C . LEU A 1 320 ? -21.838 8.114 21.108 1.00 89.19 320 LEU A C 1
ATOM 2584 O O . LEU A 1 320 ? -21.691 8.497 22.264 1.00 89.19 320 LEU A O 1
ATOM 2588 N N . GLY A 1 321 ? -23.038 7.834 20.600 1.00 91.06 321 GLY A N 1
ATOM 2589 C CA . GLY A 1 321 ? -24.289 7.921 21.348 1.00 91.06 321 GLY A CA 1
ATOM 2590 C C . GLY A 1 321 ? -24.311 6.999 22.567 1.00 91.06 321 GLY A C 1
ATOM 2591 O O . GLY A 1 321 ? -24.625 7.455 23.665 1.00 91.06 321 GLY A O 1
ATOM 2592 N N . PHE A 1 322 ? -23.908 5.733 22.416 1.00 91.19 322 PHE A N 1
ATOM 2593 C CA . PHE A 1 322 ? -23.797 4.796 23.539 1.00 91.19 322 PHE A CA 1
ATOM 2594 C C . PHE A 1 322 ? -22.711 5.208 24.538 1.00 91.19 322 PHE A C 1
ATOM 2596 O O . PHE A 1 322 ? -22.962 5.160 25.741 1.00 91.19 322 PHE A O 1
ATOM 2603 N N . SER A 1 323 ? -21.545 5.675 24.077 1.00 90.50 323 SER A N 1
ATOM 2604 C CA . SER A 1 323 ? -20.504 6.203 24.973 1.00 90.50 323 SER A CA 1
ATOM 2605 C C . SER A 1 323 ? -20.977 7.441 25.743 1.00 90.50 323 SER A C 1
ATOM 2607 O O . SER A 1 323 ? -20.722 7.558 26.940 1.00 90.50 323 SER A O 1
ATOM 2609 N N . MET A 1 324 ? -21.714 8.349 25.099 1.00 91.44 324 MET A N 1
ATOM 2610 C CA . MET A 1 324 ? -22.295 9.518 25.766 1.00 91.44 324 MET A CA 1
ATOM 2611 C C . MET A 1 324 ? -23.371 9.111 26.772 1.00 91.44 324 MET A C 1
ATOM 2613 O O . MET A 1 324 ? -23.358 9.592 27.903 1.00 91.44 324 MET A O 1
ATOM 2617 N N . LEU A 1 325 ? -24.255 8.177 26.410 1.00 92.75 325 LEU A N 1
ATOM 2618 C CA . LEU A 1 325 ? -25.254 7.626 27.325 1.00 92.75 325 LEU A CA 1
ATOM 2619 C C . LEU A 1 325 ? -24.596 6.964 28.544 1.00 92.75 325 LEU A C 1
ATOM 2621 O O . LEU A 1 325 ? -25.052 7.159 29.669 1.00 92.75 325 LEU A O 1
ATOM 2625 N N . TYR A 1 326 ? -23.501 6.234 28.340 1.00 92.31 326 TYR A N 1
ATOM 2626 C CA . TYR A 1 326 ? -22.709 5.632 29.408 1.00 92.31 326 TYR A CA 1
ATOM 2627 C C . TYR A 1 326 ? -22.131 6.683 30.370 1.00 92.31 326 TYR A C 1
ATOM 2629 O O . TYR A 1 326 ? -22.244 6.532 31.588 1.00 92.31 326 TYR A O 1
ATOM 2637 N N . LEU A 1 327 ? -21.578 7.785 29.852 1.00 91.69 327 LEU A N 1
ATOM 2638 C CA . LEU A 1 327 ? -21.074 8.890 30.677 1.00 91.69 327 LEU A CA 1
ATOM 2639 C C . LEU A 1 327 ? -22.199 9.614 31.433 1.00 91.69 327 LEU A C 1
ATOM 2641 O O . LEU A 1 327 ? -22.047 9.931 32.615 1.00 91.69 327 LEU A O 1
ATOM 2645 N N . VAL A 1 328 ? -23.352 9.824 30.791 1.00 91.94 328 VAL A N 1
ATOM 2646 C CA . VAL A 1 328 ? -24.544 10.379 31.450 1.00 91.94 328 VAL A CA 1
ATOM 2647 C C . VAL A 1 328 ? -25.014 9.449 32.568 1.00 91.94 328 VAL A C 1
ATOM 2649 O O . VAL A 1 328 ? -25.307 9.919 33.666 1.00 91.94 328 VAL A O 1
ATOM 2652 N N . PHE A 1 329 ? -25.021 8.134 32.343 1.00 90.81 329 PHE A N 1
ATOM 2653 C CA . PHE A 1 329 ? -25.379 7.150 33.364 1.00 90.81 329 PHE A CA 1
ATOM 2654 C C . PHE A 1 329 ? -24.383 7.135 34.531 1.00 90.81 329 PHE A C 1
ATOM 2656 O O . PHE A 1 329 ? -24.794 7.060 35.687 1.00 90.81 329 PHE A O 1
ATOM 2663 N N . LEU A 1 330 ? -23.083 7.274 34.264 1.00 89.81 330 LEU A N 1
ATOM 2664 C CA . LEU A 1 330 ? -22.054 7.435 35.296 1.00 89.81 330 LEU A CA 1
ATOM 2665 C C . LEU A 1 330 ? -22.267 8.689 36.156 1.00 89.81 330 LEU A C 1
ATOM 2667 O O . LEU A 1 330 ? -21.986 8.662 37.352 1.00 89.81 330 LEU A O 1
ATOM 2671 N N . TRP A 1 331 ? -22.775 9.777 35.574 1.00 88.06 331 TRP A N 1
ATOM 2672 C CA . TRP A 1 331 ? -23.042 11.026 36.293 1.00 88.06 331 TRP A CA 1
ATOM 2673 C C . TRP A 1 331 ? -24.391 11.026 37.035 1.00 88.06 331 TRP A C 1
ATOM 2675 O O . TRP A 1 331 ? -24.487 11.524 38.164 1.00 88.06 331 TRP A O 1
ATOM 2685 N N . ALA A 1 332 ? -25.437 10.464 36.425 1.00 90.69 332 ALA A N 1
ATOM 2686 C CA . ALA A 1 332 ? -26.796 10.430 36.964 1.00 90.69 332 ALA A CA 1
ATOM 2687 C C . ALA A 1 332 ? -27.025 9.255 37.930 1.00 90.69 332 ALA A C 1
ATOM 2689 O O . ALA A 1 332 ? -27.696 9.406 38.950 1.00 90.69 332 ALA A O 1
ATOM 2690 N N . GLY A 1 333 ? -26.441 8.092 37.644 1.00 87.69 333 GLY A N 1
ATOM 2691 C CA . GLY A 1 333 ? -26.630 6.847 38.386 1.00 87.69 333 GLY A CA 1
ATOM 2692 C C . GLY A 1 333 ? -26.282 6.945 39.876 1.00 87.69 333 GLY A C 1
ATOM 2693 O O . GLY A 1 333 ? -27.110 6.555 40.701 1.00 87.69 333 GLY A O 1
ATOM 2694 N N . PRO A 1 334 ? -25.122 7.510 40.270 1.00 86.94 334 PRO A N 1
ATOM 2695 C CA . PRO A 1 334 ? -24.795 7.717 41.678 1.00 86.94 334 PRO A CA 1
ATOM 2696 C C . PRO A 1 334 ? -25.803 8.622 42.392 1.00 86.94 334 PRO A C 1
ATOM 2698 O O . PRO A 1 334 ? -26.220 8.285 43.496 1.00 86.94 334 PRO A O 1
ATOM 2701 N N . ARG A 1 335 ? -26.250 9.717 41.755 1.00 88.25 335 ARG A N 1
ATOM 2702 C CA . ARG A 1 335 ? -27.269 10.630 42.314 1.00 88.25 335 ARG A CA 1
ATOM 2703 C C . ARG A 1 335 ? -28.613 9.935 42.496 1.00 88.25 335 ARG A C 1
ATOM 2705 O O . ARG A 1 335 ? -29.240 10.070 43.538 1.00 88.25 335 ARG A O 1
ATOM 2712 N N . TYR A 1 336 ? -29.017 9.129 41.521 1.00 88.19 336 TYR A N 1
ATOM 2713 C CA . TYR A 1 336 ? -30.242 8.338 41.600 1.00 88.19 336 TYR A CA 1
ATOM 2714 C C . TYR A 1 336 ? -30.194 7.288 42.721 1.00 88.19 336 TYR A C 1
ATOM 2716 O O . TYR A 1 336 ? -31.176 7.069 43.428 1.00 88.19 336 TYR A O 1
ATOM 2724 N N . MET A 1 337 ? -29.037 6.654 42.920 1.00 87.75 337 MET A N 1
ATOM 2725 C CA . MET A 1 337 ? -28.852 5.623 43.940 1.00 87.75 337 MET A CA 1
ATOM 2726 C C . MET A 1 337 ? -28.614 6.182 45.349 1.00 87.75 337 MET A C 1
ATOM 2728 O O . MET A 1 337 ? -28.682 5.408 46.300 1.00 87.75 337 MET A O 1
ATOM 2732 N N . GLN A 1 338 ? -28.360 7.484 45.540 1.00 84.12 338 GLN A N 1
ATOM 2733 C CA . GLN A 1 338 ? -28.123 8.065 46.875 1.00 84.12 338 GLN A CA 1
ATOM 2734 C C . GLN A 1 338 ? -29.252 7.717 47.855 1.00 84.12 338 GLN A C 1
ATOM 2736 O O . GLN A 1 338 ? -28.973 7.223 48.948 1.00 84.12 338 GLN A O 1
ATOM 2741 N N . HIS A 1 339 ? -30.504 7.841 47.410 1.00 85.94 339 HIS A N 1
ATOM 2742 C CA . HIS A 1 339 ? -31.706 7.637 48.225 1.00 85.94 339 HIS A CA 1
ATOM 2743 C C . HIS A 1 339 ? -32.316 6.226 48.132 1.00 85.94 339 HIS A C 1
ATOM 2745 O O . HIS A 1 339 ? -33.445 6.023 48.569 1.00 85.94 339 HIS A O 1
ATOM 2751 N N . ARG A 1 340 ? -31.612 5.247 47.544 1.00 85.06 340 ARG A N 1
ATOM 2752 C CA . ARG A 1 340 ? -32.099 3.863 47.394 1.00 85.06 340 ARG A CA 1
ATOM 2753 C C . ARG A 1 340 ? -31.125 2.843 47.961 1.00 85.06 340 ARG A C 1
ATOM 2755 O O . ARG A 1 340 ? -29.912 3.050 47.934 1.00 85.06 340 ARG A O 1
ATOM 2762 N N . ASP A 1 341 ? -31.640 1.713 48.421 1.00 82.81 341 ASP A N 1
ATOM 2763 C CA . ASP A 1 341 ? -30.803 0.601 48.865 1.00 82.81 341 ASP A CA 1
ATOM 2764 C C . ASP A 1 341 ? -30.139 -0.128 47.69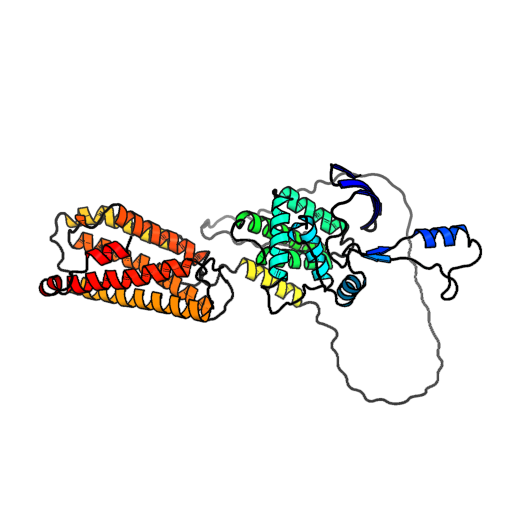0 1.00 82.81 341 ASP A C 1
ATOM 2766 O O . ASP A 1 341 ? -30.574 -0.051 46.540 1.00 82.81 341 ASP A O 1
ATOM 2770 N N . ALA A 1 342 ? -29.030 -0.815 47.971 1.00 86.94 342 ALA A N 1
ATOM 2771 C CA . ALA A 1 342 ? -28.283 -1.551 46.957 1.00 86.94 342 ALA A CA 1
ATOM 2772 C C . ALA A 1 342 ? -29.086 -2.759 46.446 1.00 86.94 342 ALA A C 1
ATOM 2774 O O . ALA A 1 342 ? -29.544 -3.592 47.230 1.00 86.94 342 ALA A O 1
ATOM 2775 N N . PHE A 1 343 ? -29.197 -2.906 45.125 1.00 85.12 343 PHE A N 1
ATOM 2776 C CA . PHE A 1 343 ? -29.948 -4.011 44.532 1.00 85.12 343 PHE A CA 1
ATOM 2777 C C . PHE A 1 343 ? -29.225 -5.362 44.682 1.00 85.12 343 PHE A C 1
ATOM 2779 O O . PHE A 1 343 ? -28.030 -5.504 44.402 1.00 85.12 343 PHE A O 1
ATOM 2786 N N . GLN A 1 344 ? -29.978 -6.399 45.058 1.00 84.31 344 GLN A N 1
ATOM 2787 C CA . GLN A 1 344 ? -29.505 -7.784 45.196 1.00 84.31 344 GLN A CA 1
ATOM 2788 C C . GLN A 1 344 ? -29.537 -8.528 43.845 1.00 84.31 344 GLN A C 1
ATOM 2790 O O . GLN A 1 344 ? -30.334 -9.433 43.619 1.00 84.31 344 GLN A O 1
ATOM 2795 N N . LEU A 1 345 ? -28.642 -8.167 42.923 1.00 84.19 345 LEU A N 1
ATOM 2796 C CA . LEU A 1 345 ? -28.629 -8.678 41.538 1.00 84.19 345 LEU A CA 1
ATOM 2797 C C . LEU A 1 345 ? -27.823 -9.976 41.346 1.00 84.19 345 LEU A C 1
ATOM 2799 O O . LEU A 1 345 ? -27.267 -10.219 40.280 1.00 84.19 345 LEU A O 1
ATOM 2803 N N . ARG A 1 346 ? -27.709 -10.824 42.374 1.00 84.81 346 ARG A N 1
ATOM 2804 C CA . ARG A 1 346 ? -26.764 -11.958 42.371 1.00 84.81 346 ARG A CA 1
ATOM 2805 C C . ARG A 1 346 ? -26.998 -12.943 41.222 1.00 84.81 346 ARG A C 1
ATOM 2807 O O . ARG A 1 346 ? -26.044 -13.288 40.535 1.00 84.81 346 ARG A O 1
ATOM 2814 N N . LYS A 1 347 ? -28.250 -13.351 40.977 1.00 88.25 347 LYS A N 1
ATOM 2815 C CA . LYS A 1 347 ? -28.599 -14.252 39.859 1.00 88.25 347 LYS A CA 1
ATOM 2816 C C . LYS A 1 347 ? -28.275 -13.614 38.506 1.00 88.25 347 LYS A C 1
ATOM 2818 O O . LYS A 1 347 ? -27.658 -14.257 37.666 1.00 88.25 347 LYS A O 1
ATOM 2823 N N . THR A 1 348 ? -28.615 -12.336 38.338 1.00 90.69 348 THR A N 1
ATOM 2824 C CA . THR A 1 348 ? -28.324 -11.566 37.123 1.00 90.69 348 THR A CA 1
ATOM 2825 C C . THR A 1 348 ? -26.823 -11.466 36.867 1.00 90.69 348 THR A C 1
ATOM 2827 O O . THR A 1 348 ? -26.393 -11.718 35.749 1.00 90.69 348 THR A O 1
ATOM 2830 N N . LEU A 1 349 ? -26.012 -11.185 37.897 1.00 88.31 349 LEU A N 1
ATOM 2831 C CA . LEU A 1 349 ? -24.552 -11.160 37.767 1.00 88.31 349 LEU A CA 1
ATOM 2832 C C . LEU A 1 349 ? -23.987 -12.528 37.387 1.00 88.31 349 LEU A C 1
ATOM 2834 O O . LEU A 1 349 ? -23.064 -12.585 36.586 1.00 88.31 349 LEU A O 1
ATOM 2838 N N . ILE A 1 350 ? -24.503 -13.621 37.953 1.00 89.81 350 ILE A N 1
ATOM 2839 C CA . ILE A 1 350 ? -24.046 -14.970 37.594 1.00 89.81 350 ILE A CA 1
ATOM 2840 C C . ILE A 1 350 ? -24.305 -15.219 36.103 1.00 89.81 350 ILE A C 1
ATOM 2842 O O . ILE A 1 350 ? -23.367 -15.522 35.371 1.00 89.81 350 ILE A O 1
ATOM 2846 N N . VAL A 1 351 ? -25.544 -15.015 35.641 1.00 93.56 351 VAL A N 1
ATOM 2847 C CA . VAL A 1 351 ? -25.920 -15.209 34.229 1.00 93.56 351 VAL A CA 1
ATOM 2848 C C . VAL A 1 351 ? -25.090 -14.317 33.308 1.00 93.56 351 VAL A C 1
ATOM 2850 O O . VAL A 1 351 ? -24.556 -14.795 32.311 1.00 93.56 351 VAL A O 1
ATOM 2853 N N . TYR A 1 352 ? -24.930 -13.044 33.660 1.00 92.94 352 TYR A N 1
ATOM 2854 C CA . TYR A 1 352 ? -24.147 -12.087 32.886 1.00 92.94 352 TYR A CA 1
ATOM 2855 C C . TYR A 1 352 ? -22.669 -12.494 32.780 1.00 92.94 352 TYR A C 1
ATOM 2857 O O . TYR A 1 352 ? -22.150 -12.601 31.672 1.00 92.94 352 TYR A O 1
ATOM 2865 N N . ASN A 1 353 ? -22.004 -12.796 33.902 1.00 92.56 353 ASN A N 1
ATOM 2866 C CA . ASN A 1 353 ? -20.587 -13.171 33.895 1.00 92.56 353 ASN A CA 1
ATOM 2867 C C . ASN A 1 353 ? -20.356 -14.456 33.083 1.00 92.56 353 ASN A C 1
ATOM 2869 O O . ASN A 1 353 ? -19.437 -14.502 32.271 1.00 92.56 353 ASN A O 1
ATOM 2873 N N . PHE A 1 354 ? -21.207 -15.479 33.231 1.00 93.50 354 PHE A N 1
ATOM 2874 C CA . PHE A 1 354 ? -21.091 -16.700 32.425 1.00 93.50 354 PHE A CA 1
ATOM 2875 C C . PHE A 1 354 ? -21.379 -16.456 30.937 1.00 93.50 354 PHE A C 1
ATOM 2877 O O . PHE A 1 354 ? -20.691 -17.017 30.086 1.00 93.50 354 PHE A O 1
ATOM 2884 N N . SER A 1 355 ? -22.329 -15.578 30.606 1.00 94.56 355 SER A N 1
ATOM 2885 C CA . SER A 1 355 ? -22.587 -15.180 29.214 1.00 94.56 355 SER A CA 1
ATOM 2886 C C . SER A 1 355 ? -21.372 -14.474 28.602 1.00 94.56 355 SER A C 1
ATOM 2888 O O . SER A 1 355 ? -20.997 -14.764 27.468 1.00 94.56 355 SER A O 1
ATOM 2890 N N . MET A 1 356 ? -20.697 -13.617 29.375 1.00 93.31 356 MET A N 1
ATOM 2891 C CA . MET A 1 356 ? -19.459 -12.954 28.955 1.00 93.31 356 MET A CA 1
ATOM 2892 C C . MET A 1 356 ? -18.294 -13.930 28.781 1.00 93.31 356 MET A C 1
ATOM 2894 O O . MET A 1 356 ? -17.506 -13.766 27.848 1.00 93.31 356 MET A O 1
ATOM 2898 N N . VAL A 1 357 ? -18.195 -14.971 29.617 1.00 95.06 357 VAL A N 1
ATOM 2899 C CA . VAL A 1 357 ? -17.226 -16.064 29.421 1.00 95.06 357 VAL A CA 1
ATOM 2900 C C . VAL A 1 357 ? -17.465 -16.760 28.083 1.00 95.06 357 VAL A C 1
ATOM 2902 O O . VAL A 1 357 ? -16.524 -16.916 27.309 1.00 95.06 357 VAL A O 1
ATOM 2905 N N . LEU A 1 358 ? -18.712 -17.137 27.782 1.00 95.62 358 LEU A N 1
ATOM 2906 C CA . LEU A 1 358 ? -19.058 -17.810 26.526 1.00 95.62 358 LEU A CA 1
ATOM 2907 C C . LEU A 1 358 ? -18.768 -16.930 25.304 1.00 95.62 358 LEU A C 1
ATOM 2909 O O . LEU A 1 358 ? -18.176 -17.409 24.337 1.00 95.62 358 LEU A O 1
ATOM 2913 N N . LEU A 1 359 ? -19.124 -15.644 25.366 1.00 94.06 359 LEU A N 1
ATOM 2914 C CA . LEU A 1 359 ? -18.875 -14.688 24.287 1.00 94.06 359 LEU A CA 1
ATOM 2915 C C . LEU A 1 359 ? -17.373 -14.510 24.019 1.00 94.06 359 LEU A C 1
ATOM 2917 O O . LEU A 1 359 ? -16.928 -14.645 22.881 1.00 94.06 359 LEU A O 1
ATOM 2921 N N . ASN A 1 360 ? -16.572 -14.262 25.061 1.00 94.19 360 ASN A N 1
ATOM 2922 C CA . ASN A 1 360 ? -15.125 -14.086 24.909 1.00 94.19 360 ASN A CA 1
ATOM 2923 C C . ASN A 1 360 ? -14.420 -15.388 24.495 1.00 94.19 360 ASN A C 1
ATOM 2925 O O . ASN A 1 360 ? -13.461 -15.349 23.724 1.00 94.19 360 ASN A O 1
ATOM 2929 N N . PHE A 1 361 ? -14.913 -16.548 24.941 1.00 95.00 361 PHE A N 1
ATOM 2930 C CA . PHE A 1 361 ? -14.401 -17.844 24.498 1.00 95.00 361 PHE A CA 1
ATOM 2931 C C . PHE A 1 361 ? -14.677 -18.078 23.010 1.00 95.00 361 PHE A C 1
ATOM 2933 O O . PHE A 1 361 ? -13.778 -18.501 22.283 1.00 95.00 361 PHE A O 1
ATOM 2940 N N . TYR A 1 362 ? -15.888 -17.759 22.545 1.00 94.69 362 TYR A N 1
ATOM 2941 C CA . TYR A 1 362 ? -16.242 -17.820 21.129 1.00 94.69 362 TYR A CA 1
ATOM 2942 C C . TYR A 1 362 ? -15.324 -16.927 20.286 1.00 94.69 362 TYR A C 1
ATOM 2944 O O . TYR A 1 362 ? -14.718 -17.411 19.334 1.00 94.69 362 TYR A O 1
ATOM 2952 N N . ILE A 1 363 ? -15.140 -15.664 20.683 1.00 93.31 363 ILE A N 1
ATOM 2953 C CA . ILE A 1 363 ? -14.260 -14.719 19.979 1.00 93.31 363 ILE A CA 1
ATOM 2954 C C . ILE A 1 363 ? -12.819 -15.245 19.924 1.00 93.31 363 ILE A C 1
ATOM 2956 O O . ILE A 1 363 ? -12.220 -15.291 18.852 1.00 93.31 363 ILE A O 1
ATOM 2960 N N . CYS A 1 364 ? -12.272 -15.691 21.059 1.00 93.44 364 CYS A N 1
ATOM 2961 C CA . CYS A 1 364 ? -10.913 -16.229 21.131 1.00 93.44 364 CYS A CA 1
ATOM 2962 C C . CYS A 1 364 ? -10.743 -17.460 20.225 1.00 93.44 364 CYS A C 1
ATOM 2964 O O . CYS A 1 364 ? -9.795 -17.537 19.442 1.00 93.44 364 CYS A O 1
ATOM 2966 N N . LYS A 1 365 ? -11.697 -18.398 20.266 1.00 93.50 365 LYS A N 1
ATOM 2967 C CA . LYS A 1 365 ? -11.707 -19.589 19.409 1.00 93.50 365 LYS A CA 1
ATOM 2968 C C . LYS A 1 365 ? -11.736 -19.214 17.926 1.00 93.50 365 LYS A C 1
ATOM 2970 O O . LYS A 1 365 ? -10.955 -19.760 17.151 1.00 93.50 365 LYS A O 1
ATOM 2975 N N . GLU A 1 366 ? -12.623 -18.307 17.530 1.00 91.38 366 GLU A N 1
ATOM 2976 C CA . GLU A 1 366 ? -12.779 -17.883 16.137 1.00 91.38 366 GLU A CA 1
ATOM 2977 C C . GLU A 1 366 ? -11.537 -17.151 15.616 1.00 91.38 366 GLU A C 1
ATOM 2979 O O . GLU A 1 366 ? -11.083 -17.442 14.510 1.00 91.38 366 GLU A O 1
ATOM 2984 N N . LEU A 1 367 ? -10.924 -16.279 16.424 1.00 90.44 367 LEU A N 1
ATOM 2985 C CA . LEU A 1 367 ? -9.676 -15.602 16.065 1.00 90.44 367 LEU A CA 1
ATOM 2986 C C . LEU A 1 367 ? -8.504 -16.583 15.935 1.00 90.44 367 LEU A C 1
ATOM 2988 O O . LEU A 1 367 ? -7.728 -16.481 14.986 1.00 90.44 367 LEU A O 1
ATOM 2992 N N . LEU A 1 368 ? -8.377 -17.565 16.834 1.00 89.81 368 LEU A N 1
ATOM 2993 C CA . LEU A 1 368 ? -7.306 -18.568 16.781 1.00 89.81 368 LEU A CA 1
ATOM 2994 C C . LEU A 1 368 ? -7.470 -19.549 15.614 1.00 89.81 368 LEU A C 1
ATOM 2996 O O . LEU A 1 368 ? -6.495 -19.861 14.934 1.00 89.81 368 LEU A O 1
ATOM 3000 N N . LEU A 1 369 ? -8.686 -20.041 15.363 1.00 88.25 369 LEU A N 1
ATOM 3001 C CA . LEU A 1 369 ? -8.950 -20.938 14.235 1.00 88.25 369 LEU A CA 1
ATOM 3002 C C . LEU A 1 369 ? -8.862 -20.198 12.899 1.00 88.25 369 LEU A C 1
ATOM 3004 O O . LEU A 1 369 ? -8.259 -20.718 11.963 1.00 88.25 369 LEU A O 1
ATOM 3008 N N . GLY A 1 370 ? -9.417 -18.986 12.823 1.00 84.31 370 GLY A N 1
ATOM 3009 C CA . GLY A 1 370 ? -9.357 -18.135 11.637 1.00 84.31 370 GLY A CA 1
ATOM 3010 C C . GLY A 1 370 ? -7.922 -17.771 11.267 1.00 84.31 370 GLY A C 1
ATOM 3011 O O . GLY A 1 370 ? -7.519 -17.984 10.127 1.00 84.31 370 GLY A O 1
ATOM 3012 N N . SER A 1 371 ? -7.121 -17.310 12.235 1.00 86.12 371 SER A N 1
ATOM 3013 C CA . SER A 1 371 ? -5.713 -16.945 12.003 1.00 86.12 371 SER A CA 1
ATOM 3014 C C . SER A 1 371 ? -4.839 -18.137 11.605 1.00 86.12 371 SER A C 1
ATOM 3016 O O . SER A 1 371 ? -4.026 -18.013 10.690 1.00 86.12 371 SER A O 1
ATOM 3018 N N . ARG A 1 372 ? -5.033 -19.315 12.220 1.00 85.12 372 ARG A N 1
ATOM 3019 C CA . ARG A 1 372 ? -4.326 -20.549 11.827 1.00 85.12 372 ARG A CA 1
ATOM 3020 C C . ARG A 1 372 ? -4.696 -21.001 10.418 1.00 85.12 372 ARG A C 1
ATOM 3022 O O . ARG A 1 372 ? -3.808 -21.336 9.644 1.00 85.12 372 ARG A O 1
ATOM 3029 N N . ALA A 1 373 ? -5.985 -20.988 10.076 1.00 83.38 373 ALA A N 1
ATOM 3030 C CA . ALA A 1 373 ? -6.459 -21.371 8.747 1.00 83.38 373 ALA A CA 1
ATOM 3031 C C . ALA A 1 373 ? -6.032 -20.376 7.651 1.00 83.38 373 ALA A C 1
ATOM 3033 O O . ALA A 1 373 ? -5.866 -20.768 6.499 1.00 83.38 373 ALA A O 1
ATOM 3034 N N . ALA A 1 374 ? -5.845 -19.100 8.000 1.00 77.00 374 ALA A N 1
ATOM 3035 C CA . ALA A 1 374 ? -5.342 -18.062 7.102 1.00 77.00 374 ALA A CA 1
ATOM 3036 C C . ALA A 1 374 ? -3.802 -17.991 7.024 1.00 77.00 374 ALA A C 1
ATOM 3038 O O . ALA A 1 374 ? -3.279 -17.226 6.220 1.00 77.00 374 ALA A O 1
ATOM 3039 N N . GLY A 1 375 ? -3.069 -18.757 7.843 1.00 80.94 375 GLY A N 1
ATOM 3040 C CA . GLY A 1 375 ? -1.602 -18.738 7.860 1.00 80.94 375 GLY A CA 1
ATOM 3041 C C . GLY A 1 375 ? -1.003 -17.416 8.355 1.00 80.94 375 GLY A C 1
ATOM 3042 O O . GLY A 1 375 ? 0.023 -16.976 7.843 1.00 80.94 375 GLY A O 1
ATOM 3043 N N . TYR A 1 376 ? -1.650 -16.758 9.322 1.00 80.44 376 TYR A N 1
ATOM 3044 C CA . TYR A 1 376 ? -1.199 -15.467 9.846 1.00 80.44 376 TYR A CA 1
ATOM 3045 C C . TYR A 1 376 ? 0.152 -15.572 10.564 1.00 80.44 376 TYR A C 1
ATOM 3047 O O . TYR A 1 376 ? 0.360 -16.429 11.424 1.00 80.44 376 TYR A O 1
ATOM 3055 N N . SER A 1 377 ? 1.044 -14.630 10.267 1.00 76.38 377 SER A N 1
ATOM 3056 C CA . SER A 1 377 ? 2.281 -14.432 11.017 1.00 76.38 377 SER A CA 1
ATOM 3057 C C . SER A 1 377 ? 1.980 -13.767 12.364 1.00 76.38 377 SER A C 1
ATOM 3059 O O . SER A 1 377 ? 1.210 -12.813 12.445 1.00 76.38 377 SER A O 1
ATOM 3061 N N . TYR A 1 378 ? 2.618 -14.232 13.443 1.00 74.12 378 TYR A N 1
ATOM 3062 C CA . TYR A 1 378 ? 2.509 -13.603 14.773 1.00 74.12 378 TYR A CA 1
ATOM 3063 C C . TYR A 1 378 ? 3.218 -12.238 14.852 1.00 74.12 378 TYR A C 1
ATOM 3065 O O . TYR A 1 378 ? 2.954 -11.440 15.752 1.00 74.12 378 TYR A O 1
ATOM 3073 N N . LEU A 1 379 ? 4.105 -11.955 13.894 1.00 66.50 379 LEU A N 1
ATOM 3074 C CA . LEU A 1 379 ? 4.809 -10.687 13.750 1.00 66.50 379 LEU A CA 1
ATOM 3075 C C . LEU A 1 379 ? 4.430 -10.029 12.421 1.00 66.50 379 LEU A C 1
ATOM 3077 O O . LEU A 1 379 ? 4.641 -10.614 11.363 1.00 66.50 379 LEU A O 1
ATOM 3081 N N . CYS A 1 380 ? 3.953 -8.784 12.491 1.00 62.59 380 CYS A N 1
ATOM 3082 C CA . CYS A 1 380 ? 3.728 -7.915 11.333 1.00 62.59 380 CYS A CA 1
ATOM 3083 C C . CYS A 1 380 ? 2.769 -8.504 10.277 1.00 62.59 380 CYS A C 1
ATOM 3085 O O . CYS A 1 380 ? 3.101 -8.569 9.095 1.00 62.59 380 CYS A O 1
ATOM 3087 N N . GLN A 1 381 ? 1.564 -8.911 10.692 1.00 72.94 381 GLN A N 1
ATOM 3088 C CA . GLN A 1 381 ? 0.552 -9.402 9.753 1.00 72.94 381 GLN A CA 1
ATOM 3089 C C . GLN A 1 381 ? -0.177 -8.243 9.039 1.00 72.94 381 GLN A C 1
ATOM 3091 O O . GLN A 1 381 ? -0.857 -7.453 9.713 1.00 72.94 381 GLN A O 1
ATOM 3096 N N . PRO A 1 382 ? -0.098 -8.139 7.695 1.00 67.38 382 PRO A N 1
ATOM 3097 C CA . PRO A 1 382 ? -0.866 -7.157 6.939 1.00 67.38 382 PRO A CA 1
ATOM 3098 C C . PRO A 1 382 ? -2.358 -7.512 6.928 1.00 67.38 382 PRO A C 1
ATOM 3100 O O . PRO A 1 382 ? -2.747 -8.675 7.038 1.00 67.38 382 PRO A O 1
ATOM 3103 N N . VAL A 1 383 ? -3.211 -6.496 6.789 1.00 65.12 383 VAL A N 1
ATOM 3104 C CA . VAL A 1 383 ? -4.655 -6.707 6.633 1.00 65.12 383 VAL A CA 1
ATOM 3105 C C . VAL A 1 383 ? -4.936 -7.155 5.210 1.00 65.12 383 VAL A C 1
ATOM 3107 O O . VAL A 1 383 ? -4.604 -6.446 4.259 1.00 65.12 383 VAL A O 1
ATOM 3110 N N . ASN A 1 384 ? -5.593 -8.299 5.071 1.00 61.50 384 ASN A N 1
ATOM 3111 C CA . ASN A 1 384 ? -6.064 -8.774 3.787 1.00 61.50 384 ASN A CA 1
ATOM 3112 C C . ASN A 1 384 ? -7.560 -8.470 3.631 1.00 61.50 384 ASN A C 1
ATOM 3114 O O . ASN A 1 384 ? -8.403 -9.013 4.340 1.00 61.50 384 ASN A O 1
ATOM 3118 N N . TYR A 1 385 ? -7.891 -7.603 2.675 1.00 62.72 385 TYR A N 1
ATOM 3119 C CA . TYR A 1 385 ? -9.273 -7.221 2.367 1.00 62.72 385 TYR A CA 1
ATOM 3120 C C . TYR A 1 385 ? -9.953 -8.176 1.368 1.00 62.72 385 TYR A C 1
ATOM 3122 O O . TYR A 1 385 ? -11.048 -7.887 0.901 1.00 62.72 385 TYR A O 1
ATOM 3130 N N . SER A 1 386 ? -9.341 -9.317 1.030 1.00 62.56 386 SER A N 1
ATOM 3131 C CA . SER A 1 386 ? -9.933 -10.341 0.153 1.00 62.56 386 SER A CA 1
ATOM 3132 C C . SER A 1 386 ? -11.133 -11.031 0.804 1.00 62.56 386 SER A C 1
ATOM 3134 O O . SER A 1 386 ? -11.091 -11.300 2.006 1.00 62.56 386 SER A O 1
ATOM 3136 N N . ASP A 1 387 ? -12.199 -11.328 0.047 1.00 61.91 387 ASP A N 1
ATOM 3137 C CA . ASP A 1 387 ? -13.445 -11.995 0.502 1.00 61.91 387 ASP A CA 1
ATOM 3138 C C . ASP A 1 387 ? -13.276 -13.497 0.794 1.00 61.91 387 ASP A C 1
ATOM 3140 O O . ASP A 1 387 ? -14.223 -14.282 0.768 1.00 61.91 387 ASP A O 1
ATOM 3144 N N . ASN A 1 388 ? -12.053 -13.909 1.124 1.00 73.69 388 ASN A N 1
ATOM 3145 C CA . ASN A 1 388 ? -11.749 -15.257 1.571 1.00 73.69 388 ASN A CA 1
ATOM 3146 C C . ASN A 1 388 ? -12.540 -15.592 2.841 1.00 73.69 388 ASN A C 1
ATOM 3148 O O . ASN A 1 388 ? -12.574 -14.810 3.793 1.00 73.69 388 ASN A O 1
ATOM 3152 N N . VAL A 1 389 ? -13.089 -16.807 2.899 1.00 80.19 389 VAL A N 1
ATOM 3153 C CA . VAL A 1 389 ? -13.900 -17.295 4.030 1.00 80.19 389 VAL A CA 1
ATOM 3154 C C . VAL A 1 389 ? -13.178 -17.117 5.373 1.00 80.19 389 VAL A C 1
ATOM 3156 O O . VAL A 1 389 ? -13.787 -16.697 6.354 1.00 80.19 389 VAL A O 1
ATOM 3159 N N . ASN A 1 390 ? -11.864 -17.357 5.412 1.00 81.00 390 ASN A N 1
ATOM 3160 C CA . ASN A 1 390 ? -11.057 -17.213 6.627 1.00 81.00 390 ASN A CA 1
ATOM 3161 C C . ASN A 1 390 ? -10.870 -15.743 7.054 1.00 81.00 390 ASN A C 1
ATOM 3163 O O . ASN A 1 390 ? -10.923 -15.446 8.243 1.00 81.00 390 ASN A O 1
ATOM 3167 N N . GLU A 1 391 ? -10.722 -14.814 6.106 1.00 77.62 391 GLU A N 1
ATOM 3168 C CA . GLU A 1 391 ? -10.575 -13.374 6.386 1.00 77.62 391 GLU A CA 1
ATOM 3169 C C . GLU A 1 391 ? -11.906 -12.758 6.841 1.00 77.62 391 GLU A C 1
ATOM 3171 O O . GLU A 1 391 ? -11.951 -11.950 7.768 1.00 77.62 391 GLU A O 1
ATOM 3176 N N . VAL A 1 392 ? -13.022 -13.180 6.233 1.00 81.12 392 VAL A N 1
ATOM 3177 C CA . VAL A 1 392 ? -14.377 -12.788 6.659 1.00 81.12 392 VAL A CA 1
ATOM 3178 C C . VAL A 1 392 ? -14.670 -13.308 8.069 1.00 81.12 392 VAL A C 1
ATOM 3180 O O . VAL A 1 392 ? -15.242 -12.587 8.887 1.00 81.12 392 VAL A O 1
ATOM 3183 N N . ARG A 1 393 ? -14.230 -14.531 8.386 1.00 84.62 393 ARG A N 1
ATOM 3184 C CA . ARG A 1 393 ? -14.358 -15.128 9.721 1.00 84.62 393 ARG A CA 1
ATOM 3185 C C . ARG A 1 393 ? -13.604 -14.327 10.785 1.00 84.62 393 ARG A C 1
ATOM 3187 O O . ARG A 1 393 ? -14.170 -14.040 11.838 1.00 84.62 393 ARG A O 1
ATOM 3194 N N . ILE A 1 394 ? -12.370 -13.905 10.497 1.00 86.44 394 ILE A N 1
ATOM 3195 C CA . ILE A 1 394 ? -11.580 -13.044 11.394 1.00 86.44 394 ILE A CA 1
ATOM 3196 C C . ILE A 1 394 ? -12.263 -11.684 11.570 1.00 86.44 394 ILE A C 1
ATOM 3198 O O . ILE A 1 394 ? -12.452 -11.244 12.704 1.00 86.44 394 ILE A O 1
ATOM 3202 N N . ALA A 1 395 ? -12.701 -11.046 10.481 1.00 86.06 395 ALA A N 1
ATOM 3203 C CA . ALA A 1 395 ? -13.436 -9.783 10.547 1.00 86.06 395 ALA A CA 1
ATOM 3204 C C . ALA A 1 395 ? -14.706 -9.905 11.412 1.00 86.06 395 ALA A C 1
ATOM 3206 O O . ALA A 1 395 ? -14.967 -9.044 12.251 1.00 86.06 395 ALA A O 1
ATOM 3207 N N . SER A 1 396 ? -15.454 -11.005 11.270 1.00 87.25 396 SER A N 1
ATOM 3208 C CA . SER A 1 396 ? -16.646 -11.307 12.076 1.00 87.25 396 SER A CA 1
ATOM 3209 C C . SER A 1 396 ? -16.309 -11.464 13.556 1.00 87.25 396 SER A C 1
ATOM 3211 O O . SER A 1 396 ? -17.012 -10.929 14.413 1.00 87.25 396 SER A O 1
ATOM 3213 N N . ALA A 1 397 ? -15.219 -12.157 13.881 1.00 89.88 397 ALA A N 1
ATOM 3214 C CA . ALA A 1 397 ? -14.768 -12.303 15.261 1.00 89.88 397 ALA A CA 1
ATOM 3215 C C . ALA A 1 397 ? -14.344 -10.957 15.880 1.00 89.88 397 ALA A C 1
ATOM 3217 O O . ALA A 1 397 ? -14.680 -10.681 17.031 1.00 89.88 397 ALA A O 1
ATOM 3218 N N . LEU A 1 398 ? -13.677 -10.086 15.112 1.00 89.50 398 LEU A N 1
ATOM 3219 C CA . LEU A 1 398 ? -13.321 -8.730 15.550 1.00 89.50 398 LEU A CA 1
ATOM 3220 C C . LEU A 1 398 ? -14.551 -7.830 15.738 1.00 89.50 398 LEU A C 1
ATOM 3222 O O . LEU A 1 398 ? -14.577 -7.007 16.651 1.00 89.50 398 LEU A O 1
ATOM 3226 N N . TRP A 1 399 ? -15.596 -8.001 14.928 1.00 90.56 399 TRP A N 1
ATOM 3227 C CA . TRP A 1 399 ? -16.860 -7.298 15.144 1.00 90.56 399 TRP A CA 1
ATOM 3228 C C . TRP A 1 399 ? -17.567 -7.768 16.421 1.00 90.56 399 TRP A C 1
ATOM 3230 O O . TRP A 1 399 ? -18.002 -6.936 17.215 1.00 90.56 399 TRP A O 1
ATOM 3240 N N . TRP A 1 400 ? -17.603 -9.078 16.689 1.00 91.44 400 TRP A N 1
ATOM 3241 C CA . TRP A 1 400 ? -18.109 -9.601 17.965 1.00 91.44 400 TRP A CA 1
ATOM 3242 C C . TRP A 1 400 ? -17.298 -9.105 19.164 1.00 91.44 400 TRP A C 1
ATOM 3244 O O . TRP A 1 400 ? -17.872 -8.830 20.217 1.00 91.44 400 TRP A O 1
ATOM 3254 N N . TYR A 1 401 ? -15.988 -8.931 18.997 1.00 92.06 401 TYR A N 1
ATOM 3255 C CA . TYR A 1 401 ? -15.130 -8.295 19.992 1.00 92.06 401 TYR A CA 1
ATOM 3256 C C . TYR A 1 401 ? -15.486 -6.818 20.218 1.00 92.06 401 TYR A C 1
ATOM 3258 O O . TYR A 1 401 ? -15.549 -6.361 21.354 1.00 92.06 401 TYR A O 1
ATOM 3266 N N . TYR A 1 402 ? -15.786 -6.056 19.167 1.00 91.44 402 TYR A N 1
ATOM 3267 C CA . TYR A 1 402 ? -16.292 -4.690 19.326 1.00 91.44 402 TYR A CA 1
ATOM 3268 C C . TYR A 1 402 ? -17.624 -4.658 20.099 1.00 91.44 402 TYR A C 1
ATOM 3270 O O . TYR A 1 402 ? -17.778 -3.869 21.034 1.00 91.44 402 TYR A O 1
ATOM 3278 N N . ILE A 1 403 ? -18.565 -5.546 19.759 1.00 91.56 403 ILE A N 1
ATOM 3279 C CA . ILE A 1 403 ? -19.848 -5.653 20.466 1.00 91.56 403 ILE A CA 1
ATOM 3280 C C . ILE A 1 403 ? -19.636 -6.037 21.932 1.00 91.56 403 ILE A C 1
ATOM 3282 O O . ILE A 1 403 ? -20.296 -5.464 22.802 1.00 91.56 403 ILE A O 1
ATOM 3286 N N . SER A 1 404 ? -18.695 -6.942 22.235 1.00 92.62 404 SER A N 1
ATOM 3287 C CA . SER A 1 404 ? -18.405 -7.319 23.620 1.00 92.62 404 SER A CA 1
ATOM 3288 C C . SER A 1 404 ? -18.000 -6.101 24.451 1.00 92.62 404 SER A C 1
ATOM 3290 O O . SER A 1 404 ? -18.552 -5.926 25.530 1.00 92.62 404 SER A O 1
ATOM 3292 N N . LYS A 1 405 ? -17.183 -5.177 23.920 1.00 91.62 405 LYS A N 1
ATOM 3293 C CA . LYS A 1 405 ? -16.825 -3.919 24.611 1.00 91.62 405 LYS A CA 1
ATOM 3294 C C . LYS A 1 405 ? -18.016 -3.015 24.918 1.00 91.62 405 LYS A C 1
ATOM 3296 O O . LYS A 1 405 ? -18.015 -2.355 25.953 1.00 91.62 405 LYS A O 1
ATOM 3301 N N . GLY A 1 406 ? -19.046 -3.022 24.074 1.00 90.69 406 GLY A N 1
ATOM 3302 C CA . GLY A 1 406 ? -20.307 -2.340 24.373 1.00 90.69 406 GLY A CA 1
ATOM 3303 C C . GLY A 1 406 ? -21.081 -3.013 25.511 1.00 90.69 406 GLY A C 1
ATOM 3304 O O . GLY A 1 406 ? -21.602 -2.333 26.392 1.00 90.69 406 GLY A O 1
ATOM 3305 N N . VAL A 1 407 ? -21.116 -4.350 25.537 1.00 92.62 407 VAL A N 1
ATOM 3306 C CA . VAL A 1 407 ? -21.761 -5.127 26.614 1.00 92.62 407 VAL A CA 1
ATOM 3307 C C . VAL A 1 407 ? -21.034 -4.943 27.950 1.00 92.62 407 VAL A C 1
ATOM 3309 O O . VAL A 1 407 ? -21.690 -4.852 28.985 1.00 92.62 407 VAL A O 1
ATOM 3312 N N . GLU A 1 408 ? -19.706 -4.793 27.936 1.00 92.00 408 GLU A N 1
ATOM 3313 C CA . GLU A 1 408 ? -18.886 -4.533 29.129 1.00 92.00 408 GLU A CA 1
ATOM 3314 C C . GLU A 1 408 ? -19.267 -3.230 29.859 1.00 92.00 408 GLU A C 1
ATOM 3316 O O . GLU A 1 408 ? -19.018 -3.103 31.057 1.00 92.00 408 GLU A O 1
ATOM 3321 N N . PHE A 1 409 ? -19.949 -2.275 29.210 1.00 91.06 409 PHE A N 1
ATOM 3322 C CA . PHE A 1 409 ? -20.503 -1.108 29.910 1.00 91.06 409 PHE A CA 1
ATOM 3323 C C . PHE A 1 409 ? -21.483 -1.486 31.027 1.00 91.06 409 PHE A C 1
ATOM 3325 O O . PHE A 1 409 ? -21.614 -0.741 32.005 1.00 91.06 409 PHE A O 1
ATOM 3332 N N . LEU A 1 410 ? -22.134 -2.651 30.928 1.00 90.69 410 LEU A N 1
ATOM 3333 C CA . LEU A 1 410 ? -23.020 -3.164 31.968 1.00 90.69 410 LEU A CA 1
ATOM 3334 C C . LEU A 1 410 ? -22.279 -3.474 33.277 1.00 90.69 410 LEU A C 1
ATOM 3336 O O . LEU A 1 410 ? -22.911 -3.405 34.331 1.00 90.69 410 LEU A O 1
ATOM 3340 N N . ASP A 1 411 ? -20.962 -3.715 33.260 1.00 89.38 411 ASP A N 1
ATOM 3341 C CA . ASP A 1 411 ? -20.166 -3.899 34.485 1.00 89.38 411 ASP A CA 1
ATOM 3342 C C . ASP A 1 411 ? -20.288 -2.680 35.400 1.00 89.38 411 ASP A C 1
ATOM 3344 O O . ASP A 1 411 ? -20.627 -2.784 36.583 1.00 89.38 411 ASP A O 1
ATOM 3348 N N . THR A 1 412 ? -20.110 -1.495 34.821 1.00 90.00 412 THR A N 1
ATOM 3349 C CA . THR A 1 412 ? -20.247 -0.223 35.529 1.00 90.00 412 THR A CA 1
ATOM 3350 C C . THR A 1 412 ? -21.681 0.006 35.998 1.00 90.00 412 THR A C 1
ATOM 3352 O O . THR A 1 412 ? -21.894 0.491 37.113 1.00 90.00 412 THR A O 1
ATOM 3355 N N . VAL A 1 413 ? -22.677 -0.387 35.194 1.00 89.75 413 VAL A N 1
ATOM 3356 C CA . VAL A 1 413 ? -24.093 -0.308 35.582 1.00 89.75 413 VAL A CA 1
ATOM 3357 C C . VAL A 1 413 ? -24.348 -1.175 36.820 1.00 89.75 413 VAL A C 1
ATOM 3359 O O . VAL A 1 413 ? -24.933 -0.698 37.797 1.00 89.75 413 VAL A O 1
ATOM 3362 N N . PHE A 1 414 ? -23.847 -2.414 36.846 1.00 89.00 414 PHE A N 1
ATOM 3363 C CA . PHE A 1 414 ? -23.960 -3.294 38.009 1.00 89.00 414 PHE A CA 1
ATOM 3364 C C . PHE A 1 414 ? -23.211 -2.755 39.232 1.00 89.00 414 PHE A C 1
ATOM 3366 O O . PHE A 1 414 ? -23.716 -2.888 40.351 1.00 89.00 414 PHE A O 1
ATOM 3373 N N . PHE A 1 415 ? -22.049 -2.116 39.060 1.00 88.06 415 PHE A N 1
ATOM 3374 C CA . PHE A 1 415 ? -21.329 -1.478 40.168 1.00 88.06 415 PHE A CA 1
ATOM 3375 C C . PHE A 1 415 ? -22.119 -0.319 40.784 1.00 88.06 415 PHE A C 1
ATOM 3377 O O . PHE A 1 415 ? -22.217 -0.245 42.014 1.00 88.06 415 PHE A O 1
ATOM 3384 N N . ILE A 1 416 ? -22.747 0.529 39.962 1.00 88.19 416 ILE A N 1
ATOM 3385 C CA . ILE A 1 416 ? -23.602 1.631 40.429 1.00 88.19 416 ILE A CA 1
ATOM 3386 C C . ILE A 1 416 ? -24.836 1.092 41.159 1.00 88.19 416 ILE A C 1
ATOM 3388 O O . ILE A 1 416 ? -25.093 1.483 42.298 1.00 88.19 416 ILE A O 1
ATOM 3392 N N . MET A 1 417 ? -25.569 0.150 40.554 1.00 86.81 417 MET A N 1
ATOM 3393 C CA . MET A 1 417 ? -26.786 -0.422 41.152 1.00 86.81 417 MET A CA 1
ATOM 3394 C C . MET A 1 417 ? -26.516 -1.146 42.482 1.00 86.81 417 MET A C 1
ATOM 3396 O O . MET A 1 417 ? -27.391 -1.229 43.344 1.00 86.81 417 MET A O 1
ATOM 3400 N N . ARG A 1 418 ? -25.294 -1.656 42.680 1.00 87.31 418 ARG A N 1
ATOM 3401 C CA . ARG A 1 418 ? -24.858 -2.309 43.925 1.00 87.31 418 ARG A CA 1
ATOM 3402 C C . ARG A 1 418 ? -24.186 -1.363 44.924 1.00 87.31 418 ARG A C 1
ATOM 3404 O O . ARG A 1 418 ? -23.696 -1.842 45.948 1.00 87.31 418 ARG A O 1
ATOM 3411 N N . LYS A 1 419 ? -24.119 -0.057 44.636 1.00 85.38 419 LYS A N 1
ATOM 3412 C CA . LYS A 1 419 ? -23.396 0.948 45.438 1.00 85.38 419 LYS A CA 1
ATOM 3413 C C . LYS A 1 419 ? -21.921 0.583 45.688 1.00 85.38 419 LYS A C 1
ATOM 3415 O O . LYS A 1 419 ? -21.372 0.843 46.756 1.00 85.38 419 LYS A O 1
ATOM 3420 N N . LYS A 1 420 ? -21.249 -0.039 44.713 1.00 83.69 420 LYS A N 1
ATOM 3421 C CA . LYS A 1 420 ? -19.822 -0.417 44.784 1.00 83.69 420 LYS A CA 1
ATOM 3422 C C . LYS A 1 420 ? -18.932 0.597 44.059 1.00 83.69 420 LYS A C 1
ATOM 3424 O O . LYS A 1 420 ? -18.113 0.230 43.224 1.00 83.69 420 LYS A O 1
ATOM 3429 N N . PHE A 1 421 ? -19.062 1.874 44.419 1.00 83.00 421 PHE A N 1
ATOM 3430 C CA . PHE A 1 421 ? -18.354 2.982 43.759 1.00 83.00 421 PHE A CA 1
ATOM 3431 C C . PHE A 1 421 ? -16.823 2.877 43.831 1.00 83.00 421 PHE A C 1
ATOM 3433 O O . PHE A 1 421 ? -16.151 3.301 42.902 1.00 83.00 421 PHE A O 1
ATOM 3440 N N . ASN A 1 422 ? -16.269 2.214 44.853 1.00 80.50 422 ASN A N 1
ATOM 3441 C CA . ASN A 1 422 ? -14.821 1.986 44.977 1.00 80.50 422 ASN A CA 1
ATOM 3442 C C . ASN A 1 422 ? -14.223 1.157 43.822 1.00 80.50 422 ASN A C 1
ATOM 3444 O O . ASN A 1 422 ? -13.008 1.132 43.663 1.00 80.50 422 ASN A O 1
ATOM 3448 N N . GLN A 1 423 ? -15.052 0.446 43.048 1.00 80.25 423 GLN A N 1
ATOM 3449 C CA . GLN A 1 423 ? -14.608 -0.322 41.879 1.00 80.25 423 GLN A CA 1
ATOM 3450 C C . GLN A 1 423 ? -14.587 0.521 40.595 1.00 80.25 423 GLN A C 1
ATOM 3452 O O . GLN A 1 423 ? -13.936 0.140 39.628 1.00 80.25 423 GLN A O 1
ATOM 3457 N N . ILE A 1 424 ? -15.253 1.679 40.592 1.00 86.62 424 ILE A N 1
ATOM 3458 C CA . ILE A 1 424 ? -15.318 2.595 39.452 1.00 86.62 424 ILE A CA 1
ATOM 3459 C C . ILE A 1 424 ? -14.167 3.596 39.586 1.00 86.62 424 ILE A C 1
ATOM 3461 O O . ILE A 1 424 ? -14.332 4.710 40.079 1.00 86.62 424 ILE A O 1
ATOM 3465 N N . SER A 1 425 ? -12.969 3.172 39.190 1.00 88.62 425 SER A N 1
ATOM 3466 C CA . SER A 1 425 ? -11.794 4.045 39.139 1.00 88.62 425 SER A CA 1
ATOM 3467 C C . SER A 1 425 ? -11.764 4.874 37.848 1.00 88.62 425 SER A C 1
ATOM 3469 O O . SER A 1 425 ? -12.439 4.556 36.867 1.00 88.62 425 SER A O 1
ATOM 3471 N N . PHE A 1 426 ? -10.932 5.920 37.815 1.00 86.62 426 PHE A N 1
ATOM 3472 C CA . PHE A 1 426 ? -10.669 6.671 36.581 1.00 86.62 426 PHE A CA 1
ATOM 3473 C C . PHE A 1 426 ? -10.175 5.751 35.455 1.00 86.62 426 PHE A C 1
ATOM 3475 O O . PHE A 1 426 ? -10.658 5.845 34.329 1.00 86.62 426 PHE A O 1
ATOM 3482 N N . LEU A 1 427 ? -9.270 4.820 35.780 1.00 85.88 427 LEU A N 1
ATOM 3483 C CA . LEU A 1 427 ? -8.720 3.866 34.820 1.00 85.88 427 LEU A CA 1
ATOM 3484 C C . LEU A 1 427 ? -9.811 2.969 34.223 1.00 85.88 427 LEU A C 1
ATOM 3486 O O . LEU A 1 427 ? -9.833 2.779 33.012 1.00 85.88 427 LEU A O 1
ATOM 3490 N N . HIS A 1 428 ? -10.740 2.478 35.052 1.00 86.12 428 HIS A N 1
ATOM 3491 C CA . HIS A 1 428 ? -11.889 1.684 34.604 1.00 86.12 428 HIS A CA 1
ATOM 3492 C C . HIS A 1 428 ? -12.721 2.455 33.572 1.00 86.12 428 HIS A C 1
ATOM 3494 O O . HIS A 1 428 ? -12.937 1.988 32.455 1.00 86.12 428 HIS A O 1
ATOM 3500 N N . VAL A 1 429 ? -13.141 3.677 33.911 1.00 89.62 429 VAL A N 1
ATOM 3501 C CA . VAL A 1 429 ? -13.984 4.500 33.028 1.00 89.62 429 VAL A CA 1
ATOM 3502 C C . VAL A 1 429 ? -13.252 4.885 31.740 1.00 89.62 429 VAL A C 1
ATOM 3504 O O . VAL A 1 429 ? -13.829 4.765 30.658 1.00 89.62 429 VAL A O 1
ATOM 3507 N N . TYR A 1 430 ? -11.991 5.311 31.847 1.00 89.12 430 TYR A N 1
ATOM 3508 C CA . TYR A 1 430 ? -11.157 5.671 30.702 1.00 89.12 430 TYR A CA 1
ATOM 3509 C C . TYR A 1 430 ? -10.977 4.484 29.752 1.00 89.12 430 TYR A C 1
ATOM 3511 O O . TYR A 1 430 ? -11.205 4.622 28.551 1.00 89.12 430 TYR A O 1
ATOM 3519 N N . HIS A 1 431 ? -10.636 3.308 30.287 1.00 89.25 431 HIS A N 1
ATOM 3520 C CA . HIS A 1 431 ? -10.441 2.093 29.503 1.00 89.25 431 HIS A CA 1
ATOM 3521 C C . HIS A 1 431 ? -11.723 1.676 28.771 1.00 89.25 431 HIS A C 1
ATOM 3523 O O . HIS A 1 431 ? -11.699 1.527 27.552 1.00 89.25 431 HIS A O 1
ATOM 3529 N N . HIS A 1 432 ? -12.859 1.553 29.469 1.00 88.00 432 HIS A N 1
ATOM 3530 C CA . HIS A 1 432 ? -14.113 1.130 28.833 1.00 88.00 432 HIS A CA 1
ATOM 3531 C C . HIS A 1 432 ? -14.590 2.121 27.757 1.00 88.00 432 HIS A C 1
ATOM 3533 O O . HIS A 1 432 ? -15.004 1.699 26.678 1.00 88.00 432 HIS A O 1
ATOM 3539 N N . CYS A 1 433 ? -14.496 3.433 28.003 1.00 88.56 433 CYS A N 1
ATOM 3540 C CA . CYS A 1 433 ? -14.943 4.444 27.040 1.00 88.56 433 CYS A CA 1
ATOM 3541 C C . CYS A 1 433 ? -14.043 4.501 25.792 1.00 88.56 433 CYS A C 1
ATOM 3543 O O . CYS A 1 433 ? -14.535 4.499 24.661 1.00 88.56 433 CYS A O 1
ATOM 3545 N N . THR A 1 434 ? -12.719 4.515 25.980 1.00 88.19 434 THR A N 1
ATOM 3546 C CA . THR A 1 434 ? -11.769 4.611 24.861 1.00 88.19 434 THR A CA 1
ATOM 3547 C C . THR A 1 434 ? -11.717 3.331 24.039 1.00 88.19 434 THR A C 1
ATOM 3549 O O . THR A 1 434 ? -11.731 3.415 22.812 1.00 88.19 434 THR A O 1
ATOM 3552 N N . MET A 1 435 ? -11.733 2.151 24.671 1.00 87.75 435 MET A N 1
ATOM 3553 C CA . MET A 1 435 ? -11.686 0.874 23.954 1.00 87.75 435 MET A CA 1
ATOM 3554 C C . MET A 1 435 ? -12.881 0.702 23.017 1.00 87.75 435 MET A C 1
ATOM 3556 O O . MET A 1 435 ? -12.687 0.281 21.881 1.00 87.75 435 MET A O 1
ATOM 3560 N N . PHE A 1 436 ? -14.094 1.079 23.432 1.00 90.38 436 PHE A N 1
ATOM 3561 C CA . PHE A 1 436 ? -15.277 0.951 22.576 1.00 90.38 436 PHE A CA 1
ATOM 3562 C C . PHE A 1 436 ? -15.187 1.824 21.311 1.00 90.38 436 PHE A C 1
ATOM 3564 O O . PHE A 1 436 ? -15.501 1.370 20.210 1.00 90.38 436 PHE A O 1
ATOM 3571 N N . ILE A 1 437 ? -14.680 3.055 21.442 1.00 88.00 437 ILE A N 1
ATOM 3572 C CA . ILE A 1 437 ? -14.503 3.982 20.312 1.00 88.00 437 ILE A CA 1
ATOM 3573 C C . ILE A 1 437 ? -13.344 3.537 19.409 1.00 88.00 437 ILE A C 1
ATOM 3575 O O . ILE A 1 437 ? -13.493 3.489 18.188 1.00 88.00 437 ILE A O 1
ATOM 3579 N N . LEU A 1 438 ? -12.194 3.184 19.990 1.00 87.19 438 LEU A N 1
ATOM 3580 C CA . LEU A 1 438 ? -11.011 2.760 19.236 1.00 87.19 438 LEU A CA 1
ATOM 3581 C C . LEU A 1 438 ? -11.278 1.480 18.441 1.00 87.19 438 LEU A C 1
ATOM 3583 O O . LEU A 1 438 ? -10.876 1.386 17.282 1.00 87.19 438 LEU A O 1
ATOM 3587 N N . TRP A 1 439 ? -12.002 0.521 19.022 1.00 88.06 439 TRP A N 1
ATOM 3588 C CA . TRP A 1 439 ? -12.356 -0.717 18.330 1.00 88.06 439 TRP A CA 1
ATOM 3589 C C . TRP A 1 439 ? -13.391 -0.516 17.227 1.00 88.06 439 TRP A C 1
ATOM 3591 O O . TRP A 1 439 ? -13.325 -1.223 16.226 1.00 88.06 439 TRP A O 1
ATOM 3601 N N . TRP A 1 440 ? -14.271 0.484 17.326 1.00 87.44 440 TRP A N 1
ATOM 3602 C CA . TRP A 1 440 ? -15.120 0.869 16.194 1.00 87.44 440 TRP A CA 1
ATOM 3603 C C . TRP A 1 440 ? -14.282 1.346 14.998 1.00 87.44 440 TRP A C 1
ATOM 3605 O O . TRP A 1 440 ? -14.491 0.894 13.872 1.00 87.44 440 TRP A O 1
ATOM 3615 N N . ILE A 1 441 ? -13.280 2.202 15.243 1.00 82.06 441 ILE A N 1
ATOM 3616 C CA . ILE A 1 441 ? -12.351 2.667 14.199 1.00 82.06 441 ILE A CA 1
ATOM 3617 C C . ILE A 1 441 ? -11.559 1.479 13.637 1.00 82.06 441 ILE A C 1
ATOM 3619 O O . ILE A 1 441 ? -11.461 1.321 12.420 1.00 82.06 441 ILE A O 1
ATOM 3623 N N . GLY A 1 442 ? -11.037 0.616 14.512 1.00 80.56 442 GLY A N 1
ATOM 3624 C CA . GLY A 1 442 ? -10.294 -0.582 14.128 1.00 80.56 442 GLY A CA 1
ATOM 3625 C C . GLY A 1 442 ? -11.110 -1.509 13.229 1.00 80.56 442 GLY A C 1
ATOM 3626 O O . GLY A 1 442 ? -10.657 -1.858 12.149 1.00 80.56 442 GLY A O 1
ATOM 3627 N N . VAL A 1 443 ? -12.344 -1.840 13.610 1.00 83.31 443 VAL A N 1
ATOM 3628 C CA . VAL A 1 443 ? -13.215 -2.715 12.811 1.00 83.31 443 VAL A CA 1
ATOM 3629 C C . VAL A 1 443 ? -13.637 -2.050 11.495 1.00 83.31 443 VAL A C 1
ATOM 3631 O O . VAL A 1 443 ? -13.673 -2.724 10.472 1.00 83.31 443 VAL A O 1
ATOM 3634 N N . LYS A 1 444 ? -13.900 -0.736 11.465 1.00 76.88 444 LYS A N 1
ATOM 3635 C CA . LYS A 1 444 ? -14.313 -0.037 10.232 1.00 76.88 444 LYS A CA 1
ATOM 3636 C C . LYS A 1 444 ? -13.188 0.082 9.197 1.00 76.88 444 LYS A C 1
ATOM 3638 O O . LYS A 1 444 ? -13.453 -0.030 8.001 1.00 76.88 444 LYS A O 1
ATOM 3643 N N . TRP A 1 445 ? -11.958 0.342 9.640 1.00 68.88 445 TRP A N 1
ATOM 3644 C CA . TRP A 1 445 ? -10.836 0.679 8.752 1.00 68.88 445 TRP A CA 1
ATOM 3645 C C . TRP A 1 445 ? -9.800 -0.437 8.609 1.00 68.88 445 TRP A C 1
ATOM 3647 O O . TRP A 1 445 ? -9.097 -0.470 7.607 1.00 68.88 445 TRP A O 1
ATOM 3657 N N . VAL A 1 446 ? -9.690 -1.332 9.592 1.00 73.44 446 VAL A N 1
ATOM 3658 C CA . VAL A 1 446 ? -8.641 -2.360 9.709 1.00 73.44 446 VAL A CA 1
ATOM 3659 C C . VAL A 1 446 ? -9.258 -3.680 10.240 1.00 73.44 446 VAL A C 1
ATOM 3661 O O . VAL A 1 446 ? -8.878 -4.148 11.318 1.00 73.44 446 VAL A O 1
ATOM 3664 N N . PRO A 1 447 ? -10.235 -4.299 9.533 1.00 72.62 447 PRO A N 1
ATOM 3665 C CA . PRO A 1 447 ? -10.932 -5.511 9.983 1.00 72.62 447 PRO A CA 1
ATOM 3666 C C . PRO A 1 447 ? -10.069 -6.779 9.821 1.00 72.62 447 PRO A C 1
ATOM 3668 O O . PRO A 1 447 ? -10.442 -7.708 9.110 1.00 72.62 447 PRO A O 1
ATOM 3671 N N . GLY A 1 448 ? -8.895 -6.821 10.452 1.00 78.75 448 GLY A N 1
ATOM 3672 C CA . GLY A 1 448 ? -7.964 -7.949 10.375 1.00 78.75 448 GLY A CA 1
ATOM 3673 C C . GLY A 1 448 ? -6.519 -7.549 10.666 1.00 78.75 448 GLY A C 1
ATOM 3674 O O . GLY A 1 448 ? -6.257 -6.539 11.324 1.00 78.75 448 GLY A O 1
ATOM 3675 N N . GLY A 1 449 ? -5.570 -8.345 10.164 1.00 82.50 449 GLY A N 1
ATOM 3676 C CA . GLY A 1 449 ? -4.135 -8.107 10.356 1.00 82.50 449 GLY A CA 1
ATOM 3677 C C . GLY A 1 449 ? -3.722 -8.173 11.827 1.00 82.50 449 GLY A C 1
ATOM 3678 O O . GLY A 1 449 ? -4.389 -8.833 12.619 1.00 82.50 449 GLY A O 1
ATOM 3679 N N . GLN A 1 450 ? -2.654 -7.461 12.208 1.00 81.44 450 GLN A N 1
ATOM 3680 C CA . GLN A 1 450 ? -2.023 -7.523 13.542 1.00 81.44 450 GLN A CA 1
ATOM 3681 C C . GLN A 1 450 ? -2.977 -7.315 14.736 1.00 81.44 450 GLN A C 1
ATOM 3683 O O . GLN A 1 450 ? -2.717 -7.818 15.831 1.00 81.44 450 GLN A O 1
ATOM 3688 N N . SER A 1 451 ? -4.110 -6.638 14.534 1.00 82.31 451 SER A N 1
ATOM 3689 C CA . SER A 1 451 ? -5.157 -6.444 15.546 1.00 82.31 451 SER A CA 1
ATOM 3690 C C . SER A 1 451 ? -5.701 -7.764 16.118 1.00 82.31 451 SER A C 1
ATOM 3692 O O . SER A 1 451 ? -6.136 -7.798 17.271 1.00 82.31 451 SER A O 1
ATOM 3694 N N . PHE A 1 452 ? -5.641 -8.864 15.349 1.00 84.94 452 PHE A N 1
ATOM 3695 C CA . PHE A 1 452 ? -6.089 -10.191 15.791 1.00 84.94 452 PHE A CA 1
ATOM 3696 C C . PHE A 1 452 ? -5.366 -10.659 17.058 1.00 84.94 452 PHE A C 1
ATOM 3698 O O . PHE A 1 452 ? -5.982 -11.273 17.929 1.00 84.94 452 PHE A O 1
ATOM 3705 N N . PHE A 1 453 ? -4.068 -10.366 17.170 1.00 85.81 453 PHE A N 1
ATOM 3706 C CA . PHE A 1 453 ? -3.226 -10.865 18.250 1.00 85.81 453 PHE A CA 1
ATOM 3707 C C . PHE A 1 453 ? -3.627 -10.233 19.585 1.00 85.81 453 PHE A C 1
ATOM 3709 O O . PHE A 1 453 ? -3.901 -10.942 20.554 1.00 85.81 453 PHE A O 1
ATOM 3716 N N . GLY A 1 454 ? -3.775 -8.904 19.601 1.00 86.06 454 GLY A N 1
ATOM 3717 C CA . GLY A 1 454 ? -4.245 -8.165 20.773 1.00 86.06 454 GLY A CA 1
ATOM 3718 C C . GLY A 1 454 ? -5.661 -8.568 21.193 1.00 86.06 454 GLY A C 1
ATOM 3719 O O . GLY A 1 454 ? -5.897 -8.828 22.373 1.00 86.06 454 GLY A O 1
ATOM 3720 N N . ALA A 1 455 ? -6.589 -8.702 20.236 1.00 89.81 455 ALA A N 1
ATOM 3721 C CA . ALA A 1 455 ? -7.955 -9.152 20.520 1.00 89.81 455 ALA A CA 1
ATOM 3722 C C . ALA A 1 455 ? -8.005 -10.586 21.069 1.00 89.81 455 ALA A C 1
ATOM 3724 O O . ALA A 1 455 ? -8.788 -10.866 21.977 1.00 89.81 455 ALA A O 1
ATOM 3725 N N . SER A 1 456 ? -7.161 -11.489 20.559 1.00 89.75 456 SER A N 1
ATOM 3726 C CA . SER A 1 456 ? -7.107 -12.887 21.009 1.00 89.75 456 SER A CA 1
ATOM 3727 C C . SER A 1 456 ? -6.639 -12.986 22.458 1.00 89.75 456 SER A C 1
ATOM 3729 O O . SER A 1 456 ? -7.289 -13.641 23.273 1.00 89.75 456 SER A O 1
ATOM 3731 N N . ILE A 1 457 ? -5.549 -12.288 22.798 1.00 91.00 457 ILE A N 1
ATOM 3732 C CA . ILE A 1 457 ? -5.017 -12.258 24.166 1.00 91.00 457 ILE A CA 1
ATOM 3733 C C . ILE A 1 457 ? -6.024 -11.603 25.109 1.00 91.00 457 ILE A C 1
ATOM 3735 O O . ILE A 1 457 ? -6.338 -12.175 26.151 1.00 91.00 457 ILE A O 1
ATOM 3739 N N . ASN A 1 458 ? -6.589 -10.450 24.734 1.00 92.62 458 ASN A N 1
ATOM 3740 C CA . ASN A 1 458 ? -7.582 -9.778 25.569 1.00 92.62 458 ASN A CA 1
ATOM 3741 C C . ASN A 1 458 ? -8.802 -10.675 25.821 1.00 92.62 458 ASN A C 1
ATOM 3743 O O . ASN A 1 458 ? -9.204 -10.841 26.969 1.00 92.62 458 ASN A O 1
ATOM 3747 N N . SER A 1 459 ? -9.331 -11.327 24.783 1.00 92.69 459 SER A N 1
ATOM 3748 C CA . SER A 1 459 ? -10.466 -12.247 24.919 1.00 92.69 459 SER A CA 1
ATOM 3749 C C . SER A 1 459 ? -10.131 -13.432 25.832 1.00 92.69 459 SER A C 1
ATOM 3751 O O . SER A 1 459 ? -10.942 -13.805 26.676 1.00 92.69 459 SER A O 1
ATOM 3753 N N . ALA A 1 460 ? -8.922 -13.999 25.732 1.00 93.62 460 ALA A N 1
ATOM 3754 C CA . ALA A 1 460 ? -8.471 -15.076 26.615 1.00 93.62 460 ALA A CA 1
ATOM 3755 C C . ALA A 1 460 ? -8.384 -14.631 28.087 1.00 93.62 460 ALA A C 1
ATOM 3757 O O . ALA A 1 460 ? -8.840 -15.342 28.983 1.00 93.62 460 ALA A O 1
ATOM 3758 N N . ILE A 1 461 ? -7.865 -13.429 28.344 1.00 93.00 461 ILE A N 1
ATOM 3759 C CA . ILE A 1 461 ? -7.814 -12.851 29.693 1.00 93.00 461 ILE A CA 1
ATOM 3760 C C . ILE A 1 461 ? -9.230 -12.556 30.206 1.00 93.00 461 ILE A C 1
ATOM 3762 O O . ILE A 1 461 ? -9.538 -12.849 31.362 1.00 93.00 461 ILE A O 1
ATOM 3766 N N . HIS A 1 462 ? -10.122 -12.045 29.354 1.00 92.06 462 HIS A N 1
ATOM 3767 C CA . HIS A 1 462 ? -11.516 -11.773 29.711 1.00 92.06 462 HIS A CA 1
ATOM 3768 C C . HIS A 1 462 ? -12.286 -13.057 30.056 1.00 92.06 462 HIS A C 1
ATOM 3770 O O . HIS A 1 462 ? -13.082 -13.043 30.994 1.00 92.06 462 HIS A O 1
ATOM 3776 N N . VAL A 1 463 ? -12.004 -14.192 29.402 1.00 94.19 463 VAL A N 1
ATOM 3777 C CA . VAL A 1 463 ? -12.531 -15.508 29.815 1.00 94.19 463 VAL A CA 1
ATOM 3778 C C . VAL A 1 463 ? -12.145 -15.823 31.262 1.00 94.19 463 VAL A C 1
ATOM 3780 O O . VAL A 1 463 ? -13.011 -16.191 32.059 1.00 94.19 463 VAL A O 1
ATOM 3783 N N . LEU A 1 464 ? -10.875 -15.641 31.636 1.00 92.69 464 LEU A N 1
ATOM 3784 C CA . LEU A 1 464 ? -10.398 -15.908 32.999 1.00 92.69 464 LEU A CA 1
ATOM 3785 C C . LEU A 1 464 ? -11.001 -14.930 34.017 1.00 92.69 464 LEU A C 1
ATOM 3787 O O . LEU A 1 464 ? -11.466 -15.342 35.082 1.00 92.69 464 LEU A O 1
ATOM 3791 N N . MET A 1 465 ? -11.038 -13.641 33.677 1.00 91.75 465 MET A N 1
ATOM 3792 C CA . MET A 1 465 ? -11.574 -12.578 34.526 1.00 91.75 465 MET A CA 1
ATOM 3793 C C . MET A 1 465 ? -13.074 -12.757 34.801 1.00 91.75 465 MET A C 1
ATOM 3795 O O . MET A 1 465 ? -13.482 -12.779 35.965 1.00 91.75 465 MET A O 1
ATOM 3799 N N . TYR A 1 466 ? -13.900 -12.953 33.770 1.00 91.75 466 TYR A N 1
ATOM 3800 C CA . TYR A 1 466 ? -15.337 -13.167 33.963 1.00 91.75 466 TYR A CA 1
ATOM 3801 C C . TYR A 1 466 ? -15.646 -14.515 34.619 1.00 91.75 466 TYR A C 1
ATOM 3803 O O . TYR A 1 466 ? -16.593 -14.599 35.400 1.00 91.75 466 TYR A O 1
ATOM 3811 N N . SER A 1 467 ? -14.816 -15.545 34.410 1.00 92.19 467 SER A N 1
ATOM 3812 C CA . SER A 1 467 ? -14.929 -16.802 35.163 1.00 92.19 467 SER A CA 1
ATOM 3813 C C . SER A 1 467 ? -14.698 -16.566 36.657 1.00 92.19 467 SER A C 1
ATOM 3815 O O . SER A 1 467 ? -15.478 -17.033 37.487 1.00 92.19 467 SER A O 1
ATOM 3817 N N . TYR A 1 468 ? -13.682 -15.774 37.016 1.00 90.56 468 TYR A N 1
ATOM 3818 C CA . TYR A 1 468 ? -13.429 -15.384 38.402 1.00 90.56 468 TYR A CA 1
ATOM 3819 C C . TYR A 1 468 ? -14.618 -14.620 39.005 1.00 90.56 468 TYR A C 1
ATOM 3821 O O . TYR A 1 468 ? -15.072 -14.958 40.099 1.00 90.56 468 TYR A O 1
ATOM 3829 N N . TYR A 1 469 ? -15.160 -13.622 38.299 1.00 88.06 469 TYR A N 1
ATOM 3830 C CA . TYR A 1 469 ? -16.300 -12.838 38.789 1.00 88.06 469 TYR A CA 1
ATOM 3831 C C . TYR A 1 469 ? -17.599 -13.645 38.874 1.00 88.06 469 TYR A C 1
ATOM 3833 O O . TYR A 1 469 ? -18.337 -13.501 39.853 1.00 88.06 469 TYR A O 1
ATOM 3841 N N . GLY A 1 470 ? -17.849 -14.542 37.917 1.00 88.75 470 GLY A N 1
ATOM 3842 C CA . GLY A 1 470 ? -18.973 -15.474 37.945 1.00 88.75 470 GLY A CA 1
ATOM 3843 C C . GLY A 1 470 ? -18.913 -16.388 39.166 1.00 88.75 470 GLY A C 1
ATOM 3844 O O . GLY A 1 470 ? -19.863 -16.431 39.949 1.00 88.75 470 GLY A O 1
ATOM 3845 N N . LEU A 1 471 ? -17.766 -17.033 39.404 1.00 88.56 471 LEU A N 1
ATOM 3846 C CA . LEU A 1 471 ? -17.549 -17.890 40.576 1.00 88.56 471 LEU A CA 1
ATOM 3847 C C . LEU A 1 471 ? -17.626 -17.103 41.893 1.00 88.56 471 LEU A C 1
ATOM 3849 O O . LEU A 1 471 ? -18.212 -17.579 42.866 1.00 88.56 471 LEU A O 1
ATOM 3853 N N . ALA A 1 472 ? -17.106 -15.873 41.931 1.00 86.06 472 ALA A N 1
ATOM 3854 C CA . ALA A 1 472 ? -17.201 -15.004 43.104 1.00 86.06 472 ALA A CA 1
ATOM 3855 C C . ALA A 1 472 ? -18.650 -14.591 43.424 1.00 86.06 472 ALA A C 1
ATOM 3857 O O . ALA A 1 472 ? -18.978 -14.363 44.594 1.00 86.06 472 ALA A O 1
ATOM 3858 N N . ALA A 1 473 ? -19.520 -14.510 42.410 1.00 85.12 473 ALA A N 1
ATOM 3859 C CA . ALA A 1 473 ? -20.943 -14.216 42.565 1.00 85.12 473 ALA A CA 1
ATOM 3860 C C . ALA A 1 473 ? -21.767 -15.434 43.036 1.00 85.12 473 ALA A C 1
ATOM 3862 O O . ALA A 1 473 ? -22.812 -15.248 43.669 1.00 85.12 473 ALA A O 1
ATOM 3863 N N . VAL A 1 474 ? -21.290 -16.670 42.813 1.00 85.00 474 VAL A N 1
ATOM 3864 C CA . VAL A 1 474 ? -21.946 -17.910 43.285 1.00 85.00 474 VAL A CA 1
ATOM 3865 C C . VAL A 1 474 ? -22.025 -17.968 44.806 1.00 85.00 474 VAL A C 1
ATOM 3867 O O . VAL A 1 474 ? -22.997 -18.516 45.317 1.00 85.00 474 VAL A O 1
ATOM 3870 N N . GLY A 1 475 ? -21.110 -17.333 45.548 1.00 81.12 475 GLY A N 1
ATOM 3871 C CA . GLY A 1 475 ? -21.285 -17.070 46.980 1.00 81.12 475 GLY A CA 1
ATOM 3872 C C . GLY A 1 475 ? -20.020 -17.087 47.834 1.00 81.12 475 GLY A C 1
ATOM 3873 O O . GLY A 1 475 ? -18.944 -17.407 47.335 1.00 81.12 475 GLY A O 1
ATOM 3874 N N . PRO A 1 476 ? -20.159 -16.810 49.146 1.00 79.38 476 PRO A N 1
ATOM 3875 C CA . PRO A 1 476 ? -19.040 -16.789 50.093 1.00 79.38 476 PRO A CA 1
ATOM 3876 C C . PRO A 1 476 ? -18.300 -18.129 50.186 1.00 79.38 476 PRO A C 1
ATOM 3878 O O . PRO A 1 476 ? -17.084 -18.152 50.330 1.00 79.38 476 PRO A O 1
ATOM 3881 N N . HIS A 1 477 ? -19.014 -19.250 50.023 1.00 83.88 477 HIS A N 1
ATOM 3882 C CA . HIS A 1 477 ? -18.414 -20.588 50.009 1.00 83.88 477 HIS A CA 1
ATOM 3883 C C . HIS A 1 477 ? -17.372 -20.756 48.888 1.00 83.88 477 HIS A C 1
ATOM 3885 O O . HIS A 1 477 ? -16.376 -21.453 49.060 1.00 83.88 477 HIS A O 1
ATOM 3891 N N . MET A 1 478 ? -17.557 -20.071 47.752 1.00 84.00 478 MET A N 1
ATOM 3892 C CA . MET A 1 478 ? -16.614 -20.130 46.634 1.00 84.00 478 MET A CA 1
ATOM 3893 C C . MET A 1 478 ? -15.366 -19.272 46.856 1.00 84.00 478 MET A C 1
ATOM 3895 O O . MET A 1 478 ? -14.338 -19.538 46.239 1.00 84.00 478 MET A O 1
ATOM 3899 N N . HIS A 1 479 ? -15.400 -18.280 47.755 1.00 81.44 479 HIS A N 1
ATOM 3900 C CA . HIS A 1 479 ? -14.270 -17.364 47.973 1.00 81.44 479 HIS A CA 1
ATOM 3901 C C . HIS A 1 479 ? -13.012 -18.079 48.471 1.00 81.44 479 HIS A C 1
ATOM 3903 O O . HIS A 1 479 ? -11.913 -17.671 48.103 1.00 81.44 479 HIS A O 1
ATOM 3909 N N . LYS A 1 480 ? -13.157 -19.189 49.208 1.00 83.88 480 LYS A N 1
ATOM 3910 C CA . LYS A 1 480 ? -12.030 -20.028 49.651 1.00 83.88 480 LYS A CA 1
ATOM 3911 C C . LYS A 1 480 ? -11.219 -20.597 48.478 1.00 83.88 480 LYS A C 1
ATOM 3913 O O . LYS A 1 480 ? -10.005 -20.735 48.584 1.00 83.88 480 LYS A O 1
ATOM 3918 N N . TYR A 1 481 ? -11.874 -20.898 47.358 1.00 85.19 481 TYR A N 1
ATOM 3919 C CA . TYR A 1 481 ? -11.242 -21.497 46.179 1.00 85.19 481 TYR A CA 1
ATOM 3920 C C . TYR A 1 481 ? -10.639 -20.452 45.224 1.00 85.19 481 TYR A C 1
ATOM 3922 O O . TYR A 1 481 ? -9.888 -20.804 44.322 1.00 85.19 481 TYR A O 1
ATOM 3930 N N . LEU A 1 482 ? -10.908 -19.160 45.435 1.00 86.94 482 LEU A N 1
ATOM 3931 C CA . LEU A 1 482 ? -10.496 -18.054 44.561 1.00 86.94 482 LEU A CA 1
ATOM 3932 C C . LEU A 1 482 ? -9.144 -17.429 44.963 1.00 86.94 482 LEU A C 1
ATOM 3934 O O . LEU A 1 482 ? -8.953 -16.212 44.867 1.00 86.94 482 LEU A O 1
ATOM 3938 N N . TRP A 1 483 ? -8.192 -18.259 45.400 1.00 88.69 483 TRP A N 1
ATOM 3939 C CA . TRP A 1 483 ? -6.858 -17.840 45.859 1.00 88.69 483 TRP A CA 1
ATOM 3940 C C . TRP A 1 483 ? -6.008 -17.198 44.750 1.00 88.69 483 TRP A C 1
ATOM 3942 O O . TRP A 1 483 ? -5.143 -16.365 45.024 1.00 88.69 483 TRP A O 1
ATOM 3952 N N . TRP A 1 484 ? -6.297 -17.507 43.483 1.00 87.19 484 TRP A N 1
ATOM 3953 C CA . TRP A 1 484 ? -5.517 -17.056 42.331 1.00 87.19 484 TRP A CA 1
ATOM 3954 C C . TRP A 1 484 ? -5.783 -15.614 41.868 1.00 87.19 484 TRP A C 1
ATOM 3956 O O . TRP A 1 484 ? -5.293 -15.202 40.818 1.00 87.19 484 TRP A O 1
ATOM 3966 N N . LYS A 1 485 ? -6.540 -14.817 42.638 1.00 84.50 485 LYS A N 1
ATOM 3967 C CA . LYS A 1 485 ? -6.864 -13.420 42.290 1.00 84.50 485 LYS A CA 1
ATOM 3968 C C . LYS A 1 485 ? -5.617 -12.604 41.922 1.00 84.50 485 LYS A C 1
ATOM 3970 O O . LYS A 1 485 ? -5.656 -11.828 40.977 1.00 84.50 485 LYS A O 1
ATOM 3975 N N . LYS A 1 486 ? -4.515 -12.795 42.660 1.00 84.25 486 LYS A N 1
ATOM 3976 C CA . LYS A 1 486 ? -3.245 -12.088 42.426 1.00 84.25 486 LYS A CA 1
ATOM 3977 C C . LYS A 1 486 ? -2.644 -12.412 41.055 1.00 84.25 486 LYS A C 1
ATOM 3979 O O . LYS A 1 486 ? -2.209 -11.501 40.365 1.00 84.25 486 LYS A O 1
ATOM 3984 N N . TYR A 1 487 ? -2.665 -13.681 40.643 1.00 87.62 487 TYR A N 1
ATOM 3985 C CA . TYR A 1 487 ? -2.151 -14.102 39.335 1.00 87.62 487 TYR A CA 1
ATOM 3986 C C . TYR A 1 487 ? -2.986 -13.540 38.190 1.00 87.62 487 TYR A C 1
ATOM 3988 O O . TYR A 1 487 ? -2.434 -13.162 37.165 1.00 87.62 487 TYR A O 1
ATOM 3996 N N . LEU A 1 488 ? -4.300 -13.413 38.388 1.00 84.88 488 LEU A N 1
ATOM 3997 C CA . LEU A 1 488 ? -5.182 -12.788 37.408 1.00 84.88 488 LEU A CA 1
ATOM 3998 C C . LEU A 1 488 ? -4.783 -11.330 37.148 1.00 84.88 488 LEU A C 1
ATOM 4000 O O . LEU A 1 488 ? -4.693 -10.921 35.998 1.00 84.88 488 LEU A O 1
ATOM 4004 N N . THR A 1 489 ? -4.468 -10.577 38.206 1.00 84.00 489 THR A N 1
ATOM 4005 C CA . THR A 1 489 ? -3.972 -9.199 38.076 1.00 84.00 489 THR A CA 1
ATOM 4006 C C . THR A 1 489 ? -2.596 -9.135 37.411 1.00 84.00 489 THR A C 1
ATOM 4008 O O . THR A 1 489 ? -2.355 -8.219 36.639 1.00 84.00 489 THR A O 1
ATOM 4011 N N . ILE A 1 490 ? -1.710 -10.106 37.663 1.00 85.44 490 ILE A N 1
ATOM 4012 C CA . ILE A 1 490 ? -0.391 -10.174 37.009 1.00 85.44 490 ILE A CA 1
ATOM 4013 C C . ILE A 1 490 ? -0.528 -10.454 35.508 1.00 85.44 490 ILE A C 1
ATOM 4015 O O . ILE A 1 490 ? 0.196 -9.862 34.730 1.00 85.44 490 ILE A O 1
ATOM 4019 N N . ILE A 1 491 ? -1.456 -11.323 35.100 1.00 84.69 491 ILE A N 1
ATOM 4020 C CA . ILE A 1 491 ? -1.689 -11.665 33.684 1.00 84.69 491 ILE A CA 1
ATOM 4021 C C . ILE A 1 491 ? -2.361 -10.511 32.913 1.00 84.69 491 ILE A C 1
ATOM 4023 O O . ILE A 1 491 ? -2.269 -10.452 31.690 1.00 84.69 491 ILE A O 1
ATOM 4027 N N . GLN A 1 492 ? -3.073 -9.621 33.610 1.00 81.56 492 GLN A N 1
ATOM 4028 C CA . GLN A 1 492 ? -3.695 -8.431 33.019 1.00 81.56 492 GLN A CA 1
ATOM 4029 C C . GLN A 1 492 ? -2.704 -7.291 32.743 1.00 81.56 492 GLN A C 1
ATOM 4031 O O . GLN A 1 492 ? -3.022 -6.426 31.927 1.00 81.56 492 GLN A O 1
ATOM 4036 N N . MET A 1 493 ? -1.570 -7.271 33.450 1.00 75.31 493 MET A N 1
ATOM 4037 C CA . MET A 1 493 ? -0.468 -6.321 33.257 1.00 75.31 493 MET A CA 1
ATOM 4038 C C . MET A 1 493 ? 0.450 -6.817 32.146 1.00 75.31 493 MET A C 1
ATOM 4040 O O . MET A 1 493 ? 0.884 -5.961 31.344 1.00 75.31 493 MET A O 1
#

Sequence (493 aa):
MVKVCNDSDRWSLISLSNNSGKNVELKFVDSLRRQFEFSVDSFQIRLDSLLLFYECSLENVMSVSFHPSVLAESVYGDFAEALDHLRRRLIVTHNPEEIRGGGLLKYCHLLLRGFHAPHRRDKGDYRELLQRYMCSRFFIDFPRASEQHRKLESYLQSHFVGQEECKFAYLGMLHDVVRESSVCLMNRERCRVLEIIAAMAVRALAEHSDVPNVENVTCYYQPAPYVKDGNFSNYNVAQVQSVYTCETDQSGQVWPRDSPAPSHEDTGSDTRVSLVSTSDPQTNNLQPRAADRQLKIKHTCNNHKRVEQWPMMSSPLPTLGFSMLYLVFLWAGPRYMQHRDAFQLRKTLIVYNFSMVLLNFYICKELLLGSRAAGYSYLCQPVNYSDNVNEVRIASALWWYYISKGVEFLDTVFFIMRKKFNQISFLHVYHHCTMFILWWIGVKWVPGGQSFFGASINSAIHVLMYSYYGLAAVGPHMHKYLWWKKYLTIIQM

Radius of gyration: 35.74 Å; chains: 1; bounding box: 79×64×119 Å

InterPro domains:
  IPR002076 ELO family [PF01151] (311-493)
  IPR012937 Terminal nucleotidyltransferase [PF07984] (1-199)
  IPR012937 Terminal nucleotidyltransferase [PTHR12974] (1-246)
  IPR012937 Terminal nucleotidyltransferase [SM01153] (1-200)
  IPR030457 ELO family, conserved site [PS01188] (424-432)